Protein AF-0000000086882482 (afdb_homodimer)

pLDDT: mean 89.52, std 10.71, range [43.66, 98.69]

Structure (mmCIF, N/CA/C/O backbone):
data_AF-0000000086882482-model_v1
#
loop_
_entity.id
_entity.type
_entity.pdbx_description
1 polymer 'ABC transporter ATP-binding protein'
#
loop_
_atom_site.group_PDB
_atom_site.id
_atom_site.type_symbol
_atom_site.label_atom_id
_atom_site.label_alt_id
_atom_site.label_comp_id
_atom_site.label_asym_id
_atom_site.label_entity_id
_atom_site.label_seq_id
_atom_site.pdbx_PDB_ins_code
_atom_site.Cartn_x
_atom_site.Cartn_y
_atom_site.Cartn_z
_atom_site.occupancy
_atom_site.B_iso_or_equiv
_atom_site.auth_seq_id
_atom_site.auth_comp_id
_atom_site.auth_asym_id
_atom_site.auth_atom_id
_atom_site.pdbx_PDB_model_num
ATOM 1 N N . MET A 1 1 ? 4.332 -17.719 -32.938 1 44 1 MET A N 1
ATOM 2 C CA . MET A 1 1 ? 3.033 -17.125 -32.625 1 44 1 MET A CA 1
ATOM 3 C C . MET A 1 1 ? 2.684 -17.312 -31.172 1 44 1 MET A C 1
ATOM 5 O O . MET A 1 1 ? 2.809 -18.422 -30.641 1 44 1 MET A O 1
ATOM 9 N N . LEU A 1 2 ? 2.566 -16.266 -30.344 1 61.75 2 LEU A N 1
ATOM 10 C CA . LEU A 1 2 ? 2.396 -16.516 -28.922 1 61.75 2 LEU A CA 1
ATOM 11 C C . LEU A 1 2 ? 1.128 -17.312 -28.656 1 61.75 2 LEU A C 1
ATOM 13 O O . LEU A 1 2 ? 0.113 -17.125 -29.328 1 61.75 2 LEU A O 1
ATOM 17 N N . GLU A 1 3 ? 1.276 -18.516 -28.078 1 83.62 3 GLU A N 1
ATOM 18 C CA . GLU A 1 3 ? 0.164 -19.406 -27.781 1 83.62 3 GLU A CA 1
ATOM 19 C C . GLU A 1 3 ? -0.711 -18.844 -26.656 1 83.62 3 GLU A C 1
ATOM 21 O O . GLU A 1 3 ? -0.203 -18.281 -25.688 1 83.62 3 GLU A O 1
ATOM 26 N N . ASN A 1 4 ? -2.016 -18.734 -26.984 1 89.5 4 ASN A N 1
ATOM 27 C CA . ASN A 1 4 ? -2.992 -18.312 -25.984 1 89.5 4 ASN A CA 1
ATOM 28 C C . ASN A 1 4 ? -3.023 -19.266 -24.797 1 89.5 4 ASN A C 1
ATOM 30 O O . ASN A 1 4 ? -3.17 -20.484 -24.969 1 89.5 4 ASN A O 1
ATOM 34 N N . VAL A 1 5 ? -2.801 -18.688 -23.656 1 95.38 5 VAL A N 1
ATOM 35 C CA . VAL A 1 5 ? -2.83 -19.547 -22.484 1 95.38 5 VAL A CA 1
ATOM 36 C C . VAL A 1 5 ? -4.203 -19.453 -21.812 1 95.38 5 VAL A C 1
ATOM 38 O O . VAL A 1 5 ? -4.766 -20.484 -21.406 1 95.38 5 VAL A O 1
ATOM 41 N N . ILE A 1 6 ? -4.773 -18.25 -21.719 1 97.12 6 ILE A N 1
ATOM 42 C CA . ILE A 1 6 ? -6.102 -18.062 -21.156 1 97.12 6 ILE A CA 1
ATOM 43 C C . ILE A 1 6 ? -6.949 -17.219 -22.094 1 97.12 6 ILE A C 1
ATOM 45 O O . ILE A 1 6 ? -6.488 -16.188 -22.609 1 97.12 6 ILE A O 1
ATOM 49 N N . THR A 1 7 ? -8.164 -17.641 -22.297 1 97.44 7 THR A N 1
ATOM 50 C CA . THR A 1 7 ? -9.117 -16.891 -23.109 1 97.44 7 THR A CA 1
ATOM 51 C C . THR A 1 7 ? -10.484 -16.844 -22.422 1 97.44 7 THR A C 1
ATOM 53 O O . THR A 1 7 ? -10.945 -17.844 -21.875 1 97.44 7 THR A O 1
ATOM 56 N N . MET A 1 8 ? -11.055 -15.711 -22.438 1 97.81 8 MET A N 1
ATOM 57 C CA . MET A 1 8 ? -12.438 -15.531 -21.984 1 97.81 8 MET A CA 1
ATOM 58 C C . MET A 1 8 ? -13.289 -14.914 -23.078 1 97.81 8 MET A C 1
ATOM 60 O O . MET A 1 8 ? -12.859 -13.992 -23.766 1 97.81 8 MET A O 1
ATOM 64 N N . SER A 1 9 ? -14.445 -15.469 -23.219 1 98.06 9 SER A N 1
ATOM 65 C CA . SER A 1 9 ? -15.375 -14.992 -24.234 1 98.06 9 SER A CA 1
ATOM 66 C C . SER A 1 9 ? -16.766 -14.742 -23.641 1 98.06 9 SER A C 1
ATOM 68 O O . SER A 1 9 ? -17.422 -15.672 -23.188 1 98.06 9 SER A O 1
ATOM 70 N N . ASN A 1 10 ? -17.172 -13.398 -23.719 1 98.31 10 ASN A N 1
ATOM 71 C CA . ASN A 1 10 ? -18.484 -12.969 -23.25 1 98.31 10 ASN A CA 1
ATOM 72 C C . ASN A 1 10 ? -18.781 -13.508 -21.859 1 98.31 10 ASN A C 1
ATOM 74 O O . ASN A 1 10 ? -19.875 -14.031 -21.609 1 98.31 10 ASN A O 1
ATOM 78 N N . PHE A 1 11 ? -17.891 -13.453 -21.062 1 98.31 11 PHE A N 1
ATOM 79 C CA . PHE A 1 11 ? -18.016 -14.07 -19.734 1 98.31 11 PHE A CA 1
ATOM 80 C C . PHE A 1 11 ? -18.703 -13.117 -18.766 1 98.31 11 PHE A C 1
ATOM 82 O O . PHE A 1 11 ? -18.328 -11.938 -18.672 1 98.31 11 PHE A O 1
ATOM 89 N N . ASN A 1 12 ? -19.656 -13.594 -18.109 1 98.62 12 ASN A N 1
ATOM 90 C CA . ASN A 1 12 ? -20.391 -12.906 -17.047 1 98.62 12 ASN A CA 1
ATOM 91 C C . ASN A 1 12 ? -20.359 -13.711 -15.742 1 98.62 12 ASN A C 1
ATOM 93 O O . ASN A 1 12 ? -20.484 -14.938 -15.766 1 98.62 12 ASN A O 1
ATOM 97 N N . LEU A 1 13 ? -20.219 -13.078 -14.672 1 98.5 13 LEU A N 1
ATOM 98 C CA . LEU A 1 13 ? -20.188 -13.742 -13.375 1 98.5 13 LEU A CA 1
ATOM 99 C C . LEU A 1 13 ? -21.203 -13.117 -12.422 1 98.5 13 LEU A C 1
ATOM 101 O O . LEU A 1 13 ? -21.234 -11.898 -12.258 1 98.5 13 LEU A O 1
ATOM 105 N N . PHE A 1 14 ? -21.984 -13.945 -11.828 1 98.19 14 PHE A N 1
ATOM 106 C CA . PHE A 1 14 ? -22.938 -13.531 -10.805 1 98.19 14 PHE A CA 1
ATOM 107 C C . PHE A 1 14 ? -22.641 -14.203 -9.477 1 98.19 14 PHE A C 1
ATOM 109 O O . PHE A 1 14 ? -22.406 -15.414 -9.422 1 98.19 14 PHE A O 1
ATOM 116 N N . ILE A 1 15 ? -22.594 -13.438 -8.453 1 97.12 15 ILE A N 1
ATOM 117 C CA . ILE A 1 15 ? -22.453 -13.945 -7.094 1 97.12 15 ILE A CA 1
ATOM 118 C C . ILE A 1 15 ? -23.594 -13.43 -6.227 1 97.12 15 ILE A C 1
ATOM 120 O O . ILE A 1 15 ? -23.797 -12.219 -6.113 1 97.12 15 ILE A O 1
ATOM 124 N N . ASN A 1 16 ? -24.297 -14.312 -5.648 1 95.5 16 ASN A N 1
ATOM 125 C CA . ASN A 1 16 ? -25.469 -13.953 -4.863 1 95.5 16 ASN A CA 1
ATOM 126 C C . ASN A 1 16 ? -26.391 -13.008 -5.629 1 95.5 16 ASN A C 1
ATOM 128 O O . ASN A 1 16 ? -26.781 -11.953 -5.109 1 95.5 16 ASN A O 1
ATOM 132 N N . GLU A 1 17 ? -26.484 -13.258 -6.867 1 93.62 17 GLU A N 1
ATOM 133 C CA . GLU A 1 17 ? -27.422 -12.586 -7.766 1 93.62 17 GLU A CA 1
ATOM 134 C C . GLU A 1 17 ? -26.922 -11.203 -8.156 1 93.62 17 GLU A C 1
ATOM 136 O O . GLU A 1 17 ? -27.609 -10.453 -8.852 1 93.62 17 GLU A O 1
ATOM 141 N N . GLU A 1 18 ? -25.828 -10.836 -7.699 1 96.5 18 GLU A N 1
ATOM 142 C CA . GLU A 1 18 ? -25.219 -9.586 -8.109 1 96.5 18 GLU A CA 1
ATOM 143 C C . GLU A 1 18 ? -24.219 -9.805 -9.242 1 96.5 18 GLU A C 1
ATOM 145 O O . GLU A 1 18 ? -23.406 -10.727 -9.188 1 96.5 18 GLU A O 1
ATOM 150 N N . LYS A 1 19 ? -24.391 -9.047 -10.305 1 97.38 19 LYS A N 1
ATOM 151 C CA . LYS A 1 19 ? -23.438 -9.156 -11.406 1 97.38 19 LYS A CA 1
ATOM 152 C C . LYS A 1 19 ? -22.094 -8.547 -11.047 1 97.38 19 LYS A C 1
ATOM 154 O O . LYS A 1 19 ? -21.984 -7.336 -10.844 1 97.38 19 LYS A O 1
ATOM 159 N N . ILE A 1 20 ? -21.031 -9.344 -10.984 1 98.44 20 ILE A N 1
ATOM 160 C CA . ILE A 1 20 ? -19.703 -8.914 -10.547 1 98.44 20 ILE A CA 1
ATOM 161 C C . ILE A 1 20 ? -18.828 -8.648 -11.766 1 98.44 20 ILE A C 1
ATOM 163 O O . ILE A 1 20 ? -18.047 -7.691 -11.773 1 98.44 20 ILE A O 1
ATOM 167 N N . LEU A 1 21 ? -18.875 -9.547 -12.742 1 98.69 21 LEU A N 1
ATOM 168 C CA . LEU A 1 21 ? -18.172 -9.375 -14 1 98.69 21 LEU A CA 1
ATOM 169 C C . LEU A 1 21 ? -19.141 -9.273 -15.164 1 98.69 21 LEU A C 1
ATOM 171 O O . LEU A 1 21 ? -20.125 -10.008 -15.219 1 98.69 21 LEU A O 1
ATOM 175 N N . ASN A 1 22 ? -18.828 -8.352 -16.031 1 98.5 22 ASN A N 1
ATOM 176 C CA . ASN A 1 22 ? -19.75 -8.023 -17.109 1 98.5 22 ASN A CA 1
ATOM 177 C C . ASN A 1 22 ? -19.078 -8.164 -18.469 1 98.5 22 ASN A C 1
ATOM 179 O O . ASN A 1 22 ? -18.266 -7.316 -18.859 1 98.5 22 ASN A O 1
ATOM 183 N N . ASP A 1 23 ? -19.453 -9.172 -19.172 1 98.38 23 ASP A N 1
ATOM 184 C CA . ASP A 1 23 ? -19.094 -9.383 -20.562 1 98.38 23 ASP A CA 1
ATOM 185 C C . ASP A 1 23 ? -17.578 -9.281 -20.75 1 98.38 23 ASP A C 1
ATOM 187 O O . ASP A 1 23 ? -17.109 -8.469 -21.547 1 98.38 23 ASP A O 1
ATOM 191 N N . ILE A 1 24 ? -16.891 -10.07 -20.047 1 98.62 24 ILE A N 1
ATOM 192 C CA . ILE A 1 24 ? -15.438 -10.055 -20.094 1 98.62 24 ILE A CA 1
ATOM 193 C C . ILE A 1 24 ? -14.953 -10.805 -21.344 1 98.62 24 ILE A C 1
ATOM 195 O O . ILE A 1 24 ? -15.32 -11.961 -21.562 1 98.62 24 ILE A O 1
ATOM 199 N N . ASN A 1 25 ? -14.242 -10.133 -22.109 1 98.25 25 ASN A N 1
ATOM 200 C CA . ASN A 1 25 ? -13.523 -10.68 -23.25 1 98.25 25 ASN A CA 1
ATOM 201 C C . ASN A 1 25 ? -12.023 -10.414 -23.156 1 98.25 25 ASN A C 1
ATOM 203 O O . ASN A 1 25 ? -11.602 -9.258 -23.156 1 98.25 25 ASN A O 1
ATOM 207 N N . LEU A 1 26 ? -11.234 -11.461 -23.078 1 96.38 26 LEU A N 1
ATOM 208 C CA . LEU A 1 26 ? -9.797 -11.219 -22.938 1 96.38 26 LEU A CA 1
ATOM 209 C C . LEU A 1 26 ? -9 -12.414 -23.453 1 96.38 26 LEU A C 1
ATOM 211 O O . LEU A 1 26 ? -9.516 -13.531 -23.516 1 96.38 26 LEU A O 1
ATOM 215 N N . GLU A 1 27 ? -7.777 -12.141 -23.844 1 96.56 27 GLU A N 1
ATOM 216 C CA . GLU A 1 27 ? -6.789 -13.133 -24.281 1 96.56 27 GLU A CA 1
ATOM 217 C C . GLU A 1 27 ? -5.434 -12.875 -23.625 1 96.56 27 GLU A C 1
ATOM 219 O O . GLU A 1 27 ? -4.898 -11.766 -23.703 1 96.56 27 GLU A O 1
ATOM 224 N N . ILE A 1 28 ? -4.969 -13.852 -23 1 96.94 28 ILE A N 1
ATOM 225 C CA . ILE A 1 28 ? -3.645 -13.781 -22.391 1 96.94 28 ILE A CA 1
ATOM 226 C C . ILE A 1 28 ? -2.707 -14.758 -23.094 1 96.94 28 ILE A C 1
ATOM 228 O O . ILE A 1 28 ? -3.039 -15.938 -23.266 1 96.94 28 ILE A O 1
ATOM 232 N N . PHE A 1 29 ? -1.533 -14.312 -23.453 1 95.75 29 PHE A N 1
ATOM 233 C CA . PHE A 1 29 ? -0.58 -15.133 -24.188 1 95.75 29 PHE A CA 1
ATOM 234 C C . PHE A 1 29 ? 0.513 -15.656 -23.266 1 95.75 29 PHE A C 1
ATOM 236 O O . PHE A 1 29 ? 0.833 -15.031 -22.25 1 95.75 29 PHE A O 1
ATOM 243 N N . SER A 1 30 ? 1.028 -16.797 -23.656 1 94.69 30 SER A N 1
ATOM 244 C CA . SER A 1 30 ? 2.102 -17.406 -22.891 1 94.69 30 SER A CA 1
ATOM 245 C C . SER A 1 30 ? 3.314 -16.5 -22.781 1 94.69 30 SER A C 1
ATOM 247 O O . SER A 1 30 ? 3.699 -15.859 -23.766 1 94.69 30 SER A O 1
ATOM 249 N N . GLY A 1 31 ? 3.801 -16.344 -21.562 1 94.12 31 GLY A N 1
ATOM 250 C CA . GLY A 1 31 ? 5.043 -15.609 -21.359 1 94.12 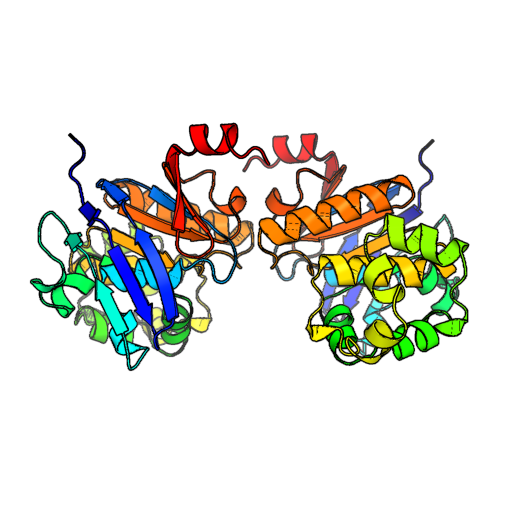31 GLY A CA 1
ATOM 251 C C . GLY A 1 31 ? 4.824 -14.133 -21.062 1 94.12 31 GLY A C 1
ATOM 252 O O . GLY A 1 31 ? 5.781 -13.406 -20.797 1 94.12 31 GLY A O 1
ATOM 253 N N . GLU A 1 32 ? 3.625 -13.695 -21.062 1 95.62 32 GLU A N 1
ATOM 254 C CA . GLU A 1 32 ? 3.328 -12.289 -20.781 1 95.62 32 GLU A CA 1
ATOM 255 C C . GLU A 1 32 ? 3.271 -12.016 -19.281 1 95.62 32 GLU A C 1
ATOM 257 O O . GLU A 1 32 ? 2.92 -12.906 -18.5 1 95.62 32 GLU A O 1
ATOM 262 N N . THR A 1 33 ? 3.697 -10.867 -18.984 1 97.38 33 THR A N 1
ATOM 263 C CA . THR A 1 33 ? 3.408 -10.32 -17.672 1 97.38 33 THR A CA 1
ATOM 264 C C . THR A 1 33 ? 2.262 -9.32 -17.734 1 97.38 33 THR A C 1
ATOM 266 O O . THR A 1 33 ? 2.424 -8.219 -18.266 1 97.38 33 THR A O 1
ATOM 269 N N . ILE A 1 34 ? 1.167 -9.711 -17.188 1 98 34 ILE A N 1
ATOM 270 C CA . ILE A 1 34 ? -0.048 -8.906 -17.234 1 98 34 ILE A CA 1
ATOM 271 C C . ILE A 1 34 ? -0.281 -8.227 -15.891 1 98 34 ILE A C 1
ATOM 273 O O . ILE A 1 34 ? -0.222 -8.875 -14.844 1 98 34 ILE A O 1
ATOM 277 N N . LEU A 1 35 ? -0.476 -6.961 -15.977 1 98.38 35 LEU A N 1
ATOM 278 C CA . LEU A 1 35 ? -0.938 -6.223 -14.805 1 98.38 35 LEU A CA 1
ATOM 279 C C . LEU A 1 35 ? -2.453 -6.059 -14.828 1 98.38 35 LEU A C 1
ATOM 281 O O . LEU A 1 35 ? -2.992 -5.367 -15.695 1 98.38 35 LEU A O 1
ATOM 285 N N . LEU A 1 36 ? -3.123 -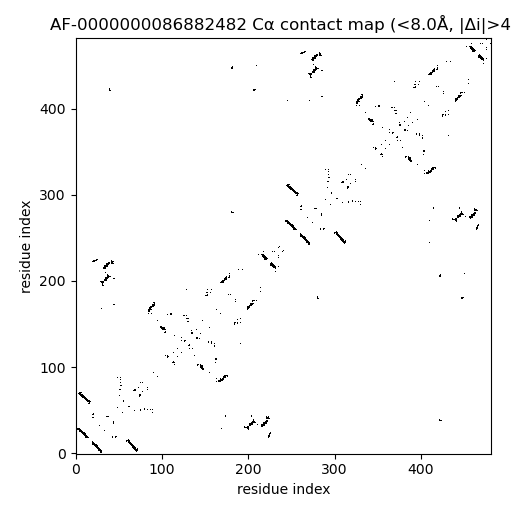6.785 -13.977 1 98.62 36 LEU A N 1
ATOM 286 C CA . LEU A 1 36 ? -4.551 -6.57 -13.766 1 98.62 36 LEU A CA 1
ATOM 287 C C . LEU A 1 36 ? -4.793 -5.414 -12.805 1 98.62 36 LEU A C 1
ATOM 289 O O . LEU A 1 36 ? -4.629 -5.57 -11.586 1 98.62 36 LEU A O 1
ATOM 293 N N . TYR A 1 37 ? -5.164 -4.297 -13.375 1 98.12 37 TYR A N 1
ATOM 294 C CA . TYR A 1 37 ? -5.211 -3.021 -12.672 1 98.12 37 TYR A CA 1
ATOM 295 C C . TYR A 1 37 ? -6.648 -2.533 -12.523 1 98.12 37 TYR A C 1
ATOM 297 O O . TYR A 1 37 ? -7.488 -2.773 -13.398 1 98.12 37 TYR A O 1
ATOM 305 N N . GLY A 1 38 ? -6.922 -1.859 -11.375 1 96.75 38 GLY A N 1
ATOM 306 C CA . GLY A 1 38 ? -8.242 -1.299 -11.125 1 96.75 38 GLY A CA 1
ATOM 307 C C . GLY A 1 38 ? -8.477 -0.946 -9.672 1 96.75 38 GLY A C 1
ATOM 308 O O . GLY A 1 38 ? -7.727 -1.372 -8.797 1 96.75 38 GLY A O 1
ATOM 309 N N . PRO A 1 39 ? -9.555 -0.209 -9.438 1 95.25 39 PRO A N 1
ATOM 310 C CA . PRO A 1 39 ? -9.852 0.199 -8.062 1 95.25 39 PRO A CA 1
ATOM 311 C C . PRO A 1 39 ? -10.359 -0.956 -7.199 1 95.25 39 PRO A C 1
ATOM 313 O O . PRO A 1 39 ? -10.547 -2.066 -7.699 1 95.25 39 PRO A O 1
ATOM 316 N N . ARG A 1 40 ? -10.422 -0.659 -5.879 1 92.5 40 ARG A N 1
ATOM 317 C CA . ARG A 1 40 ? -11.031 -1.624 -4.973 1 92.5 40 ARG A CA 1
ATOM 318 C C . ARG A 1 40 ? -12.43 -2.016 -5.453 1 92.5 40 ARG A C 1
ATOM 320 O O . ARG A 1 40 ? -13.188 -1.169 -5.922 1 92.5 40 ARG A O 1
ATOM 327 N N . ASN A 1 41 ? -12.766 -3.215 -5.402 1 93.12 41 ASN A N 1
ATOM 328 C CA . ASN A 1 41 ? -14.086 -3.758 -5.715 1 93.12 41 ASN A CA 1
ATOM 329 C C . ASN A 1 41 ? -14.375 -3.695 -7.215 1 93.12 41 ASN A C 1
ATOM 331 O O . ASN A 1 41 ? -15.531 -3.621 -7.625 1 93.12 41 ASN A O 1
ATOM 335 N N . SER A 1 42 ? -13.344 -3.646 -7.969 1 96.88 42 SER A N 1
ATOM 336 C CA . SER A 1 42 ? -13.547 -3.582 -9.414 1 96.88 42 SER A CA 1
ATOM 337 C C . SER A 1 42 ? -13.82 -4.965 -10 1 96.88 42 SER A C 1
ATOM 339 O O . SER A 1 42 ? -14.258 -5.086 -11.141 1 96.88 42 SER A O 1
ATOM 341 N N . GLY A 1 43 ? -13.469 -6.043 -9.281 1 97.62 43 GLY A N 1
ATOM 342 C CA . GLY A 1 43 ? -13.719 -7.395 -9.758 1 97.62 43 GLY A CA 1
ATOM 343 C C . GLY A 1 43 ? -12.445 -8.172 -10.039 1 97.62 43 GLY A C 1
ATOM 344 O O . GLY A 1 43 ? -12.492 -9.273 -10.594 1 97.62 43 GLY A O 1
ATOM 345 N N . LYS A 1 44 ? -11.312 -7.656 -9.672 1 98.31 44 LYS A N 1
ATOM 346 C CA . LYS A 1 44 ? -10.031 -8.266 -10 1 98.31 44 LYS A CA 1
ATOM 347 C C . LYS A 1 44 ? -9.922 -9.672 -9.414 1 98.31 44 LYS A C 1
ATOM 349 O O . LYS A 1 44 ? -9.617 -10.625 -10.133 1 98.31 44 LYS A O 1
ATOM 354 N N . SER A 1 45 ? -10.266 -9.805 -8.086 1 97.75 45 SER A N 1
ATOM 355 C CA . SER A 1 45 ? -10.172 -11.102 -7.422 1 97.75 45 SER A CA 1
ATOM 356 C C . SER A 1 45 ? -11.156 -12.102 -8.016 1 97.75 45 SER A C 1
ATOM 358 O O . SER A 1 45 ? -10.805 -13.258 -8.258 1 97.75 45 SER A O 1
ATOM 360 N N . ALA A 1 46 ? -12.359 -11.625 -8.281 1 97.94 46 ALA A N 1
ATOM 361 C CA . ALA A 1 46 ? -13.375 -12.5 -8.867 1 97.94 46 ALA A CA 1
ATOM 362 C C . ALA A 1 46 ? -12.93 -13.008 -10.242 1 97.94 46 ALA A C 1
ATOM 364 O O . ALA A 1 46 ? -13.148 -14.172 -10.578 1 97.94 46 ALA A O 1
ATOM 365 N N . LEU A 1 47 ? -12.328 -12.133 -10.953 1 98.62 47 LEU A N 1
ATOM 366 C CA . LEU A 1 47 ? -11.844 -12.5 -12.281 1 98.62 47 LEU A CA 1
ATOM 367 C C . LEU A 1 47 ? -10.75 -13.555 -12.188 1 98.62 47 LEU A C 1
ATOM 369 O O . LEU A 1 47 ? -10.82 -14.586 -12.859 1 98.62 47 LEU A O 1
ATOM 373 N N . LEU A 1 48 ? -9.758 -13.375 -11.344 1 98.44 48 LEU A N 1
ATOM 374 C CA . LEU A 1 48 ? -8.648 -14.312 -11.188 1 98.44 48 LEU A CA 1
ATOM 375 C C . LEU A 1 48 ? -9.148 -15.664 -10.68 1 98.44 48 LEU A C 1
ATOM 377 O O . LEU A 1 48 ? -8.758 -16.703 -11.195 1 98.44 48 LEU A O 1
ATOM 381 N N . ARG A 1 49 ? -10.031 -15.586 -9.797 1 97.88 49 ARG A N 1
ATOM 382 C CA . ARG A 1 49 ? -10.562 -16.812 -9.211 1 97.88 49 ARG A CA 1
ATOM 383 C C . ARG A 1 49 ? -11.375 -17.594 -10.242 1 97.88 49 ARG A C 1
ATOM 385 O O . ARG A 1 49 ? -11.492 -18.828 -10.141 1 97.88 49 ARG A O 1
ATOM 392 N N . SER A 1 50 ? -11.938 -16.922 -11.18 1 97.81 50 SER A N 1
ATOM 393 C CA . SER A 1 50 ? -12.734 -17.578 -12.211 1 97.81 50 SER A CA 1
ATOM 394 C C . SER A 1 50 ? -1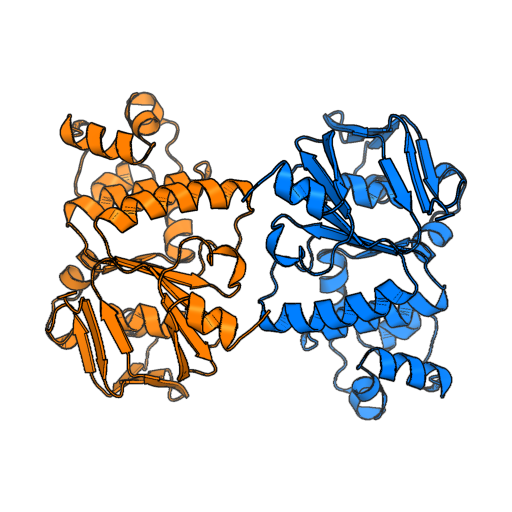1.875 -18.516 -13.062 1 97.81 50 SER A C 1
ATOM 396 O O . SER A 1 50 ? -12.352 -19.531 -13.57 1 97.81 50 SER A O 1
ATOM 398 N N . PHE A 1 51 ? -10.609 -18.203 -13.195 1 97.44 51 PHE A N 1
ATOM 399 C CA . PHE A 1 51 ? -9.719 -19.016 -14.016 1 97.44 51 PHE A CA 1
ATOM 400 C C . PHE A 1 51 ? -9.555 -20.406 -13.43 1 97.44 51 PHE A C 1
ATOM 402 O O . PHE A 1 51 ? -9.297 -21.375 -14.156 1 97.44 51 PHE A O 1
ATOM 409 N N . VAL A 1 52 ? -9.75 -20.531 -12.094 1 96.12 52 VAL A N 1
ATOM 410 C CA . VAL A 1 52 ? -9.422 -21.797 -11.445 1 96.12 52 VAL A CA 1
ATOM 411 C C . VAL A 1 52 ? -10.609 -22.266 -10.609 1 96.12 52 VAL A C 1
ATOM 413 O O . VAL A 1 52 ? -10.445 -23.062 -9.672 1 96.12 52 VAL A O 1
ATOM 416 N N . HIS A 1 53 ? -11.766 -21.672 -10.797 1 94.81 53 HIS A N 1
ATOM 417 C CA . HIS A 1 53 ? -13.016 -22.094 -10.188 1 94.81 53 HIS A CA 1
ATOM 418 C C . HIS A 1 53 ? -12.961 -21.969 -8.664 1 94.81 53 HIS A C 1
ATOM 420 O O . HIS A 1 53 ? -13.375 -22.875 -7.945 1 94.81 53 HIS A O 1
ATOM 426 N N . LEU A 1 54 ? -12.453 -20.875 -8.18 1 95.31 54 LEU A N 1
ATOM 427 C CA . LEU A 1 54 ? -12.352 -20.688 -6.738 1 95.31 54 LEU A CA 1
ATOM 428 C C . LEU A 1 54 ? -13.531 -19.875 -6.207 1 95.31 54 LEU A C 1
ATOM 430 O O . LEU A 1 54 ? -13.82 -19.906 -5.008 1 95.31 54 LEU A O 1
ATOM 434 N N . ASN A 1 55 ? -14.242 -19.172 -7.035 1 96.56 55 ASN A N 1
ATOM 435 C CA . ASN A 1 55 ? -15.398 -18.422 -6.578 1 96.56 55 ASN A CA 1
ATOM 436 C C . ASN A 1 55 ? -16.453 -19.328 -5.961 1 96.56 55 ASN A C 1
ATOM 438 O O . ASN A 1 55 ? -17.078 -18.984 -4.949 1 96.56 55 ASN A O 1
ATOM 442 N N . GLU A 1 56 ? -16.625 -20.531 -6.523 1 94 56 GLU A N 1
ATOM 443 C CA . GLU A 1 56 ? -17.641 -21.484 -6.094 1 94 56 GLU A CA 1
ATOM 444 C C . GLU A 1 56 ? -17.312 -22.062 -4.715 1 94 56 GLU A C 1
ATOM 446 O O . GLU A 1 56 ? -18.188 -22.578 -4.027 1 94 56 GLU A O 1
ATOM 451 N N . GLU A 1 57 ? -16.094 -22 -4.387 1 92.5 57 GLU A N 1
ATOM 452 C CA . GLU A 1 57 ? -15.688 -22.484 -3.07 1 92.5 57 GLU A CA 1
ATOM 453 C C . GLU A 1 57 ? -15.93 -21.422 -1.996 1 92.5 57 GLU A C 1
ATOM 455 O O . GLU A 1 57 ? -16.094 -21.75 -0.82 1 92.5 57 GLU A O 1
ATOM 460 N N . LEU A 1 58 ? -16.016 -20.219 -2.33 1 92.88 58 LEU A N 1
ATOM 461 C CA . LEU A 1 58 ? -16.094 -19.125 -1.375 1 92.88 58 LEU A CA 1
ATOM 462 C C . LEU A 1 58 ? -17.547 -18.656 -1.209 1 92.88 58 LEU A C 1
ATOM 464 O O . LEU A 1 58 ? -17.891 -18.078 -0.174 1 92.88 58 LEU A O 1
ATOM 468 N N . PHE A 1 59 ? -18.25 -18.844 -2.242 1 94.44 59 PHE A N 1
ATOM 469 C CA . PHE A 1 59 ? -19.609 -18.344 -2.215 1 94.44 59 PHE A CA 1
ATOM 470 C C . PHE A 1 59 ? -20.609 -19.453 -2.531 1 94.44 59 PHE A C 1
ATOM 472 O O . PHE A 1 59 ? -20.297 -20.391 -3.262 1 94.44 59 PHE A O 1
ATOM 479 N N . ASN A 1 60 ? -21.781 -19.328 -2.07 1 92.69 60 ASN A N 1
ATOM 480 C CA . ASN A 1 60 ? -22.781 -20.359 -2.221 1 92.69 60 ASN A CA 1
ATOM 481 C C . ASN A 1 60 ? -23.453 -20.297 -3.59 1 92.69 60 ASN A C 1
ATOM 483 O O . ASN A 1 60 ? -23.703 -21.344 -4.211 1 92.69 60 ASN A O 1
ATOM 487 N N . LYS A 1 61 ? -23.812 -19.188 -4.043 1 95.88 61 LYS A N 1
ATOM 488 C CA . LYS A 1 61 ? -24.5 -19.016 -5.32 1 95.88 61 LYS A CA 1
ATOM 489 C C . LYS A 1 61 ? -23.609 -18.312 -6.336 1 95.88 61 LYS A C 1
ATOM 491 O O . LYS A 1 61 ? -23.531 -17.094 -6.355 1 95.88 61 LYS A O 1
ATOM 496 N N . VAL A 1 62 ? -22.984 -19.125 -7.141 1 96.88 62 VAL A N 1
ATOM 497 C CA . VAL A 1 62 ? -22.094 -18.594 -8.172 1 96.88 62 VAL A CA 1
ATOM 498 C C . VAL A 1 62 ? -22.531 -19.094 -9.547 1 96.88 62 VAL A C 1
ATOM 500 O O . VAL A 1 62 ? -22.734 -20.297 -9.742 1 96.88 62 VAL A O 1
ATOM 503 N N . VAL A 1 63 ? -22.734 -18.141 -10.461 1 96.56 63 VAL A N 1
ATOM 504 C CA . VAL A 1 63 ? -23.125 -18.5 -11.82 1 96.56 63 VAL A CA 1
ATOM 505 C C . VAL A 1 63 ? -22.203 -17.812 -12.828 1 96.56 63 VAL A C 1
ATOM 507 O O . VAL A 1 63 ? -22.094 -16.578 -12.836 1 96.56 63 VAL A O 1
ATOM 510 N N . GLY A 1 64 ? -21.5 -18.609 -13.586 1 96.5 64 GLY A N 1
ATOM 511 C CA . GLY A 1 64 ? -20.703 -18.094 -14.695 1 96.5 64 GLY A CA 1
ATOM 512 C C . GLY A 1 64 ? -21.297 -18.391 -16.047 1 96.5 64 GLY A C 1
ATOM 513 O O . GLY A 1 64 ? -21.656 -19.547 -16.344 1 96.5 64 GLY A O 1
ATOM 514 N N . VAL A 1 65 ? -21.516 -17.312 -16.812 1 97.31 65 VAL A N 1
ATOM 515 C CA . VAL A 1 65 ? -22.047 -17.453 -18.172 1 97.31 65 VAL A CA 1
ATOM 516 C C . VAL A 1 65 ? -20.984 -17.031 -19.188 1 97.31 65 VAL A C 1
ATOM 518 O O . VAL A 1 65 ? -20.297 -16.016 -18.984 1 97.31 65 VAL A O 1
ATOM 521 N N . GLY A 1 66 ? -20.844 -17.766 -20.219 1 97.81 66 GLY A N 1
ATOM 522 C CA . GLY A 1 66 ? -19.781 -17.547 -21.172 1 97.81 66 GLY A CA 1
ATOM 523 C C . GLY A 1 66 ? -18.688 -18.609 -21.109 1 97.81 66 GLY A C 1
ATOM 524 O O . GLY A 1 66 ? -18.922 -19.719 -20.609 1 97.81 66 GLY A O 1
ATOM 525 N N . GLU A 1 67 ? -17.5 -18.266 -21.672 1 97.5 67 GLU A N 1
ATOM 526 C CA . GLU A 1 67 ? -16.484 -19.312 -21.766 1 97.5 67 GLU A CA 1
ATOM 527 C C . GLU A 1 67 ? -15.148 -18.844 -21.219 1 97.5 67 GLU A C 1
ATOM 529 O O . GLU A 1 67 ? -14.758 -17.688 -21.422 1 97.5 67 GLU A O 1
ATOM 534 N N . ILE A 1 68 ? -14.539 -19.75 -20.547 1 97.94 68 ILE A N 1
ATOM 535 C CA . ILE A 1 68 ? -13.141 -19.609 -20.156 1 97.94 68 ILE A CA 1
ATOM 536 C C . ILE A 1 68 ? -12.352 -20.812 -20.641 1 97.94 68 ILE A C 1
ATOM 538 O O . ILE A 1 68 ? -12.727 -21.969 -20.391 1 97.94 68 ILE A O 1
ATOM 542 N N . ARG A 1 69 ? -11.297 -20.516 -21.344 1 97.75 69 ARG A N 1
ATOM 543 C CA . ARG A 1 69 ? -10.453 -21.594 -21.844 1 97.75 69 ARG A CA 1
ATOM 544 C C . ARG A 1 69 ? -9.031 -21.469 -21.328 1 97.75 69 ARG A C 1
ATOM 546 O O . ARG A 1 69 ? -8.5 -20.359 -21.219 1 97.75 69 ARG A O 1
ATOM 553 N N . PHE A 1 70 ? -8.469 -22.531 -20.938 1 97.25 70 PHE A N 1
ATOM 554 C CA . PHE A 1 70 ? -7.059 -22.672 -20.625 1 97.25 70 PHE A CA 1
ATOM 555 C C . PHE A 1 70 ? -6.363 -23.594 -21.625 1 97.25 70 PHE A C 1
ATOM 557 O O . PHE A 1 70 ? -6.723 -24.766 -21.75 1 97.25 70 PHE A O 1
ATOM 564 N N . GLU A 1 71 ? -5.426 -22.953 -22.359 1 94.38 71 GLU A N 1
ATOM 565 C CA . GLU A 1 71 ? -4.742 -23.688 -23.422 1 94.38 71 GLU A CA 1
ATOM 566 C C . GLU A 1 71 ? -5.742 -24.359 -24.359 1 94.38 71 GLU A C 1
ATOM 568 O O . GLU A 1 71 ? -5.668 -25.562 -24.609 1 94.38 71 GLU A O 1
ATOM 573 N N . ASP A 1 72 ? -6.766 -23.688 -24.688 1 93.81 72 ASP A N 1
ATOM 574 C CA . ASP A 1 72 ? -7.773 -23.984 -25.703 1 93.81 72 ASP A CA 1
ATOM 575 C C . ASP A 1 72 ? -8.781 -25.016 -25.188 1 93.81 72 ASP A C 1
ATOM 577 O O . ASP A 1 72 ? -9.617 -25.5 -25.953 1 93.81 72 ASP A O 1
ATOM 581 N N . LYS A 1 73 ? -8.742 -25.391 -23.969 1 96.19 73 LYS A N 1
ATOM 582 C CA . LYS A 1 73 ? -9.719 -26.281 -23.359 1 96.19 73 LYS A CA 1
ATOM 583 C C . LYS A 1 73 ? -10.625 -25.531 -22.375 1 96.19 73 LYS A C 1
ATOM 585 O O . LYS A 1 73 ? -10.148 -24.703 -21.594 1 96.19 73 LYS A O 1
ATOM 590 N N . ASP A 1 74 ? -11.859 -25.828 -22.484 1 96.88 74 ASP A N 1
ATOM 591 C CA . ASP A 1 74 ? -12.789 -25.234 -21.531 1 96.88 74 ASP A CA 1
ATOM 592 C C . ASP A 1 74 ? -12.422 -25.625 -20.094 1 96.88 74 ASP A C 1
ATOM 594 O O . ASP A 1 74 ? -12.258 -26.812 -19.797 1 96.88 74 ASP A O 1
ATOM 598 N N . VAL A 1 75 ? -12.297 -24.625 -19.25 1 96.12 75 VAL A N 1
ATOM 599 C CA . VAL A 1 75 ? -11.836 -24.891 -17.891 1 96.12 75 VAL A CA 1
ATOM 600 C C . VAL A 1 75 ? -12.836 -25.797 -17.156 1 96.12 75 VAL A C 1
ATOM 602 O O . VAL A 1 75 ? -12.469 -26.5 -16.219 1 96.12 75 VAL A O 1
ATOM 605 N N . ARG A 1 76 ? -14.133 -25.938 -17.594 1 94.62 76 ARG A N 1
ATOM 606 C CA . ARG A 1 76 ? -15.164 -26.766 -16.969 1 94.62 76 ARG A CA 1
ATOM 607 C C . ARG A 1 76 ? -14.914 -28.234 -17.25 1 94.62 76 ARG A C 1
ATOM 609 O O . ARG A 1 76 ? -15.453 -29.109 -16.562 1 94.62 76 ARG A O 1
ATOM 616 N N . THR A 1 77 ? -14.023 -28.422 -18.203 1 95.62 77 THR A N 1
ATOM 617 C CA . THR A 1 77 ? -13.758 -29.797 -18.609 1 95.62 77 THR A CA 1
ATOM 618 C C . THR A 1 77 ? -12.445 -30.297 -18 1 95.62 77 THR A C 1
ATOM 620 O O . THR A 1 77 ? -12.102 -31.469 -18.141 1 95.62 77 THR A O 1
ATOM 623 N N . ILE A 1 78 ? -11.742 -29.531 -17.422 1 95.31 78 ILE A N 1
ATOM 624 C CA . ILE A 1 78 ? -10.477 -29.875 -16.797 1 95.31 78 ILE A CA 1
ATOM 625 C C . ILE A 1 78 ? -10.703 -30.203 -15.32 1 95.31 78 ILE A C 1
ATOM 627 O O . ILE A 1 78 ? -11.461 -29.516 -14.641 1 95.31 78 ILE A O 1
ATOM 631 N N . ASP A 1 79 ? -10.031 -31.219 -14.844 1 95.12 79 ASP A N 1
ATOM 632 C CA . ASP A 1 79 ? -10.07 -31.516 -13.414 1 95.12 79 ASP A CA 1
ATOM 633 C C . ASP A 1 79 ? -9.586 -30.328 -12.586 1 95.12 79 ASP A C 1
ATOM 635 O O . ASP A 1 79 ? -8.57 -29.703 -12.914 1 95.12 79 ASP A O 1
ATOM 639 N N . LYS A 1 80 ? -10.32 -30.047 -11.555 1 93.81 80 LYS A N 1
ATOM 640 C CA . LYS A 1 80 ? -10.039 -28.859 -10.766 1 93.81 80 LYS A CA 1
ATOM 641 C C . LYS A 1 80 ? -8.633 -28.922 -10.164 1 93.81 80 LYS A C 1
ATOM 643 O O . LYS A 1 80 ? -7.914 -27.922 -10.148 1 93.81 80 LYS A O 1
ATOM 648 N N . LYS A 1 81 ? -8.289 -30.031 -9.672 1 91.56 81 LYS A N 1
ATOM 649 C CA . LYS A 1 81 ? -6.969 -30.188 -9.062 1 91.56 81 LYS A CA 1
ATOM 650 C C . LYS A 1 81 ? -5.859 -29.984 -10.094 1 91.56 81 LYS A C 1
ATOM 652 O O . LYS A 1 81 ? -4.863 -29.312 -9.812 1 91.56 81 LYS A O 1
ATOM 657 N N . LEU A 1 82 ? -6.102 -30.562 -11.203 1 92.19 82 LEU A N 1
ATOM 658 C CA . LEU A 1 82 ? -5.133 -30.406 -12.273 1 92.19 82 LEU A CA 1
ATOM 659 C C . LEU A 1 82 ? -5.035 -28.938 -12.703 1 92.19 82 LEU A C 1
ATOM 661 O O . LEU A 1 82 ? -3.934 -28.391 -12.828 1 92.19 82 LEU A O 1
ATOM 665 N N . LEU A 1 83 ? -6.148 -28.328 -12.875 1 95.5 83 LEU A N 1
ATOM 666 C CA . LEU A 1 83 ? -6.188 -26.922 -13.281 1 95.5 83 LEU A CA 1
ATOM 667 C C . LEU A 1 83 ? -5.414 -26.047 -12.305 1 95.5 83 LEU A C 1
ATOM 669 O O . LEU A 1 83 ? -4.598 -25.219 -12.711 1 95.5 83 LEU A O 1
ATOM 673 N N . ARG A 1 84 ? -5.59 -26.281 -11.102 1 93.62 84 ARG A N 1
ATOM 674 C CA . ARG A 1 84 ? -4.977 -25.484 -10.047 1 93.62 84 ARG A CA 1
ATOM 675 C C . ARG A 1 84 ? -3.496 -25.828 -9.891 1 93.62 84 ARG A C 1
ATOM 677 O O . ARG A 1 84 ? -2.744 -25.078 -9.273 1 93.62 84 ARG A O 1
ATOM 684 N N . SER A 1 85 ? -3.078 -26.922 -10.406 1 91.5 85 SER A N 1
ATOM 685 C CA . SER A 1 85 ? -1.656 -27.234 -10.445 1 91.5 85 SER A CA 1
ATOM 686 C C . SER A 1 85 ? -0.964 -26.547 -11.609 1 91.5 85 SER A C 1
ATOM 688 O O . SER A 1 85 ? 0.258 -26.391 -11.609 1 91.5 85 SER A O 1
ATOM 690 N N . LEU A 1 86 ? -1.722 -26.125 -12.578 1 93.62 86 LEU A N 1
ATOM 691 C CA . LEU A 1 86 ? -1.169 -25.5 -13.781 1 93.62 86 LEU A CA 1
ATOM 692 C C . LEU A 1 86 ? -1.243 -23.984 -13.68 1 93.62 86 LEU A C 1
ATOM 694 O O . LEU A 1 86 ? -0.457 -23.281 -14.32 1 93.62 86 LEU A O 1
ATOM 698 N N . ILE A 1 87 ? -2.242 -23.531 -12.953 1 96.62 87 ILE A N 1
ATOM 699 C CA . ILE A 1 87 ? -2.418 -22.094 -12.68 1 96.62 87 ILE A CA 1
ATOM 700 C C . ILE A 1 87 ? -2.318 -21.844 -11.172 1 96.62 87 ILE A C 1
ATOM 702 O O . ILE A 1 87 ? -3.256 -22.141 -10.43 1 96.62 87 ILE A O 1
ATOM 706 N N . ILE A 1 88 ? -1.233 -21.219 -10.781 1 94.88 88 ILE A N 1
ATOM 707 C CA . ILE A 1 88 ? -1.004 -21 -9.359 1 94.88 88 ILE A CA 1
ATOM 708 C C . ILE A 1 88 ? -1.605 -19.672 -8.93 1 94.88 88 ILE A C 1
ATOM 710 O O . ILE A 1 88 ? -1.163 -18.609 -9.383 1 94.88 88 ILE A O 1
ATOM 714 N N . TYR A 1 89 ? -2.588 -19.781 -8.102 1 96.19 89 TYR A N 1
ATOM 715 C CA . TYR A 1 89 ? -3.256 -18.609 -7.559 1 96.19 89 TYR A CA 1
ATOM 716 C C . TYR A 1 89 ? -2.795 -18.328 -6.133 1 96.19 89 TYR A C 1
ATOM 718 O O . TYR A 1 89 ? -2.916 -19.188 -5.254 1 96.19 89 TYR A O 1
ATOM 726 N N . SER A 1 90 ? -2.24 -17.109 -5.922 1 94.56 90 SER A N 1
ATOM 727 C CA . SER A 1 90 ? -1.774 -16.719 -4.598 1 94.56 90 SER A CA 1
ATOM 728 C C . SER A 1 90 ? -2.445 -15.422 -4.141 1 94.56 90 SER A C 1
ATOM 730 O O . SER A 1 90 ? -2.299 -14.383 -4.781 1 94.56 90 SER A O 1
ATOM 732 N N . ASP A 1 91 ? -3.18 -15.508 -3.027 1 94.81 91 ASP A N 1
ATOM 733 C CA . ASP A 1 91 ? -3.758 -14.32 -2.402 1 94.81 91 ASP A CA 1
ATOM 734 C C . ASP A 1 91 ? -3.234 -14.141 -0.979 1 94.81 91 ASP A C 1
ATOM 736 O O . ASP A 1 91 ? -2.318 -14.844 -0.555 1 94.81 91 ASP A O 1
ATOM 740 N N . THR A 1 92 ? -3.732 -13.133 -0.31 1 90.5 92 THR A N 1
ATOM 741 C CA . THR A 1 92 ? -3.25 -12.805 1.027 1 90.5 92 THR A CA 1
ATOM 742 C C . THR A 1 92 ? -3.506 -13.953 1.994 1 90.5 92 THR A C 1
ATOM 744 O O . THR A 1 92 ? -2.645 -14.289 2.809 1 90.5 92 THR A O 1
ATOM 747 N N . SER A 1 93 ? -4.562 -14.5 1.897 1 89.62 93 SER A N 1
ATOM 748 C CA . SER A 1 93 ? -4.906 -15.609 2.781 1 89.62 93 SER A CA 1
ATOM 749 C C . SER A 1 93 ? -3.936 -16.781 2.607 1 89.62 93 SER A C 1
ATOM 751 O O . SER A 1 93 ? -3.512 -17.391 3.588 1 89.62 93 SER A O 1
ATOM 753 N N . PHE A 1 94 ? -3.645 -17.078 1.416 1 88.19 94 PHE A N 1
ATOM 754 C CA . PHE A 1 94 ? -2.709 -18.156 1.118 1 88.19 94 PHE A CA 1
ATOM 755 C C . PHE A 1 94 ? -1.356 -17.906 1.771 1 88.19 94 PHE A C 1
ATOM 757 O O . PHE A 1 94 ? -0.823 -18.766 2.469 1 88.19 94 PHE A O 1
ATOM 764 N N . VAL A 1 95 ? -0.852 -16.734 1.638 1 88.69 95 VAL A N 1
ATOM 765 C CA . VAL A 1 95 ? 0.462 -16.375 2.16 1 88.69 95 VAL A CA 1
ATOM 766 C C . VAL A 1 95 ? 0.429 -16.375 3.688 1 88.69 95 VAL A C 1
ATOM 768 O O . VAL A 1 95 ? 1.373 -16.828 4.336 1 88.69 95 VAL A O 1
ATOM 771 N N . GLU A 1 96 ? -0.626 -15.875 4.191 1 87.38 96 GLU A N 1
ATOM 772 C CA . GLU A 1 96 ? -0.773 -15.852 5.645 1 87.38 96 GLU A CA 1
ATOM 773 C C . GLU A 1 96 ? -0.812 -17.266 6.215 1 87.38 96 GLU A C 1
ATOM 775 O O . GLU A 1 96 ? -0.266 -17.516 7.293 1 87.38 96 GLU A O 1
ATOM 780 N N . ASN A 1 97 ? -1.417 -18.109 5.543 1 86.62 97 ASN A N 1
ATOM 781 C CA . ASN A 1 97 ? -1.498 -19.5 5.988 1 86.62 97 ASN A CA 1
ATOM 782 C C . ASN A 1 97 ? -0.121 -20.156 6.031 1 86.62 97 ASN A C 1
ATOM 784 O O . ASN A 1 97 ? 0.131 -21.031 6.867 1 86.62 97 ASN A O 1
ATOM 788 N N . LEU A 1 98 ? 0.701 -19.75 5.168 1 85.5 98 LEU A N 1
ATOM 789 C CA . LEU A 1 98 ? 2.062 -20.281 5.164 1 85.5 98 LEU A CA 1
ATOM 790 C C . LEU A 1 98 ? 2.754 -20 6.496 1 85.5 98 LEU A C 1
ATOM 792 O O . LEU A 1 98 ? 3.611 -20.766 6.926 1 85.5 98 LEU A O 1
ATOM 796 N N . ASN A 1 99 ? 2.332 -18.969 7.113 1 85.5 99 ASN A N 1
ATOM 797 C CA . ASN A 1 99 ? 2.971 -18.547 8.359 1 85.5 99 ASN A CA 1
ATOM 798 C C . ASN A 1 99 ? 2.732 -19.562 9.477 1 85.5 99 ASN A C 1
ATOM 800 O O . ASN A 1 99 ? 3.438 -19.562 10.484 1 85.5 99 ASN A O 1
ATOM 804 N N . PHE A 1 100 ? 1.778 -20.375 9.266 1 83.94 100 PHE A N 1
ATOM 805 C CA . PHE A 1 100 ? 1.406 -21.297 10.328 1 83.94 100 PHE A CA 1
ATOM 806 C C . PHE A 1 100 ? 1.944 -22.688 10.047 1 83.94 100 PHE A C 1
ATOM 808 O O . PHE A 1 100 ? 1.696 -23.625 10.805 1 83.94 100 PHE A O 1
ATOM 815 N N . LEU A 1 101 ? 2.695 -22.859 9.031 1 82.88 101 LEU A N 1
ATOM 816 C CA . LEU A 1 101 ? 3.238 -24.156 8.648 1 82.88 101 LEU A CA 1
ATOM 817 C C . LEU A 1 101 ? 4.766 -24.125 8.664 1 82.88 101 LEU A C 1
ATOM 819 O O . LEU A 1 101 ? 5.375 -23.078 8.453 1 82.88 101 LEU A O 1
ATOM 823 N N . THR A 1 102 ? 5.289 -25.312 8.93 1 81 102 THR A N 1
ATOM 824 C CA . THR A 1 102 ? 6.734 -25.469 8.812 1 81 102 THR A CA 1
ATOM 825 C C . THR A 1 102 ? 7.129 -25.766 7.375 1 81 102 THR A C 1
ATOM 827 O O . THR A 1 102 ? 6.293 -26.188 6.57 1 81 102 THR A O 1
ATOM 830 N N . LEU A 1 103 ? 8.375 -25.484 7.117 1 82.44 103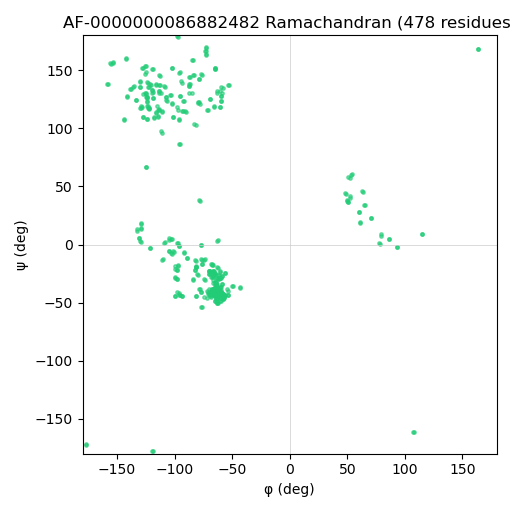 LEU A N 1
ATOM 831 C CA . LEU A 1 103 ? 8.906 -25.828 5.801 1 82.44 103 LEU A CA 1
ATOM 832 C C . LEU A 1 103 ? 8.695 -27.312 5.496 1 82.44 103 LEU A C 1
ATOM 834 O O . LEU A 1 103 ? 8.32 -27.672 4.375 1 82.44 103 LEU A O 1
ATOM 838 N N . HIS A 1 104 ? 8.852 -28.125 6.465 1 78.62 104 HIS A N 1
ATOM 839 C CA . HIS A 1 104 ? 8.664 -29.562 6.309 1 78.62 104 HIS A CA 1
ATOM 840 C C . HIS A 1 104 ? 7.223 -29.891 5.938 1 78.62 104 HIS A C 1
ATOM 842 O O . HIS A 1 104 ? 6.977 -30.688 5.027 1 78.62 104 HIS A O 1
ATOM 848 N N . GLU A 1 105 ? 6.352 -29.328 6.617 1 82.38 105 GLU A N 1
ATOM 849 C CA . GLU A 1 105 ? 4.934 -29.562 6.359 1 82.38 105 GLU A CA 1
ATOM 850 C C . GLU A 1 105 ? 4.547 -29.094 4.957 1 82.38 105 GLU A C 1
ATOM 852 O O . GLU A 1 105 ? 3.789 -29.781 4.262 1 82.38 105 GLU A O 1
ATOM 857 N N . ILE A 1 106 ? 5.121 -28 4.551 1 84.69 106 ILE A N 1
ATOM 858 C CA . ILE A 1 106 ? 4.789 -27.438 3.244 1 84.69 106 ILE A CA 1
ATOM 859 C C . ILE A 1 106 ? 5.316 -28.344 2.141 1 84.69 106 ILE A C 1
ATOM 861 O O . ILE A 1 106 ? 4.594 -28.672 1.195 1 84.69 106 ILE A O 1
ATOM 865 N N . LEU A 1 107 ? 6.48 -28.781 2.316 1 81.31 107 LEU A N 1
ATOM 866 C CA . LEU A 1 107 ? 7.082 -29.656 1.319 1 81.31 107 LEU A CA 1
ATOM 867 C C . LEU A 1 107 ? 6.316 -30.969 1.228 1 81.31 107 LEU A C 1
ATOM 869 O O . LEU A 1 107 ? 6 -31.438 0.13 1 81.31 107 LEU A O 1
ATOM 873 N N . GLN A 1 108 ? 5.953 -31.438 2.322 1 79.75 108 GLN A N 1
ATOM 874 C CA . GLN A 1 108 ? 5.242 -32.719 2.369 1 79.75 108 GLN A CA 1
ATOM 875 C C . GLN A 1 108 ? 3.836 -32.594 1.795 1 79.75 108 GLN A C 1
ATOM 877 O O . GLN A 1 108 ? 3.414 -33.406 0.978 1 79.75 108 GLN A O 1
ATOM 882 N N . LEU A 1 109 ? 3.205 -31.531 2.166 1 80.31 109 LEU A N 1
ATOM 883 C CA . LEU A 1 109 ? 1.814 -31.344 1.773 1 80.31 109 LEU A CA 1
ATOM 884 C C . LEU A 1 109 ? 1.712 -30.969 0.299 1 80.31 109 LEU A C 1
ATOM 886 O O . LEU A 1 109 ? 0.762 -31.359 -0.382 1 80.31 109 LEU A O 1
ATOM 890 N N . SER A 1 110 ? 2.697 -30.328 -0.177 1 79.56 110 SER A N 1
ATOM 891 C CA . SER A 1 110 ? 2.582 -29.781 -1.521 1 79.56 110 SER A CA 1
ATOM 892 C C . SER A 1 110 ? 3.145 -30.734 -2.566 1 79.56 110 SER A C 1
ATOM 894 O O . SER A 1 110 ? 2.516 -30.969 -3.602 1 79.56 110 SER A O 1
ATOM 896 N N . ILE A 1 111 ? 4.336 -31.328 -2.283 1 76.31 111 ILE A N 1
ATOM 897 C CA . ILE A 1 111 ? 4.957 -32.094 -3.342 1 76.31 111 ILE A CA 1
ATOM 898 C C . ILE A 1 111 ? 5.418 -33.469 -2.785 1 76.31 111 ILE A C 1
ATOM 900 O O . ILE A 1 111 ? 6.172 -34.188 -3.438 1 76.31 111 ILE A O 1
ATOM 904 N N . GLY A 1 112 ? 4.938 -33.719 -1.607 1 73.69 112 GLY A N 1
ATOM 905 C CA . GLY A 1 112 ? 5.277 -35 -1.021 1 73.69 112 GLY A CA 1
ATOM 906 C C . GLY A 1 112 ? 6.766 -35.188 -0.811 1 73.69 112 GLY A C 1
ATOM 907 O O . GLY A 1 112 ? 7.266 -36.312 -0.833 1 73.69 112 GLY A O 1
ATOM 908 N N . LEU A 1 113 ? 7.422 -34.188 -0.807 1 71.19 113 LEU A N 1
ATOM 909 C CA . LEU A 1 113 ? 8.875 -34.219 -0.661 1 71.19 113 LEU A CA 1
ATOM 910 C C . LEU A 1 113 ? 9.273 -34.094 0.805 1 71.19 113 LEU A C 1
ATOM 912 O O . LEU A 1 113 ? 8.773 -33.219 1.522 1 71.19 113 LEU A O 1
ATOM 916 N N . LYS A 1 114 ? 10.016 -35.125 1.12 1 70.38 114 LYS A N 1
ATOM 917 C CA . LYS A 1 114 ? 10.633 -35.031 2.441 1 70.38 114 LYS A CA 1
ATOM 918 C C . LYS A 1 114 ? 11.969 -34.281 2.375 1 70.38 114 LYS A C 1
ATOM 920 O O . LYS A 1 114 ? 12.641 -34.312 1.342 1 70.38 114 LYS A O 1
ATOM 925 N N . ILE A 1 115 ? 12.219 -33.562 3.369 1 66.12 115 ILE A N 1
ATOM 926 C CA . ILE A 1 115 ? 13.414 -32.75 3.426 1 66.12 115 ILE A CA 1
ATOM 927 C C . ILE A 1 115 ? 14.641 -33.562 3.076 1 66.12 115 ILE A C 1
ATOM 929 O O . ILE A 1 115 ? 15.547 -33.094 2.391 1 66.12 115 ILE A O 1
ATOM 933 N N . ASN A 1 116 ? 14.594 -34.75 3.492 1 67.94 116 ASN A N 1
ATOM 934 C CA . ASN A 1 116 ? 15.742 -35.625 3.256 1 67.94 116 ASN A CA 1
ATOM 935 C C . ASN A 1 116 ? 15.773 -36.125 1.815 1 67.94 116 ASN A C 1
ATOM 937 O O . ASN A 1 116 ? 16.734 -36.781 1.409 1 67.94 116 ASN A O 1
ATOM 941 N N . GLU A 1 117 ? 14.883 -35.75 1.088 1 72.69 117 GLU A N 1
ATOM 942 C CA . GLU A 1 117 ? 14.797 -36.188 -0.304 1 72.69 117 GLU A CA 1
ATOM 943 C C . GLU A 1 117 ? 15.234 -35.062 -1.254 1 72.69 117 GLU A C 1
ATOM 945 O O . GLU A 1 117 ? 15.156 -35.219 -2.475 1 72.69 117 GLU A O 1
ATOM 950 N N . ILE A 1 118 ? 15.656 -34.031 -0.62 1 73.06 118 ILE A N 1
ATOM 951 C CA . ILE A 1 118 ? 16.125 -32.938 -1.446 1 73.06 118 ILE A CA 1
ATOM 952 C C . ILE A 1 118 ? 17.375 -33.375 -2.213 1 73.06 118 ILE A C 1
ATOM 954 O O . ILE A 1 118 ? 18.375 -33.781 -1.611 1 73.06 118 ILE A O 1
ATOM 958 N N . THR A 1 119 ? 17.266 -33.344 -3.416 1 77.69 119 THR A N 1
ATOM 959 C CA . THR A 1 119 ? 18.344 -33.75 -4.309 1 77.69 119 THR A CA 1
ATOM 960 C C . THR A 1 119 ? 19.125 -32.531 -4.809 1 77.69 119 THR A C 1
ATOM 962 O O . THR A 1 119 ? 18.812 -31.406 -4.465 1 77.69 119 THR A O 1
ATOM 965 N N . THR A 1 120 ? 20.156 -32.812 -5.633 1 79.5 120 THR A N 1
ATOM 966 C CA . THR A 1 120 ? 20.969 -31.766 -6.246 1 79.5 120 THR A CA 1
ATOM 967 C C . THR A 1 120 ? 20.125 -30.906 -7.195 1 79.5 120 THR A C 1
ATOM 969 O O . THR A 1 120 ? 20.328 -29.703 -7.281 1 79.5 120 THR A O 1
ATOM 972 N N . GLU A 1 121 ? 19.234 -31.578 -7.766 1 79 121 GLU A N 1
ATOM 973 C CA . GLU A 1 121 ? 18.344 -30.859 -8.68 1 79 121 GLU A CA 1
ATOM 974 C C . GLU A 1 121 ? 17.469 -29.859 -7.926 1 79 121 GLU A C 1
ATOM 976 O O . GLU A 1 121 ? 17.281 -28.719 -8.383 1 79 121 GLU A O 1
ATOM 981 N N . HIS A 1 122 ? 16.984 -30.312 -6.828 1 80 122 HIS A N 1
ATOM 982 C CA . HIS A 1 122 ? 16.203 -29.422 -5.988 1 80 122 HIS A CA 1
ATOM 983 C C . HIS A 1 122 ? 17.016 -28.219 -5.539 1 80 122 HIS A C 1
ATOM 985 O O . HIS A 1 122 ? 16.531 -27.078 -5.566 1 80 122 HIS A O 1
ATOM 991 N N . PHE A 1 123 ? 18.203 -28.484 -5.215 1 80.88 123 PHE A N 1
ATOM 992 C CA . PHE A 1 123 ? 19.062 -27.438 -4.688 1 80.88 123 PHE A CA 1
ATOM 993 C C . PHE A 1 123 ? 19.375 -26.406 -5.762 1 80.88 123 PHE A C 1
ATOM 995 O O . PHE A 1 123 ? 19.438 -25.203 -5.477 1 80.88 123 PHE A O 1
ATOM 1002 N N . ASP A 1 124 ? 19.578 -26.859 -6.977 1 83.38 124 ASP A N 1
ATOM 1003 C CA . ASP A 1 124 ? 19.812 -25.938 -8.086 1 83.38 124 ASP A CA 1
ATOM 1004 C C . ASP A 1 124 ? 18.641 -24.969 -8.25 1 83.38 124 ASP A C 1
ATOM 1006 O O . ASP A 1 124 ? 18.844 -23.766 -8.453 1 83.38 124 ASP A O 1
ATOM 1010 N N . MET A 1 125 ? 17.5 -25.5 -8.133 1 82.38 125 MET A N 1
ATOM 1011 C CA . MET A 1 125 ? 16.297 -24.672 -8.234 1 82.38 125 MET A CA 1
ATOM 1012 C C . MET A 1 125 ? 16.203 -23.719 -7.059 1 82.38 125 MET A C 1
ATOM 1014 O O . MET A 1 125 ? 15.875 -22.547 -7.242 1 82.38 125 MET A O 1
ATOM 1018 N N . LEU A 1 126 ? 16.516 -24.234 -5.961 1 84.38 126 LEU A N 1
ATOM 1019 C CA . LEU A 1 126 ? 16.469 -23.422 -4.742 1 84.38 126 LEU A CA 1
ATOM 1020 C C . LEU A 1 126 ? 17.484 -22.281 -4.805 1 84.38 126 LEU A C 1
ATOM 1022 O O . LEU A 1 126 ? 17.203 -21.172 -4.328 1 84.38 126 LEU A O 1
ATOM 1026 N N . GLU A 1 127 ? 18.578 -22.562 -5.383 1 85.38 127 GLU A N 1
ATOM 1027 C CA . GLU A 1 127 ? 19.594 -21.531 -5.543 1 85.38 127 GLU A CA 1
ATOM 1028 C C . GLU A 1 127 ? 19.141 -20.438 -6.504 1 85.38 127 GLU A C 1
ATOM 1030 O O . GLU A 1 127 ? 19.344 -19.25 -6.238 1 85.38 127 GLU A O 1
ATOM 1035 N N . LYS A 1 128 ? 18.547 -20.875 -7.559 1 83.5 128 LYS A N 1
ATOM 1036 C CA . LYS A 1 128 ? 18.016 -19.922 -8.523 1 83.5 128 LYS A CA 1
ATOM 1037 C C . LYS A 1 128 ? 16.953 -19.016 -7.887 1 83.5 128 LYS A C 1
ATOM 1039 O O . LYS A 1 128 ? 16.828 -17.844 -8.258 1 83.5 128 LYS A O 1
ATOM 1044 N N . LEU A 1 129 ? 16.312 -19.562 -6.914 1 85.06 129 LEU A N 1
ATOM 1045 C CA . LEU A 1 129 ? 15.227 -18.828 -6.254 1 85.06 129 LEU A CA 1
ATOM 1046 C C . LEU A 1 129 ? 15.719 -18.156 -4.977 1 85.06 129 LEU A C 1
ATOM 1048 O O . LEU A 1 129 ? 14.93 -17.562 -4.238 1 85.06 129 LEU A O 1
ATOM 1052 N N . ASN A 1 130 ? 16.938 -18.297 -4.695 1 80.81 130 ASN A N 1
ATOM 1053 C CA . ASN A 1 130 ? 17.641 -17.609 -3.613 1 80.81 130 ASN A CA 1
ATOM 1054 C C . ASN A 1 130 ? 17.109 -18.031 -2.246 1 80.81 130 ASN A C 1
ATOM 1056 O O . ASN A 1 130 ? 16.953 -17.219 -1.347 1 80.81 130 ASN A O 1
ATOM 1060 N N . ILE A 1 131 ? 16.719 -19.219 -2.123 1 79.5 131 ILE A N 1
ATOM 1061 C CA . ILE A 1 131 ? 16.266 -19.672 -0.815 1 79.5 131 ILE A CA 1
ATOM 1062 C C . ILE A 1 131 ? 16.969 -20.969 -0.445 1 79.5 131 ILE A C 1
ATOM 1064 O O . ILE A 1 131 ? 16.516 -21.703 0.43 1 79.5 131 ILE A O 1
ATOM 1068 N N . ALA A 1 132 ? 18.062 -21.25 -1.093 1 82.25 132 ALA A N 1
ATOM 1069 C CA . ALA A 1 132 ? 18.812 -22.484 -0.84 1 82.25 132 ALA A CA 1
ATOM 1070 C C . ALA A 1 132 ? 19.328 -22.516 0.594 1 82.25 132 ALA A C 1
ATOM 1072 O O . ALA A 1 132 ? 19.453 -23.594 1.188 1 82.25 132 ALA A O 1
ATOM 1073 N N . HIS A 1 133 ? 19.578 -21.422 1.115 1 79.06 133 HIS A N 1
ATOM 1074 C CA . HIS A 1 133 ? 20.172 -21.344 2.447 1 79.06 133 HIS A CA 1
ATOM 1075 C C . HIS A 1 133 ? 19.234 -21.891 3.504 1 79.06 133 HIS A C 1
ATOM 1077 O O . HIS A 1 133 ? 19.672 -22.375 4.547 1 79.06 133 HIS A O 1
ATOM 1083 N N . TYR A 1 134 ? 18.031 -21.875 3.244 1 75.44 134 TYR A N 1
ATOM 1084 C CA . TYR A 1 134 ? 17.078 -22.406 4.199 1 75.44 134 TYR A CA 1
ATOM 1085 C C . TYR A 1 134 ? 17.078 -23.938 4.172 1 75.44 134 TYR A C 1
ATOM 1087 O O . TYR A 1 134 ? 16.547 -24.578 5.082 1 75.44 134 TYR A O 1
ATOM 1095 N N . PHE A 1 135 ? 17.719 -24.391 3.162 1 73.25 135 PHE A N 1
ATOM 1096 C CA . PHE A 1 135 ? 17.688 -25.844 2.969 1 73.25 135 PHE A CA 1
ATOM 1097 C C . PHE A 1 135 ? 19.047 -26.453 3.229 1 73.25 135 PHE A C 1
ATOM 1099 O O . PHE A 1 135 ? 19.219 -27.672 3.18 1 73.25 135 PHE A O 1
ATOM 1106 N N . SER A 1 136 ? 20.094 -25.641 3.312 1 69.12 136 SER A N 1
ATOM 1107 C CA . SER A 1 136 ? 21.469 -26.125 3.418 1 69.12 136 SER A CA 1
ATOM 1108 C C . SER A 1 136 ? 21.688 -26.844 4.738 1 69.12 136 SER A C 1
ATOM 1110 O O . SER A 1 136 ? 22.547 -27.734 4.82 1 69.12 136 SER A O 1
ATOM 1112 N N . ASP A 1 137 ? 21.125 -26.328 5.832 1 61.09 137 ASP A N 1
ATOM 1113 C CA . ASP A 1 137 ? 21.375 -27.047 7.074 1 61.09 137 ASP A CA 1
ATOM 1114 C C . ASP A 1 137 ? 20.078 -27.625 7.648 1 61.09 137 ASP A C 1
ATOM 1116 O O . ASP A 1 137 ? 19.094 -26.906 7.812 1 61.09 137 ASP A O 1
ATOM 1120 N N . LEU A 1 138 ? 20.078 -28.953 7.762 1 55.28 138 LEU A N 1
ATOM 1121 C CA . LEU A 1 138 ? 18.953 -29.703 8.328 1 55.28 138 LEU A CA 1
ATOM 1122 C C . LEU A 1 138 ? 18.422 -29 9.578 1 55.28 138 LEU A C 1
ATOM 1124 O O . LEU A 1 138 ? 17.203 -28.984 9.812 1 55.28 138 LEU A O 1
ATOM 1128 N N . ASP A 1 139 ? 19.344 -28.453 10.297 1 55.44 139 ASP A N 1
ATOM 1129 C CA . ASP A 1 139 ? 18.938 -27.797 11.539 1 55.44 139 ASP A CA 1
ATOM 1130 C C . ASP A 1 139 ? 18.156 -26.516 11.242 1 55.44 139 ASP A C 1
ATOM 1132 O O . ASP A 1 139 ? 17.203 -26.203 11.953 1 55.44 139 ASP A O 1
ATOM 1136 N N . MET A 1 140 ? 18.547 -25.859 10.297 1 56.06 140 MET A N 1
ATOM 1137 C CA . MET A 1 140 ? 17.828 -24.641 9.922 1 56.06 140 MET A CA 1
ATOM 1138 C C . MET A 1 140 ? 16.422 -24.984 9.422 1 56.06 140 MET A C 1
ATOM 1140 O O . MET A 1 140 ? 15.461 -24.266 9.719 1 56.06 140 MET A O 1
ATOM 1144 N N . LEU A 1 141 ? 16.391 -25.969 8.742 1 56.47 141 LEU A N 1
ATOM 1145 C CA . LEU A 1 141 ? 15.117 -26.484 8.227 1 56.47 141 LEU A CA 1
ATOM 1146 C C . LEU A 1 141 ? 14.172 -26.828 9.367 1 56.47 141 LEU A C 1
ATOM 1148 O O . LEU A 1 141 ? 12.969 -26.594 9.281 1 56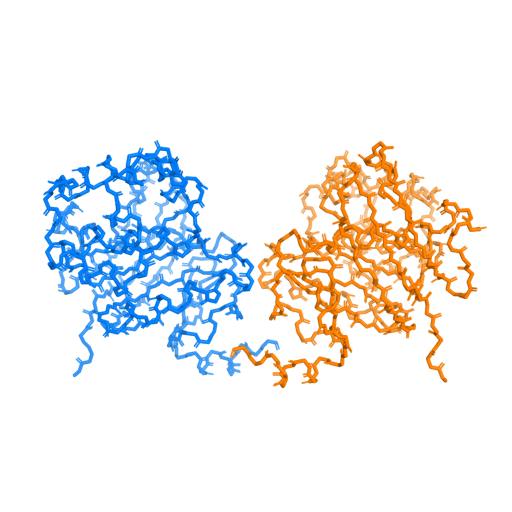.47 141 LEU A O 1
ATOM 1152 N N . LYS A 1 142 ? 14.859 -27.422 10.461 1 55.22 142 LYS A N 1
ATOM 1153 C CA . LYS A 1 142 ? 14.094 -27.781 11.641 1 55.22 142 LYS A CA 1
ATOM 1154 C C . LYS A 1 142 ? 13.664 -26.547 12.422 1 55.22 142 LYS A C 1
ATOM 1156 O O . LYS A 1 142 ? 12.555 -26.5 12.961 1 55.22 142 LYS A O 1
ATOM 1161 N N . LYS A 1 143 ? 14.664 -25.562 12.648 1 53.66 143 LYS A N 1
ATOM 1162 C CA . LYS A 1 143 ? 14.539 -24.406 13.539 1 53.66 143 LYS A CA 1
ATOM 1163 C C . LYS A 1 143 ? 13.688 -23.312 12.898 1 53.66 143 LYS A C 1
ATOM 1165 O O . LYS A 1 143 ? 12.992 -22.578 13.594 1 53.66 143 LYS A O 1
ATOM 1170 N N . TYR A 1 144 ? 14.094 -22.969 11.758 1 54.88 144 TYR A N 1
ATOM 1171 C CA . TYR A 1 144 ? 13.516 -21.797 11.117 1 54.88 144 TYR A CA 1
ATOM 1172 C C . TYR A 1 144 ? 12.148 -22.109 10.523 1 54.88 144 TYR A C 1
ATOM 1174 O O . TYR A 1 144 ? 11.836 -21.719 9.398 1 54.88 144 TYR A O 1
ATOM 1182 N N . ASP A 1 145 ? 11.438 -22.969 11.328 1 58.59 145 ASP A N 1
ATOM 1183 C CA . ASP A 1 145 ? 10.234 -23.719 10.984 1 58.59 145 ASP A CA 1
ATOM 1184 C C . ASP A 1 145 ? 9.047 -22.797 10.75 1 58.59 145 ASP A C 1
ATOM 1186 O O . ASP A 1 145 ? 8.211 -23.047 9.891 1 58.59 145 ASP A O 1
ATOM 1190 N N . ASN A 1 146 ? 9.07 -21.656 11.477 1 63.94 146 ASN A N 1
ATOM 1191 C CA . ASN A 1 146 ? 7.84 -20.906 11.242 1 63.94 146 ASN A CA 1
ATOM 1192 C C . ASN A 1 146 ? 8.039 -19.828 10.188 1 63.94 146 ASN A C 1
ATOM 1194 O O . ASN A 1 146 ? 8.969 -19.031 10.281 1 63.94 146 ASN A O 1
ATOM 1198 N N . LEU A 1 147 ? 7.414 -19.859 9.062 1 80.12 147 LEU A N 1
ATOM 1199 C CA . LEU A 1 147 ? 7.512 -19.016 7.871 1 80.12 147 LEU A CA 1
ATOM 1200 C C . LEU A 1 147 ? 7.121 -17.578 8.18 1 80.12 147 LEU A C 1
ATOM 1202 O O . LEU A 1 147 ? 7.266 -16.703 7.336 1 80.12 147 LEU A O 1
ATOM 1206 N N . SER A 1 148 ? 6.832 -17.344 9.414 1 80.19 148 SER A N 1
ATOM 1207 C CA . SER A 1 148 ? 6.43 -15.992 9.789 1 80.19 148 SER A CA 1
ATOM 1208 C C . SER A 1 148 ? 7.605 -15.023 9.711 1 80.19 148 SER A C 1
ATOM 1210 O O . SER A 1 148 ? 7.41 -13.82 9.516 1 80.19 148 SER A O 1
ATOM 1212 N N . SER A 1 149 ? 8.82 -15.555 9.797 1 80.62 149 SER A N 1
ATOM 1213 C CA . SER A 1 149 ? 10 -14.695 9.781 1 80.62 149 SER A CA 1
ATOM 1214 C C . SER A 1 149 ? 10.531 -14.5 8.367 1 80.62 149 SER A C 1
ATOM 1216 O O . SER A 1 149 ? 11.453 -13.719 8.148 1 80.62 149 SER A O 1
ATOM 1218 N N . TRP A 1 150 ? 9.961 -15.227 7.434 1 85.06 150 TRP A N 1
ATOM 1219 C CA . TRP A 1 150 ? 10.414 -15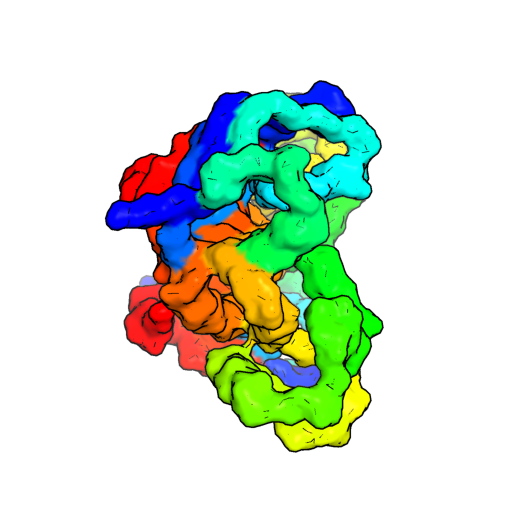.125 6.051 1 85.06 150 TRP A CA 1
ATOM 1220 C C . TRP A 1 150 ? 9.891 -13.844 5.402 1 85.06 150 TRP A C 1
ATOM 1222 O O . TRP A 1 150 ? 8.773 -13.414 5.676 1 85.06 150 TRP A O 1
ATOM 1232 N N . SER A 1 151 ? 10.703 -13.297 4.523 1 86 151 SER A N 1
ATOM 1233 C CA . SER A 1 151 ? 10.258 -12.164 3.717 1 86 151 SER A CA 1
ATOM 1234 C C . SER A 1 151 ? 9.266 -12.602 2.648 1 86 151 SER A C 1
ATOM 1236 O O . SER A 1 151 ? 9.094 -13.797 2.398 1 86 151 SER A O 1
ATOM 1238 N N . MET A 1 152 ? 8.594 -11.641 2.137 1 88 152 MET A N 1
ATOM 1239 C CA . MET A 1 152 ? 7.66 -11.938 1.053 1 88 152 MET A CA 1
ATOM 1240 C C . MET A 1 152 ? 8.391 -12.555 -0.138 1 88 152 MET A C 1
ATOM 1242 O O . MET A 1 152 ? 7.887 -13.484 -0.765 1 88 152 MET A O 1
ATOM 1246 N N . ALA A 1 153 ? 9.57 -12 -0.425 1 87.62 153 ALA A N 1
ATOM 1247 C CA . ALA A 1 153 ? 10.344 -12.562 -1.531 1 87.62 153 ALA A CA 1
ATOM 1248 C C . ALA A 1 153 ? 10.664 -14.031 -1.291 1 87.62 153 ALA A C 1
ATOM 1250 O O . ALA A 1 153 ? 10.555 -14.859 -2.203 1 87.62 153 ALA A O 1
ATOM 1251 N N . GLU A 1 154 ? 11.023 -14.32 -0.082 1 87.38 154 GLU A N 1
ATOM 1252 C CA . GLU A 1 154 ? 11.32 -15.711 0.272 1 87.38 154 GLU A CA 1
ATOM 1253 C C . GLU A 1 154 ? 10.078 -16.578 0.183 1 87.38 154 GLU A C 1
ATOM 1255 O O . GLU A 1 154 ? 10.141 -17.719 -0.292 1 87.38 154 GLU A O 1
ATOM 1260 N N . LYS A 1 155 ? 9.023 -16.078 0.564 1 89.38 155 LYS A N 1
ATOM 1261 C CA . LYS A 1 155 ? 7.77 -16.828 0.501 1 89.38 155 LYS A CA 1
ATOM 1262 C C . LYS A 1 155 ? 7.359 -17.094 -0.945 1 89.38 155 LYS A C 1
ATOM 1264 O O . LYS A 1 155 ? 6.934 -18.203 -1.279 1 89.38 155 LYS A O 1
ATOM 1269 N N . ILE A 1 156 ? 7.477 -16.094 -1.807 1 89.56 156 ILE A N 1
ATOM 1270 C CA . ILE A 1 156 ? 7.164 -16.266 -3.221 1 89.56 156 ILE A CA 1
ATOM 1271 C C . ILE A 1 156 ? 8.117 -17.297 -3.83 1 89.56 156 ILE A C 1
ATOM 1273 O O . ILE A 1 156 ? 7.703 -18.125 -4.641 1 89.56 156 ILE A O 1
ATOM 1277 N N . SER A 1 157 ? 9.328 -17.25 -3.375 1 88.44 157 SER A N 1
ATOM 1278 C CA . SER A 1 157 ? 10.297 -18.234 -3.83 1 88.44 157 SER A CA 1
ATOM 1279 C C . SER A 1 157 ? 9.875 -19.656 -3.43 1 88.44 157 SER A C 1
ATOM 1281 O O . SER A 1 157 ? 9.953 -20.578 -4.234 1 88.44 157 SER A O 1
ATOM 1283 N N . LEU A 1 158 ? 9.461 -19.781 -2.256 1 87.94 158 LEU A N 1
ATOM 1284 C CA . LEU A 1 158 ? 9.016 -21.078 -1.775 1 87.94 158 LEU A CA 1
ATOM 1285 C C . LEU A 1 158 ? 7.797 -21.562 -2.561 1 87.94 158 LEU A C 1
ATOM 1287 O O . LEU A 1 158 ? 7.746 -22.719 -2.99 1 87.94 158 LEU A O 1
ATOM 1291 N N . ILE A 1 159 ? 6.852 -20.703 -2.752 1 88.38 159 ILE A N 1
ATOM 1292 C CA . ILE A 1 159 ? 5.656 -21.016 -3.523 1 88.38 159 ILE A CA 1
ATOM 1293 C C . ILE A 1 159 ? 6.051 -21.469 -4.926 1 88.38 159 ILE A C 1
ATOM 1295 O O . ILE A 1 159 ? 5.539 -22.469 -5.43 1 88.38 159 ILE A O 1
ATOM 1299 N N . THR A 1 160 ? 6.945 -20.75 -5.477 1 87.69 160 THR A N 1
ATOM 1300 C CA . THR A 1 160 ? 7.426 -21.078 -6.812 1 87.69 160 THR A CA 1
ATOM 1301 C C . THR A 1 160 ? 8.109 -22.438 -6.828 1 87.69 160 THR A C 1
ATOM 1303 O O . THR A 1 160 ? 7.805 -23.281 -7.68 1 87.69 160 THR A O 1
ATOM 1306 N N . PHE A 1 161 ? 8.859 -22.688 -5.887 1 86.62 161 PHE A N 1
ATOM 1307 C CA . PHE A 1 161 ? 9.602 -23.953 -5.816 1 86.62 161 PHE A CA 1
ATOM 1308 C C . PHE A 1 161 ? 8.641 -25.125 -5.723 1 86.62 161 PHE A C 1
ATOM 1310 O O . PHE A 1 161 ? 8.727 -26.062 -6.52 1 86.62 161 PHE A O 1
ATOM 1317 N N . ILE A 1 162 ? 7.742 -25.031 -4.824 1 86.19 162 ILE A N 1
ATOM 1318 C CA . ILE A 1 162 ? 6.863 -26.172 -4.574 1 86.19 162 ILE A CA 1
ATOM 1319 C C . ILE A 1 162 ? 5.91 -26.359 -5.754 1 86.19 162 ILE A C 1
ATOM 1321 O O . ILE A 1 162 ? 5.422 -27.453 -6 1 86.19 162 ILE A O 1
ATOM 1325 N N . SER A 1 163 ? 5.672 -25.297 -6.449 1 87.06 163 SER A N 1
ATOM 1326 C CA . SER A 1 163 ? 4.762 -25.375 -7.59 1 87.06 163 SER A CA 1
ATOM 1327 C C . SER A 1 163 ? 5.461 -25.953 -8.812 1 87.06 163 SER A C 1
ATOM 1329 O O . SER A 1 163 ? 4.816 -26.531 -9.688 1 87.06 163 SER A O 1
ATOM 1331 N N . LEU A 1 164 ? 6.742 -25.797 -8.859 1 84.31 164 LEU A N 1
ATOM 1332 C CA . LEU A 1 164 ? 7.484 -26.172 -10.047 1 84.31 164 LEU A CA 1
ATOM 1333 C C . LEU A 1 164 ? 7.438 -27.688 -10.258 1 84.31 164 LEU A C 1
ATOM 1335 O O . LEU A 1 164 ? 7.656 -28.172 -11.375 1 84.31 164 LEU A O 1
ATOM 1339 N N . ALA A 1 165 ? 7.191 -28.422 -9.211 1 77.19 165 ALA A N 1
ATOM 1340 C CA . ALA A 1 165 ? 7.031 -29.875 -9.336 1 77.19 165 ALA A CA 1
ATOM 1341 C C . ALA A 1 165 ? 5.93 -30.219 -10.336 1 77.19 165 ALA A C 1
ATOM 1343 O O . ALA A 1 165 ? 5.98 -31.25 -10.992 1 77.19 165 ALA A O 1
ATOM 1344 N N . ARG A 1 166 ? 4.996 -29.328 -10.555 1 82.75 166 ARG A N 1
ATOM 1345 C CA . ARG A 1 166 ? 3.871 -29.594 -11.445 1 82.75 166 ARG A CA 1
ATOM 1346 C C . ARG A 1 166 ? 3.994 -28.781 -12.734 1 82.75 166 ARG A C 1
ATOM 1348 O O . ARG A 1 166 ? 3.082 -28.781 -13.562 1 82.75 166 ARG A O 1
ATOM 1355 N N . ASN A 1 167 ? 5.016 -28.062 -12.844 1 87.81 167 ASN A N 1
ATOM 1356 C CA . ASN A 1 167 ? 5.359 -27.281 -14.023 1 87.81 167 ASN A CA 1
ATOM 1357 C C . ASN A 1 167 ? 4.215 -26.359 -14.438 1 87.81 167 ASN A C 1
ATOM 1359 O O . ASN A 1 167 ? 3.752 -26.406 -15.578 1 87.81 167 ASN A O 1
ATOM 1363 N N . PRO A 1 168 ? 3.84 -25.5 -13.625 1 93.5 168 PRO A N 1
ATOM 1364 C CA . PRO A 1 168 ? 2.75 -24.578 -13.938 1 93.5 168 PRO A CA 1
ATOM 1365 C C . PRO A 1 168 ? 3.096 -23.625 -15.086 1 93.5 168 PRO A C 1
ATOM 1367 O O . PRO A 1 168 ? 4.262 -23.266 -15.258 1 93.5 168 PRO A O 1
ATOM 1370 N N . SER A 1 169 ? 2.023 -23.234 -15.781 1 93.88 169 SER A N 1
ATOM 1371 C CA . SER A 1 169 ? 2.203 -22.312 -16.906 1 93.88 169 SER A CA 1
ATOM 1372 C C . SER A 1 169 ? 1.921 -20.875 -16.5 1 93.88 169 SER A C 1
ATOM 1374 O O . SER A 1 169 ? 2.406 -19.938 -17.141 1 93.88 169 SER A O 1
ATOM 1376 N N . VAL A 1 170 ? 1.164 -20.734 -15.422 1 96.62 170 VAL A N 1
ATOM 1377 C CA . VAL A 1 170 ? 0.702 -19.391 -15.078 1 96.62 170 VAL A CA 1
ATOM 1378 C C . VAL A 1 170 ? 0.812 -19.188 -13.57 1 96.62 170 VAL A C 1
ATOM 1380 O O . VAL A 1 170 ? 0.465 -20.078 -12.781 1 96.62 170 VAL A O 1
ATOM 1383 N N . PHE A 1 171 ? 1.349 -18.078 -13.164 1 96.69 171 PHE A N 1
ATOM 1384 C CA . PHE A 1 171 ? 1.325 -17.609 -11.781 1 96.69 171 PHE A CA 1
ATOM 1385 C C . PHE A 1 171 ? 0.458 -16.375 -11.641 1 96.69 171 PHE A C 1
ATOM 1387 O O . PHE A 1 171 ? 0.599 -15.422 -12.422 1 96.69 171 PHE A O 1
ATOM 1394 N N . MET A 1 172 ? -0.447 -16.391 -10.68 1 97.56 172 MET A N 1
ATOM 1395 C CA . MET A 1 172 ? -1.295 -15.242 -10.383 1 97.56 172 MET A CA 1
ATOM 1396 C C . MET A 1 172 ? -1.06 -14.75 -8.961 1 97.56 172 MET A C 1
ATOM 1398 O O . MET A 1 172 ? -1.16 -15.516 -8.008 1 97.56 172 MET A O 1
ATOM 1402 N N . PHE A 1 173 ? -0.767 -13.5 -8.859 1 96.94 173 PHE A N 1
ATOM 1403 C CA . PHE A 1 173 ? -0.622 -12.844 -7.566 1 96.94 173 PHE A CA 1
ATOM 1404 C C . PHE A 1 173 ? -1.717 -11.797 -7.367 1 96.94 173 PHE A C 1
ATOM 1406 O O . PHE A 1 173 ? -1.712 -10.75 -8.023 1 96.94 173 PHE A O 1
ATOM 1413 N N . ASP A 1 174 ? -2.631 -12.055 -6.48 1 97.38 174 ASP A N 1
ATOM 1414 C CA . ASP A 1 174 ? -3.822 -11.234 -6.285 1 97.38 174 ASP A CA 1
ATOM 1415 C C . ASP A 1 174 ? -3.613 -10.219 -5.168 1 97.38 174 ASP A C 1
ATOM 1417 O O . ASP A 1 174 ? -3.975 -10.469 -4.016 1 97.38 174 ASP A O 1
ATOM 1421 N N . CYS A 1 175 ? -3.072 -9.078 -5.418 1 95.94 175 CYS A N 1
ATOM 1422 C CA . CYS A 1 175 ? -2.898 -7.895 -4.582 1 95.94 175 CYS A CA 1
ATOM 1423 C C . CYS A 1 175 ? -2.064 -8.219 -3.346 1 95.94 175 CYS A C 1
ATOM 1425 O O . CYS A 1 175 ? -2.217 -7.578 -2.305 1 95.94 175 CYS A O 1
ATOM 1427 N N . ILE A 1 176 ? -1.227 -9.156 -3.412 1 94.25 176 ILE A N 1
ATOM 1428 C CA . ILE A 1 176 ? -0.462 -9.562 -2.236 1 94.25 176 ILE A CA 1
ATOM 1429 C C . ILE A 1 176 ? 0.831 -8.75 -2.16 1 94.25 176 ILE A C 1
ATOM 1431 O O . ILE A 1 176 ? 1.498 -8.734 -1.124 1 94.25 176 ILE A O 1
ATOM 1435 N N . LEU A 1 177 ? 1.102 -8.07 -3.236 1 94.75 177 LEU A N 1
ATOM 1436 C CA . LEU A 1 177 ? 2.383 -7.383 -3.311 1 94.75 177 LEU A CA 1
ATOM 1437 C C . LEU A 1 177 ? 2.203 -5.879 -3.117 1 94.75 177 LEU A C 1
ATOM 1439 O O . LEU A 1 177 ? 3.182 -5.148 -2.959 1 94.75 177 LEU A O 1
ATOM 1443 N N . ASP A 1 178 ? 0.973 -5.434 -3.035 1 93.69 178 ASP A N 1
ATOM 1444 C CA . ASP A 1 178 ? 0.646 -4.012 -3.031 1 93.69 178 ASP A CA 1
ATOM 1445 C C . ASP A 1 178 ? 1.119 -3.344 -1.741 1 93.69 178 ASP A C 1
ATOM 1447 O O . ASP A 1 178 ? 1.327 -2.129 -1.706 1 93.69 178 ASP A O 1
ATOM 1451 N N . HIS A 1 179 ? 1.274 -4.082 -0.694 1 89.75 179 HIS A N 1
ATOM 1452 C CA . HIS A 1 179 ? 1.526 -3.498 0.619 1 89.75 179 HIS A CA 1
ATOM 1453 C C . HIS A 1 179 ? 3.018 -3.469 0.932 1 89.75 179 HIS A C 1
ATOM 1455 O O . HIS A 1 179 ? 3.424 -2.99 1.994 1 89.75 179 HIS A O 1
ATOM 1461 N N . LEU A 1 180 ? 3.762 -3.969 0.037 1 93.19 180 LEU A N 1
ATOM 1462 C CA . LEU A 1 180 ? 5.199 -4.047 0.273 1 93.19 180 LEU A CA 1
ATOM 1463 C C . LEU A 1 180 ? 5.863 -2.693 0.047 1 93.19 180 LEU A C 1
ATOM 1465 O O . LEU A 1 180 ? 5.469 -1.946 -0.852 1 93.19 180 LEU A O 1
ATOM 1469 N N . ASP A 1 181 ? 6.863 -2.41 0.897 1 93.88 181 ASP A N 1
ATOM 1470 C CA . ASP A 1 181 ? 7.656 -1.219 0.613 1 93.88 181 ASP A CA 1
ATOM 1471 C C . ASP A 1 181 ? 8.578 -1.446 -0.582 1 93.88 181 ASP A C 1
ATOM 1473 O O . ASP A 1 181 ? 8.781 -2.584 -1.012 1 93.88 181 ASP A O 1
ATOM 1477 N N . ASP A 1 182 ? 9.07 -0.379 -1.023 1 95 182 ASP A N 1
ATOM 1478 C CA . ASP A 1 182 ? 9.883 -0.423 -2.232 1 95 182 ASP A CA 1
ATOM 1479 C C . ASP A 1 182 ? 11.086 -1.349 -2.053 1 95 182 ASP A C 1
ATOM 1481 O O . ASP A 1 182 ? 11.508 -2.018 -2.998 1 95 182 ASP A O 1
ATOM 1485 N N . PHE A 1 183 ? 11.602 -1.417 -0.932 1 91.75 183 PHE A N 1
ATOM 1486 C CA . PHE A 1 183 ? 12.828 -2.156 -0.663 1 91.75 183 PHE A CA 1
ATOM 1487 C C . PHE A 1 183 ? 12.578 -3.658 -0.737 1 91.75 183 PHE A C 1
ATOM 1489 O O . PHE A 1 183 ? 13.352 -4.391 -1.357 1 91.75 183 PHE A O 1
ATOM 1496 N N . VAL A 1 184 ? 11.508 -4.094 -0.241 1 91.44 184 VAL A N 1
ATOM 1497 C CA . VAL A 1 184 ? 11.102 -5.492 -0.307 1 91.44 184 VAL A CA 1
ATOM 1498 C C . VAL A 1 184 ? 10.547 -5.805 -1.694 1 91.44 184 VAL A C 1
ATOM 1500 O O . VAL A 1 184 ? 10.828 -6.867 -2.26 1 91.44 184 VAL A O 1
ATOM 1503 N N . LEU A 1 185 ? 9.836 -4.871 -2.207 1 94.62 185 LEU A N 1
ATOM 1504 C CA . LEU A 1 185 ? 9.211 -5.051 -3.512 1 94.62 185 LEU A CA 1
ATOM 1505 C C . LEU A 1 185 ? 10.258 -5.258 -4.594 1 94.62 185 LEU A C 1
ATOM 1507 O O . LEU A 1 185 ? 10.055 -6.039 -5.527 1 94.62 185 LEU A O 1
ATOM 1511 N N . LYS A 1 186 ? 11.297 -4.559 -4.465 1 93.31 186 LYS A N 1
ATOM 1512 C CA . LYS A 1 186 ? 12.383 -4.711 -5.426 1 93.31 186 LYS A CA 1
ATOM 1513 C C . LYS A 1 186 ? 12.875 -6.156 -5.473 1 93.31 186 LYS A C 1
ATOM 1515 O O . LYS A 1 186 ? 13.086 -6.711 -6.551 1 93.31 186 LYS A O 1
ATOM 1520 N N . ASP A 1 187 ? 13.062 -6.711 -4.332 1 91.12 187 ASP A N 1
ATOM 1521 C CA . ASP A 1 187 ? 13.492 -8.102 -4.242 1 91.12 187 ASP A CA 1
ATOM 1522 C C . ASP A 1 187 ? 12.469 -9.039 -4.887 1 91.12 187 ASP A C 1
ATOM 1524 O O . ASP A 1 187 ? 12.836 -9.953 -5.621 1 91.12 187 ASP A O 1
ATOM 1528 N N . VAL A 1 188 ? 11.289 -8.789 -4.633 1 93.38 188 VAL A N 1
ATOM 1529 C CA . VAL A 1 188 ? 10.211 -9.602 -5.184 1 93.38 188 VAL A CA 1
ATOM 1530 C C . VAL A 1 188 ? 10.18 -9.461 -6.707 1 93.38 188 VAL A C 1
ATOM 1532 O O . VAL A 1 188 ? 10.062 -10.461 -7.426 1 93.38 188 VAL A O 1
ATOM 1535 N N . LYS A 1 189 ? 10.305 -8.242 -7.168 1 94.81 189 LYS A N 1
ATOM 1536 C CA . LYS A 1 189 ? 10.289 -7.996 -8.609 1 94.81 189 LYS A CA 1
ATOM 1537 C C . LYS A 1 189 ? 11.43 -8.727 -9.305 1 94.81 189 LYS A C 1
ATOM 1539 O O . LYS A 1 189 ? 11.242 -9.297 -10.383 1 94.81 189 LYS A O 1
ATOM 1544 N N . ASN A 1 190 ? 12.523 -8.703 -8.688 1 91.94 190 ASN A N 1
ATOM 1545 C CA . ASN A 1 190 ? 13.656 -9.445 -9.242 1 91.94 190 ASN A CA 1
ATOM 1546 C C . ASN A 1 190 ? 13.336 -10.93 -9.383 1 91.94 190 ASN A C 1
ATOM 1548 O O . ASN A 1 190 ? 13.695 -11.555 -10.383 1 91.94 190 ASN A O 1
ATOM 1552 N N . LEU A 1 191 ? 12.734 -11.398 -8.398 1 90.62 191 LEU A N 1
ATOM 1553 C CA . LEU A 1 191 ? 12.312 -12.797 -8.438 1 90.62 191 LEU A CA 1
ATOM 1554 C C . LEU A 1 191 ? 11.289 -13.023 -9.539 1 90.62 191 LEU A C 1
ATOM 1556 O O . LEU A 1 191 ? 11.391 -13.992 -10.297 1 90.62 191 LEU A O 1
ATOM 1560 N N . LEU A 1 192 ? 10.336 -12.156 -9.695 1 94.06 192 LEU A N 1
ATOM 1561 C CA . LEU A 1 192 ? 9.289 -12.281 -10.703 1 94.06 192 LEU A CA 1
ATOM 1562 C C . LEU A 1 192 ? 9.883 -12.211 -12.109 1 94.06 192 LEU A C 1
ATOM 1564 O O . LEU A 1 192 ? 9.406 -12.898 -13.023 1 94.06 192 LEU A O 1
ATOM 1568 N N . LEU A 1 193 ? 10.859 -11.445 -12.25 1 92.62 193 LEU A N 1
ATOM 1569 C CA . LEU A 1 193 ? 11.523 -11.328 -13.539 1 92.62 193 LEU A CA 1
ATOM 1570 C C . LEU A 1 193 ? 12.188 -12.648 -13.93 1 92.62 193 LEU A C 1
ATOM 1572 O O . LEU A 1 193 ? 12.227 -13 -15.109 1 92.62 193 LEU A O 1
ATOM 1576 N N . LYS A 1 194 ? 12.656 -13.352 -12.922 1 88.5 194 LYS A N 1
ATOM 1577 C CA . LYS A 1 194 ? 13.211 -14.68 -13.18 1 88.5 194 LYS A CA 1
ATOM 1578 C C . LYS A 1 194 ? 12.117 -15.672 -13.562 1 88.5 194 LYS A C 1
ATOM 1580 O O . LYS A 1 194 ? 12.281 -16.453 -14.5 1 88.5 194 LYS A O 1
ATOM 1585 N N . ILE A 1 195 ? 11.055 -15.609 -12.906 1 89 195 ILE A N 1
ATOM 1586 C CA . ILE A 1 195 ? 9.938 -16.531 -13.133 1 89 195 ILE A CA 1
ATOM 1587 C C . ILE A 1 195 ? 9.336 -16.281 -14.516 1 89 195 ILE A C 1
ATOM 1589 O O . ILE A 1 195 ? 8.977 -17.219 -15.219 1 89 195 ILE A O 1
ATOM 1593 N N . LYS A 1 196 ? 9.281 -15.039 -14.875 1 91.5 196 LYS A N 1
ATOM 1594 C CA . LYS A 1 196 ? 8.609 -14.656 -16.109 1 91.5 196 LYS A CA 1
ATOM 1595 C C . LYS A 1 196 ? 9.367 -15.164 -17.328 1 91.5 196 LYS A C 1
ATOM 1597 O O . LYS A 1 196 ? 8.828 -15.203 -18.438 1 91.5 196 LYS A O 1
ATOM 1602 N N . GLU A 1 197 ? 10.555 -15.516 -17.156 1 88.5 197 GLU A N 1
ATOM 1603 C CA . GLU A 1 197 ? 11.359 -16.031 -18.266 1 88.5 197 GLU A CA 1
ATOM 1604 C C . GLU A 1 197 ? 10.734 -17.281 -18.875 1 88.5 197 GLU A C 1
ATOM 1606 O O . GLU A 1 197 ? 10.875 -17.547 -20.062 1 88.5 197 GLU A O 1
ATOM 1611 N N . GLU A 1 198 ? 10.008 -18.016 -18.031 1 88.69 198 GLU A N 1
ATOM 1612 C CA . GLU A 1 198 ? 9.492 -19.297 -18.5 1 88.69 198 GLU A CA 1
ATOM 1613 C C . GLU A 1 198 ? 8 -19.438 -18.234 1 88.69 198 GLU A C 1
ATOM 1615 O O . GLU A 1 198 ? 7.402 -20.469 -18.516 1 88.69 198 GLU A O 1
ATOM 1620 N N . ARG A 1 199 ? 7.449 -18.422 -17.703 1 93.75 199 ARG A N 1
ATOM 1621 C CA . ARG A 1 199 ? 6.066 -18.547 -17.25 1 93.75 199 ARG A CA 1
ATOM 1622 C C . ARG A 1 199 ? 5.281 -17.266 -17.516 1 93.75 199 ARG A C 1
ATOM 1624 O O . ARG A 1 199 ? 5.867 -16.203 -17.734 1 93.75 199 ARG A O 1
ATOM 1631 N N . THR A 1 200 ? 3.99 -17.453 -17.531 1 96.56 200 THR A N 1
ATOM 1632 C CA . THR A 1 200 ? 3.078 -16.312 -17.625 1 96.56 200 THR A CA 1
ATOM 1633 C C . THR A 1 200 ? 2.76 -15.766 -16.234 1 96.56 200 THR A C 1
ATOM 1635 O O . THR A 1 200 ? 2.539 -16.531 -15.289 1 96.56 200 THR A O 1
ATOM 1638 N N . LEU A 1 201 ? 2.783 -14.438 -16.125 1 97.19 201 LEU A N 1
ATOM 1639 C CA . LEU A 1 201 ? 2.518 -13.805 -14.844 1 97.19 201 LEU A CA 1
ATOM 1640 C C . LEU A 1 201 ? 1.307 -12.883 -14.93 1 97.19 201 LEU A C 1
ATOM 1642 O O . LEU A 1 201 ? 1.174 -12.117 -15.883 1 97.19 201 LEU A O 1
ATOM 1646 N N . ILE A 1 202 ? 0.433 -13.023 -13.945 1 98.31 202 ILE A N 1
ATOM 1647 C CA . ILE A 1 202 ? -0.661 -12.078 -13.758 1 98.31 202 ILE A CA 1
ATOM 1648 C C . ILE A 1 202 ? -0.584 -11.461 -12.367 1 98.31 202 ILE A C 1
ATOM 1650 O O . ILE A 1 202 ? -0.725 -12.164 -11.359 1 98.31 202 ILE A O 1
ATOM 1654 N N . ILE A 1 203 ? -0.386 -10.148 -12.328 1 98.25 203 ILE A N 1
ATOM 1655 C CA . ILE A 1 203 ? -0.283 -9.414 -11.07 1 98.25 203 ILE A CA 1
ATOM 1656 C C . ILE A 1 203 ? -1.442 -8.43 -10.953 1 98.25 203 ILE A C 1
ATOM 1658 O O . ILE A 1 203 ? -1.564 -7.504 -11.758 1 98.25 203 ILE A O 1
ATOM 1662 N N . SER A 1 204 ? -2.27 -8.68 -10.016 1 98.31 204 SER A N 1
ATOM 1663 C CA . SER A 1 204 ? -3.32 -7.707 -9.75 1 98.31 204 SER A CA 1
ATOM 1664 C C . SER A 1 204 ? -2.848 -6.641 -8.766 1 98.31 204 SER A C 1
ATOM 1666 O O . SER A 1 204 ? -2.148 -6.949 -7.797 1 98.31 204 SER A O 1
ATOM 1668 N N . THR A 1 205 ? -3.203 -5.406 -9.039 1 97.5 205 THR A N 1
ATOM 1669 C CA . THR A 1 205 ? -2.768 -4.305 -8.195 1 97.5 205 THR A CA 1
ATOM 1670 C C . THR A 1 205 ? -3.754 -3.141 -8.266 1 97.5 205 THR A C 1
ATOM 1672 O O . THR A 1 205 ? -4.504 -3.02 -9.242 1 97.5 205 THR A O 1
ATOM 1675 N N . ARG A 1 206 ? -3.76 -2.34 -7.285 1 96.81 206 ARG A N 1
ATOM 1676 C CA . ARG A 1 206 ? -4.539 -1.106 -7.262 1 96.81 206 ARG A CA 1
ATOM 1677 C C . ARG A 1 206 ? -3.656 0.103 -7.555 1 96.81 206 ARG A C 1
ATOM 1679 O O . ARG A 1 206 ? -4.148 1.229 -7.652 1 96.81 206 ARG A O 1
ATOM 1686 N N . ASN A 1 207 ? -2.4 -0.114 -7.652 1 96.38 207 ASN A N 1
ATOM 1687 C CA . ASN A 1 207 ? -1.425 0.94 -7.91 1 96.38 207 ASN A CA 1
ATOM 1688 C C . ASN A 1 207 ? -0.526 0.596 -9.094 1 96.38 207 ASN A C 1
ATOM 1690 O O . ASN A 1 207 ? 0.419 -0.184 -8.953 1 96.38 207 ASN A O 1
ATOM 1694 N N . PHE A 1 208 ? -0.726 1.297 -10.117 1 96.25 208 PHE A N 1
ATOM 1695 C CA . PHE A 1 208 ? -0.087 0.991 -11.391 1 96.25 208 PHE A CA 1
ATOM 1696 C C . PHE A 1 208 ? 1.421 1.192 -11.297 1 96.25 208 PHE A C 1
ATOM 1698 O O . PHE A 1 208 ? 2.193 0.356 -11.773 1 96.25 208 PHE A O 1
ATOM 1705 N N . SER A 1 209 ? 1.813 2.232 -10.672 1 93.75 209 SER A N 1
ATOM 1706 C CA . SER A 1 209 ? 3.211 2.648 -10.664 1 93.75 209 SER A CA 1
ATOM 1707 C C . SER A 1 209 ? 4.09 1.635 -9.938 1 93.75 209 SER A C 1
ATOM 1709 O O . SER A 1 209 ? 5.297 1.571 -10.172 1 93.75 209 SER A O 1
ATOM 1711 N N . LEU A 1 210 ? 3.547 0.858 -9.094 1 94.81 210 LEU A N 1
ATOM 1712 C CA . LEU A 1 210 ? 4.316 -0.112 -8.32 1 94.81 210 LEU A CA 1
ATOM 1713 C C . LEU A 1 210 ? 4.895 -1.191 -9.227 1 94.81 210 LEU A C 1
ATOM 1715 O O . LEU A 1 210 ? 5.938 -1.774 -8.922 1 94.81 210 LEU A O 1
ATOM 1719 N N . PHE A 1 211 ? 4.207 -1.448 -10.398 1 95.88 211 PHE A N 1
ATOM 1720 C CA . PHE A 1 211 ? 4.598 -2.615 -11.18 1 95.88 211 PHE A CA 1
ATOM 1721 C C . PHE A 1 211 ? 4.785 -2.244 -12.648 1 95.88 211 PHE A C 1
ATOM 1723 O O . PHE A 1 211 ? 4.996 -3.117 -13.492 1 95.88 211 PHE A O 1
ATOM 1730 N N . SER A 1 212 ? 4.695 -1.033 -12.914 1 94.44 212 SER A N 1
ATOM 1731 C CA . SER A 1 212 ? 4.773 -0.588 -14.305 1 94.44 212 SER A CA 1
ATOM 1732 C C . SER A 1 212 ? 6.105 -0.977 -14.93 1 94.44 212 SER A C 1
ATOM 1734 O O . SER A 1 212 ? 6.184 -1.198 -16.141 1 94.44 212 SER A O 1
ATOM 1736 N N . ASP A 1 213 ? 7.09 -1.172 -14.172 1 93.69 213 ASP A N 1
ATOM 1737 C CA . ASP A 1 213 ? 8.438 -1.415 -14.68 1 93.69 213 ASP A CA 1
ATOM 1738 C C . ASP A 1 213 ? 8.609 -2.875 -15.094 1 93.69 213 ASP A C 1
ATOM 1740 O O . ASP A 1 213 ? 9.555 -3.211 -15.812 1 93.69 213 ASP A O 1
ATOM 1744 N N . ILE A 1 214 ? 7.699 -3.746 -14.703 1 94.75 214 ILE A N 1
ATOM 1745 C CA . ILE A 1 214 ? 7.945 -5.152 -15.008 1 94.75 214 ILE A CA 1
ATOM 1746 C C . ILE A 1 214 ? 6.805 -5.703 -15.867 1 94.75 214 ILE A C 1
ATOM 1748 O O . ILE A 1 214 ? 6.816 -6.879 -16.234 1 94.75 214 ILE A O 1
ATOM 1752 N N . CYS A 1 215 ? 5.793 -4.906 -16.141 1 96.19 215 CYS A N 1
ATOM 1753 C CA . CYS A 1 215 ? 4.641 -5.449 -16.859 1 96.19 215 CYS A CA 1
ATOM 1754 C C . CYS A 1 215 ? 4.754 -5.191 -18.359 1 96.19 215 CYS A C 1
ATOM 1756 O O . CYS A 1 215 ? 5.324 -4.184 -18.781 1 96.19 215 CYS A O 1
ATOM 1758 N N . ASP A 1 216 ? 4.195 -6.133 -19.125 1 96.19 216 ASP A N 1
ATOM 1759 C CA . ASP A 1 216 ? 4.117 -6.004 -20.578 1 96.19 216 ASP A CA 1
ATOM 1760 C C . ASP A 1 216 ? 2.764 -5.441 -21 1 96.19 216 ASP A C 1
ATOM 1762 O O . ASP A 1 216 ? 2.697 -4.582 -21.875 1 96.19 216 ASP A O 1
ATOM 1766 N N . LYS A 1 217 ? 1.77 -5.941 -20.406 1 97.38 217 LYS A N 1
ATOM 1767 C CA . LYS A 1 217 ? 0.389 -5.613 -20.75 1 97.38 217 LYS A CA 1
ATOM 1768 C C . LYS A 1 217 ? -0.396 -5.184 -19.516 1 97.38 217 LYS A C 1
ATOM 1770 O O . LYS A 1 217 ? -0.058 -5.566 -18.391 1 97.38 217 LYS A O 1
ATOM 1775 N N . VAL A 1 218 ? -1.402 -4.348 -19.781 1 98.06 218 VAL A N 1
ATOM 1776 C CA . VAL A 1 218 ? -2.271 -3.867 -18.719 1 98.06 218 VAL A CA 1
ATOM 1777 C C . VAL A 1 218 ? -3.729 -4.18 -19.062 1 98.06 218 VAL A C 1
ATOM 1779 O O . VAL A 1 218 ? -4.16 -3.984 -20.188 1 98.06 218 VAL A O 1
ATOM 1782 N N . ILE A 1 219 ? -4.391 -4.758 -18.141 1 98.31 219 ILE A N 1
ATOM 1783 C CA . ILE A 1 219 ? -5.844 -4.883 -18.172 1 98.31 219 ILE A CA 1
ATOM 1784 C C . ILE A 1 219 ? -6.461 -4.004 -17.078 1 98.31 219 ILE A C 1
ATOM 1786 O O . ILE A 1 219 ? -6.262 -4.246 -15.891 1 98.31 219 ILE A O 1
ATOM 1790 N N . LEU A 1 220 ? -7.184 -3.01 -17.469 1 98.19 220 LEU A N 1
ATOM 1791 C CA . LEU A 1 220 ? -7.887 -2.141 -16.531 1 98.19 220 LEU A CA 1
ATOM 1792 C C . LEU A 1 220 ? -9.312 -2.627 -16.297 1 98.19 220 LEU A C 1
ATOM 1794 O O . LEU A 1 220 ? -10.109 -2.682 -17.234 1 98.19 220 LEU A O 1
ATOM 1798 N N . LEU A 1 221 ? -9.57 -3.025 -15.117 1 98.12 221 LEU A N 1
ATOM 1799 C CA . LEU A 1 221 ? -10.898 -3.486 -14.727 1 98.12 221 LEU A CA 1
ATOM 1800 C C . LEU A 1 221 ? -11.586 -2.459 -13.836 1 98.12 221 LEU A C 1
ATOM 1802 O O . LEU A 1 221 ? -11 -1.975 -12.867 1 98.12 221 LEU A O 1
ATOM 1806 N N . ASP A 1 222 ? -12.766 -2.111 -14.242 1 97.06 222 ASP A N 1
ATOM 1807 C CA . ASP A 1 222 ? -13.57 -1.169 -13.477 1 97.06 222 ASP A CA 1
ATOM 1808 C C . ASP A 1 222 ? -15.047 -1.573 -13.484 1 97.06 222 ASP A C 1
ATOM 1810 O O . ASP A 1 222 ? -15.617 -1.831 -14.547 1 97.06 222 ASP A O 1
ATOM 1814 N N . LYS A 1 223 ? -15.609 -1.662 -12.273 1 96.69 223 LYS A N 1
ATOM 1815 C CA . LYS A 1 223 ? -17.016 -2.021 -12.102 1 96.69 223 LYS A CA 1
ATOM 1816 C C . LYS A 1 223 ? -17.359 -3.285 -12.891 1 96.69 223 LYS A C 1
ATOM 1818 O O . LYS A 1 223 ? -18.359 -3.326 -13.602 1 96.69 223 LYS A O 1
ATOM 1823 N N . GLY A 1 224 ? -16.422 -4.203 -12.938 1 98.06 224 GLY A N 1
ATOM 1824 C CA . GLY A 1 224 ? -16.688 -5.523 -13.484 1 98.06 224 GLY A CA 1
ATOM 1825 C C . GLY A 1 224 ? -16.5 -5.594 -14.992 1 98.06 224 GLY A C 1
ATOM 1826 O O . GLY A 1 224 ? -16.781 -6.621 -15.609 1 98.06 224 GLY A O 1
ATOM 1827 N N . SER A 1 225 ? -16.031 -4.488 -15.539 1 98.31 225 SER A N 1
ATOM 1828 C CA . SER A 1 225 ? -15.844 -4.457 -16.984 1 98.31 225 SER A CA 1
ATOM 1829 C C . SER A 1 225 ? -14.414 -4.062 -17.344 1 98.31 225 SER A C 1
ATOM 1831 O O . SER A 1 225 ? -13.789 -3.266 -16.641 1 98.31 225 SER A O 1
ATOM 1833 N N . ILE A 1 226 ? -13.953 -4.633 -18.438 1 98.19 226 ILE A N 1
ATOM 1834 C CA . ILE A 1 226 ? -12.633 -4.266 -18.938 1 98.19 226 ILE A CA 1
ATOM 1835 C C . ILE A 1 226 ? -12.703 -2.932 -19.672 1 98.19 226 ILE A C 1
ATOM 1837 O O . ILE A 1 226 ? -13.422 -2.803 -20.656 1 98.19 226 ILE A O 1
ATOM 1841 N N . LYS A 1 227 ? -11.93 -1.964 -19.188 1 97.38 227 LYS A N 1
ATOM 1842 C CA . LYS A 1 227 ? -11.93 -0.625 -19.781 1 97.38 227 LYS A CA 1
ATOM 1843 C C . LYS A 1 227 ? -10.742 -0.433 -20.703 1 97.38 227 LYS A C 1
ATOM 1845 O O . LYS A 1 227 ? -10.742 0.477 -21.547 1 97.38 227 LYS A O 1
ATOM 1850 N N . PHE A 1 228 ? -9.75 -1.257 -20.547 1 97.69 228 PHE A N 1
ATOM 1851 C CA . PHE A 1 228 ? -8.539 -1.208 -21.375 1 97.69 228 PHE A CA 1
ATOM 1852 C C . PHE A 1 228 ? -7.816 -2.549 -21.344 1 97.69 228 PHE A C 1
ATOM 1854 O O . PHE A 1 228 ? -7.75 -3.207 -20.312 1 97.69 228 PHE A O 1
ATOM 1861 N N . HIS A 1 229 ? -7.355 -2.986 -22.406 1 97.56 229 HIS A N 1
ATOM 1862 C CA . HIS A 1 229 ? -6.484 -4.148 -22.562 1 97.56 229 HIS A CA 1
ATOM 1863 C C . HIS A 1 229 ? -5.465 -3.926 -23.672 1 97.56 229 HIS A C 1
ATOM 1865 O O . HIS A 1 229 ? -5.824 -3.91 -24.844 1 97.56 229 HIS A O 1
ATOM 1871 N N . GLY A 1 230 ? -4.258 -3.73 -23.266 1 96.81 230 GLY A N 1
ATOM 1872 C CA . GLY A 1 230 ? -3.223 -3.432 -24.234 1 96.81 230 GLY A CA 1
ATOM 1873 C C . GLY A 1 230 ? -1.842 -3.301 -23.625 1 96.81 230 GLY A C 1
ATOM 1874 O O . GLY A 1 230 ? -1.631 -3.686 -22.469 1 96.81 230 GLY A O 1
ATOM 1875 N N . SER A 1 231 ? -0.912 -2.877 -24.438 1 96.94 231 SER A N 1
ATOM 1876 C CA . SER A 1 231 ? 0.463 -2.727 -23.984 1 96.94 231 SER A CA 1
ATOM 1877 C C . SER A 1 231 ? 0.571 -1.644 -22.906 1 96.94 231 SER A C 1
ATOM 1879 O O . SER A 1 231 ? -0.239 -0.714 -22.875 1 96.94 231 SER A O 1
ATOM 1881 N N . LYS A 1 232 ? 1.563 -1.821 -22.047 1 96.19 232 LYS A N 1
ATOM 1882 C CA . LYS A 1 232 ? 1.842 -0.817 -21.031 1 96.19 232 LYS A CA 1
ATOM 1883 C C . LYS A 1 232 ? 2.029 0.563 -21.656 1 96.19 232 LYS A C 1
ATOM 1885 O O . LYS A 1 232 ? 1.49 1.554 -21.156 1 96.19 232 LYS A O 1
ATOM 1890 N N . ASP A 1 233 ? 2.746 0.632 -22.719 1 95.12 233 ASP A N 1
ATOM 1891 C CA . ASP A 1 233 ? 3.016 1.903 -23.375 1 95.12 233 ASP A CA 1
ATOM 1892 C C . ASP A 1 233 ? 1.721 2.57 -23.844 1 95.12 233 ASP A C 1
ATOM 1894 O O . ASP A 1 233 ? 1.521 3.768 -23.609 1 95.12 233 ASP A O 1
ATOM 1898 N N . ASN A 1 234 ? 0.86 1.83 -24.438 1 95.69 234 ASN A N 1
ATOM 1899 C CA . ASN A 1 234 ? -0.427 2.357 -24.875 1 95.69 234 ASN A CA 1
ATOM 1900 C C . ASN A 1 234 ? -1.287 2.795 -23.688 1 95.69 234 ASN A C 1
ATOM 1902 O O . ASN A 1 234 ? -2.035 3.768 -23.797 1 95.69 234 ASN A O 1
ATOM 1906 N N . PHE A 1 235 ? -1.135 2.068 -22.672 1 96.06 235 PHE A N 1
ATOM 1907 C CA . PHE A 1 235 ? -1.878 2.428 -21.469 1 96.06 235 PHE A CA 1
ATOM 1908 C C . PHE A 1 235 ? -1.455 3.799 -20.969 1 96.06 235 PHE A C 1
ATOM 1910 O O . PHE A 1 235 ? -2.301 4.641 -20.656 1 96.06 235 PHE A O 1
ATOM 1917 N N . MET A 1 236 ? -0.194 3.982 -20.844 1 92.56 236 MET A N 1
ATOM 1918 C CA . MET A 1 236 ? 0.358 5.223 -20.312 1 92.56 236 MET A CA 1
ATOM 1919 C C . MET A 1 236 ? -0.01 6.41 -21.188 1 92.56 236 MET A C 1
ATOM 1921 O O . MET A 1 236 ? -0.18 7.527 -20.703 1 92.56 236 MET A O 1
ATOM 1925 N N . ILE A 1 237 ? -0.256 6.184 -22.453 1 90.06 237 ILE A N 1
ATOM 1926 C CA . ILE A 1 237 ? -0.643 7.23 -23.391 1 90.06 237 ILE A CA 1
ATOM 1927 C C . ILE A 1 237 ? -2.117 7.582 -23.188 1 90.06 237 ILE A C 1
ATOM 1929 O O . ILE A 1 237 ? -2.486 8.758 -23.188 1 90.06 237 ILE A O 1
ATOM 1933 N N . ASN A 1 238 ? -2.896 6.582 -22.984 1 88 238 ASN A N 1
ATOM 1934 C CA . ASN A 1 238 ? -4.34 6.77 -22.906 1 88 238 ASN A CA 1
ATOM 1935 C C . ASN A 1 238 ? -4.77 7.191 -21.5 1 88 238 ASN A C 1
ATOM 1937 O O . ASN A 1 238 ? -5.805 7.844 -21.328 1 88 238 ASN A O 1
ATOM 1941 N N . PHE A 1 239 ? -3.994 6.727 -20.562 1 85.69 239 PHE A N 1
ATOM 1942 C CA . PHE A 1 239 ? -4.293 7.051 -19.188 1 85.69 239 PHE A CA 1
ATOM 1943 C C . PHE A 1 239 ? -3.086 7.691 -18.5 1 85.69 239 PHE A C 1
ATOM 1945 O O . PHE A 1 239 ? -2.521 7.121 -17.562 1 85.69 239 PHE A O 1
ATOM 1952 N N . PRO A 1 240 ? -2.809 8.844 -19 1 67.31 240 PRO A N 1
ATOM 1953 C CA . PRO A 1 240 ? -1.632 9.508 -18.438 1 67.31 240 PRO A CA 1
ATOM 1954 C C . PRO A 1 240 ? -1.792 9.844 -16.953 1 67.31 240 PRO A C 1
ATOM 1956 O O . PRO A 1 240 ? -2.906 10.102 -16.484 1 67.31 240 PRO A O 1
ATOM 1959 N N . GLU A 1 241 ? -0.814 9.5 -16.078 1 60.69 241 GLU A N 1
ATOM 1960 C CA . GLU A 1 241 ? -0.79 9.812 -14.648 1 60.69 241 GLU A CA 1
ATOM 1961 C C . GLU A 1 241 ? -1.062 11.297 -14.406 1 60.69 241 GLU A C 1
ATOM 1963 O O . GLU A 1 241 ? -0.778 12.133 -15.266 1 60.69 241 GLU A O 1
ATOM 1968 N N . MET B 1 1 ? 14.383 34.625 -0.424 1 43.66 1 MET B N 1
ATOM 1969 C CA . MET B 1 1 ? 15.164 33.562 0.204 1 43.66 1 MET B CA 1
ATOM 1970 C C . MET B 1 1 ? 14.25 32.594 0.97 1 43.66 1 MET B C 1
ATOM 1972 O O . MET B 1 1 ? 13.391 33.031 1.73 1 43.66 1 MET B O 1
ATOM 1976 N N . LEU B 1 2 ? 14.133 31.297 0.584 1 61.41 2 LEU B N 1
ATOM 1977 C CA . LEU B 1 2 ? 13.133 30.469 1.242 1 61.41 2 LEU B CA 1
ATOM 1978 C C . LEU B 1 2 ? 13.398 30.375 2.74 1 61.41 2 LEU B C 1
ATOM 1980 O O . LEU B 1 2 ? 14.555 30.344 3.166 1 61.41 2 LEU B O 1
ATOM 1984 N N . GLU B 1 3 ? 12.461 30.844 3.566 1 83.19 3 GLU B N 1
ATOM 1985 C CA . GLU B 1 3 ? 12.578 30.844 5.02 1 83.19 3 GLU B CA 1
ATOM 1986 C C . GLU B 1 3 ? 12.508 29.438 5.582 1 83.19 3 GLU B C 1
ATOM 1988 O O . GLU B 1 3 ? 11.711 28.609 5.117 1 83.19 3 GLU B O 1
ATOM 1993 N N . ASN B 1 4 ? 13.555 29.094 6.363 1 88.81 4 ASN B N 1
ATOM 1994 C CA . ASN B 1 4 ? 13.586 27.812 7.047 1 88.81 4 ASN B CA 1
ATOM 1995 C C . ASN B 1 4 ? 12.406 27.656 8.008 1 88.81 4 ASN B C 1
ATOM 1997 O O . ASN B 1 4 ? 12.164 28.516 8.852 1 88.81 4 ASN B O 1
ATOM 2001 N N . VAL B 1 5 ? 11.68 26.609 7.766 1 95.06 5 VAL B N 1
ATOM 2002 C CA . VAL B 1 5 ? 10.547 26.391 8.656 1 95.06 5 VAL B CA 1
ATOM 2003 C C . VAL B 1 5 ? 10.922 25.406 9.758 1 95.06 5 VAL B C 1
ATOM 2005 O O . VAL B 1 5 ? 10.602 25.625 10.93 1 95.06 5 VAL B O 1
ATOM 2008 N N . ILE B 1 6 ? 11.648 24.328 9.398 1 97.06 6 ILE B N 1
ATOM 2009 C CA . ILE B 1 6 ? 12.109 23.344 10.375 1 97.06 6 ILE B CA 1
ATOM 2010 C C . ILE B 1 6 ? 13.602 23.094 10.172 1 97.06 6 ILE B C 1
ATOM 2012 O O . ILE B 1 6 ? 14.062 22.906 9.039 1 97.06 6 ILE B O 1
ATOM 2016 N N . THR B 1 7 ? 14.32 23.062 11.258 1 97.38 7 THR B N 1
ATOM 2017 C CA . THR B 1 7 ? 15.742 22.734 11.234 1 97.38 7 THR B CA 1
ATOM 2018 C C . THR B 1 7 ? 16.094 21.766 12.359 1 97.38 7 THR B C 1
ATOM 2020 O O . THR B 1 7 ? 15.609 21.906 13.484 1 97.38 7 THR B O 1
ATOM 2023 N N . MET B 1 8 ? 16.844 20.812 12.031 1 97.75 8 MET B N 1
ATOM 2024 C CA . MET B 1 8 ? 17.422 19.891 13.016 1 97.75 8 MET B CA 1
ATOM 2025 C C . MET B 1 8 ? 18.938 19.875 12.93 1 97.75 8 MET B C 1
ATOM 2027 O O . MET B 1 8 ? 19.516 19.859 11.836 1 97.75 8 MET B O 1
ATOM 2031 N N . SER B 1 9 ? 19.531 19.922 14.07 1 98 9 SER B N 1
ATOM 2032 C CA . SER B 1 9 ? 21 19.922 14.148 1 98 9 SER B CA 1
ATOM 2033 C C . SER B 1 9 ? 21.5 18.859 15.125 1 98 9 SER B C 1
ATOM 2035 O O . SER B 1 9 ? 21.234 18.938 16.328 1 98 9 SER B O 1
ATOM 2037 N N . ASN B 1 10 ? 22.297 17.859 14.531 1 98.25 10 ASN B N 1
ATOM 2038 C CA . ASN B 1 10 ? 22.906 16.781 15.312 1 98.25 10 ASN B CA 1
ATOM 2039 C C . ASN B 1 10 ? 21.891 16.141 16.25 1 98.25 10 ASN B C 1
ATOM 2041 O O . ASN B 1 10 ? 22.188 15.922 17.422 1 98.25 10 ASN B O 1
ATOM 2045 N N . PHE B 1 11 ? 20.812 15.898 15.789 1 98.25 11 PHE B N 1
ATOM 2046 C CA . PHE B 1 11 ? 19.719 15.406 16.641 1 98.25 11 PHE B CA 1
ATOM 2047 C C . PHE B 1 11 ? 19.781 13.891 16.75 1 98.25 11 PHE B C 1
ATOM 2049 O O . PHE B 1 11 ? 19.938 13.188 15.75 1 98.25 11 PHE B O 1
ATOM 2056 N N . ASN B 1 12 ? 19.719 13.43 17.922 1 98.62 12 ASN B N 1
ATOM 2057 C CA . ASN B 1 12 ? 19.641 12.016 18.281 1 98.62 12 ASN B CA 1
ATOM 2058 C C . ASN B 1 12 ? 18.422 11.719 19.125 1 98.62 12 ASN B C 1
ATOM 2060 O O . ASN B 1 12 ? 18.047 12.5 20.016 1 98.62 12 ASN B O 1
ATOM 2064 N N . LEU B 1 13 ? 17.781 10.656 18.891 1 98.44 13 LEU B N 1
ATOM 2065 C CA . LEU B 1 13 ? 16.609 10.266 19.641 1 98.44 13 LEU B CA 1
ATOM 2066 C C . LEU B 1 13 ? 16.766 8.859 20.219 1 98.44 13 LEU B C 1
ATOM 2068 O O . LEU B 1 13 ? 17.109 7.926 19.484 1 98.44 13 LEU B O 1
ATOM 2072 N N . PHE B 1 14 ? 16.5 8.742 21.484 1 98.12 14 PHE B N 1
ATOM 2073 C CA . PHE B 1 14 ? 16.5 7.453 22.156 1 98.12 14 PHE B CA 1
ATOM 2074 C C . PHE B 1 14 ? 15.133 7.145 22.75 1 98.12 14 PHE B C 1
ATOM 2076 O O . PHE B 1 14 ? 14.508 8.008 23.375 1 98.12 14 PHE B O 1
ATOM 2083 N N . ILE B 1 15 ? 14.656 5.992 22.484 1 97.12 15 ILE B N 1
ATOM 2084 C CA . ILE B 1 15 ? 13.414 5.504 23.062 1 97.12 15 ILE B CA 1
ATOM 2085 C C . ILE B 1 15 ? 13.672 4.176 23.781 1 97.12 15 ILE B C 1
ATOM 2087 O O . ILE B 1 15 ? 14.148 3.217 23.156 1 97.12 15 ILE B O 1
ATOM 2091 N N . ASN B 1 16 ? 13.359 4.133 25 1 95.56 16 ASN B N 1
ATOM 2092 C CA . ASN B 1 16 ? 13.633 2.955 25.812 1 95.56 16 ASN B CA 1
ATOM 2093 C C . ASN B 1 16 ? 15.078 2.486 25.656 1 95.56 16 ASN B C 1
ATOM 2095 O O . ASN B 1 16 ? 15.328 1.312 25.375 1 95.56 16 ASN B O 1
ATOM 2099 N N . GLU B 1 17 ? 15.922 3.426 25.562 1 93.62 17 GLU B N 1
ATOM 2100 C CA . GLU B 1 17 ? 17.375 3.225 25.547 1 93.62 17 GLU B CA 1
ATOM 2101 C C . GLU B 1 17 ? 17.859 2.729 24.188 1 93.62 17 GLU B C 1
ATOM 2103 O O . GLU B 1 17 ? 19.031 2.426 24.016 1 93.62 17 GLU B O 1
ATOM 2108 N N . GLU B 1 18 ? 17.016 2.594 23.297 1 96.44 18 GLU B N 1
ATOM 2109 C CA . GLU B 1 18 ? 17.391 2.248 21.938 1 96.44 18 GLU B CA 1
ATOM 2110 C C . GLU B 1 18 ? 17.516 3.496 21.062 1 96.44 18 GLU B C 1
ATOM 2112 O O . GLU B 1 18 ? 16.656 4.375 21.094 1 96.44 18 GLU B O 1
ATOM 2117 N N . LYS B 1 19 ? 18.656 3.609 20.406 1 97.31 19 LYS B N 1
ATOM 2118 C CA . LYS B 1 19 ? 18.844 4.746 19.5 1 97.31 19 LYS B CA 1
ATOM 2119 C C . LYS B 1 19 ? 17.984 4.594 18.25 1 97.31 19 LYS B C 1
ATOM 2121 O O . LYS B 1 19 ? 18.234 3.693 17.438 1 97.31 19 LYS B O 1
ATOM 2126 N N . ILE B 1 20 ? 17.016 5.473 18.016 1 98.44 20 ILE B N 1
ATOM 2127 C CA . ILE B 1 20 ? 16.078 5.391 16.906 1 98.44 20 ILE B CA 1
ATOM 2128 C C . ILE B 1 20 ? 16.516 6.328 15.789 1 98.44 20 ILE B C 1
ATOM 2130 O O . ILE B 1 20 ? 16.406 5.984 14.609 1 98.44 20 ILE B O 1
ATOM 2134 N N . LEU B 1 21 ? 16.906 7.543 16.156 1 98.69 21 LEU B N 1
ATOM 2135 C CA . LEU B 1 21 ? 17.438 8.508 15.203 1 98.69 21 LEU B CA 1
ATOM 2136 C C . LEU B 1 21 ? 18.891 8.836 15.523 1 98.69 21 LEU B C 1
ATOM 2138 O O . LEU B 1 21 ? 19.25 9 16.688 1 98.69 21 LEU B O 1
ATOM 2142 N N . ASN B 1 22 ? 19.641 8.906 14.477 1 98.5 22 ASN B N 1
ATOM 2143 C CA . ASN B 1 22 ? 21.094 9.055 14.625 1 98.5 22 ASN B CA 1
ATOM 2144 C C . ASN B 1 22 ? 21.609 10.273 13.883 1 98.5 22 ASN B C 1
ATOM 2146 O O . ASN B 1 22 ? 21.703 10.258 12.648 1 98.5 22 ASN B O 1
ATOM 2150 N N . ASP B 1 23 ? 21.969 11.258 14.633 1 98.31 23 ASP B N 1
ATOM 2151 C CA . ASP B 1 23 ? 22.656 12.445 14.133 1 98.31 23 ASP B CA 1
ATOM 2152 C C . ASP B 1 23 ? 21.922 13.047 12.938 1 98.31 23 ASP B C 1
ATOM 2154 O O . ASP B 1 23 ? 22.516 13.195 11.859 1 98.31 23 ASP B O 1
ATOM 2158 N N . ILE B 1 24 ? 20.734 13.375 13.156 1 98.62 24 ILE B N 1
ATOM 2159 C CA . ILE B 1 24 ? 19.891 13.922 12.094 1 98.62 24 ILE B CA 1
ATOM 2160 C C . ILE B 1 24 ? 20.219 15.406 11.906 1 98.62 24 ILE B C 1
ATOM 2162 O O . ILE B 1 24 ? 20.172 16.188 12.859 1 98.62 24 ILE B O 1
ATOM 2166 N N . ASN B 1 25 ? 20.578 15.719 10.75 1 98.25 25 ASN B N 1
ATOM 2167 C CA . ASN B 1 25 ? 20.75 17.094 10.289 1 98.25 25 ASN B CA 1
ATOM 2168 C C . ASN B 1 25 ? 19.891 17.391 9.078 1 98.25 25 ASN B C 1
ATOM 2170 O O . ASN B 1 25 ? 20.047 16.781 8.023 1 98.25 25 ASN B O 1
ATOM 2174 N N . LEU B 1 26 ? 18.969 18.328 9.219 1 96.38 26 LEU B N 1
ATOM 2175 C CA . LEU B 1 26 ? 18.109 18.609 8.07 1 96.38 26 LEU B CA 1
ATOM 2176 C C . LEU B 1 26 ? 17.547 20.016 8.148 1 96.38 26 LEU B C 1
ATOM 2178 O O . LEU B 1 26 ? 17.5 20.625 9.227 1 96.38 26 LEU B O 1
ATOM 2182 N N . GLU B 1 27 ? 17.188 20.547 6.996 1 96.5 27 GLU B N 1
ATOM 2183 C CA . GLU B 1 27 ? 16.547 21.844 6.82 1 96.5 27 GLU B CA 1
ATOM 2184 C C . GLU B 1 27 ? 15.359 21.75 5.863 1 96.5 27 GLU B C 1
ATOM 2186 O O . GLU B 1 27 ? 15.508 21.266 4.738 1 96.5 27 GLU B O 1
ATOM 2191 N N . ILE B 1 28 ? 14.289 22.156 6.336 1 96.88 28 ILE B N 1
ATOM 2192 C CA . ILE B 1 28 ? 13.086 22.203 5.508 1 96.88 28 ILE B CA 1
ATOM 2193 C C . ILE B 1 28 ? 12.664 23.656 5.293 1 96.88 28 ILE B C 1
ATOM 2195 O O . ILE B 1 28 ? 12.555 24.438 6.246 1 96.88 28 ILE B O 1
ATOM 2199 N N . PHE B 1 29 ? 12.375 24.031 4.078 1 95.69 29 PHE B N 1
ATOM 2200 C CA . PHE B 1 29 ? 12.031 25.406 3.734 1 95.69 29 PHE B CA 1
ATOM 2201 C C . PHE B 1 29 ? 10.523 25.547 3.547 1 95.69 29 PHE B C 1
ATOM 2203 O O . PHE B 1 29 ? 9.844 24.594 3.184 1 95.69 29 PHE B O 1
ATOM 2210 N N . SER B 1 30 ? 10.086 26.734 3.805 1 94.62 30 SER B N 1
ATOM 2211 C CA . SER B 1 30 ? 8.664 27.031 3.652 1 94.62 30 SER B CA 1
ATOM 2212 C C . SER B 1 30 ? 8.203 26.812 2.217 1 94.62 30 SER B C 1
ATOM 2214 O O . SER B 1 30 ? 8.906 27.156 1.269 1 94.62 30 SER B O 1
ATOM 2216 N N . GLY B 1 31 ? 7.086 26.094 2.096 1 93.94 31 GLY B N 1
ATOM 2217 C CA . GLY B 1 31 ? 6.469 25.938 0.789 1 93.94 31 GLY B CA 1
ATOM 2218 C C . GLY B 1 31 ? 6.93 24.688 0.061 1 93.94 31 GLY B C 1
ATOM 2219 O O . GLY B 1 31 ? 6.434 24.375 -1.024 1 93.94 31 GLY B O 1
ATOM 2220 N N . GLU B 1 32 ? 7.805 23.953 0.633 1 95.56 32 GLU B N 1
ATOM 2221 C CA . GLU B 1 32 ? 8.305 22.734 0.002 1 95.56 32 GLU B CA 1
ATOM 2222 C C . GLU B 1 32 ? 7.367 21.547 0.267 1 95.56 32 GLU B C 1
ATOM 2224 O O . GLU B 1 32 ? 6.699 21.5 1.302 1 95.56 32 GLU B O 1
ATOM 2229 N N . THR B 1 33 ? 7.328 20.75 -0.703 1 97.31 33 THR B N 1
ATOM 2230 C CA . THR B 1 33 ? 6.762 19.422 -0.5 1 97.31 33 THR B CA 1
ATOM 2231 C C . THR B 1 33 ? 7.863 18.375 -0.354 1 97.31 33 THR B C 1
ATOM 2233 O O . THR B 1 33 ? 8.547 18.047 -1.326 1 97.31 33 THR B O 1
ATOM 2236 N N . ILE B 1 34 ? 7.988 17.875 0.829 1 97.94 34 ILE B N 1
ATOM 2237 C CA . ILE B 1 34 ? 9.055 16.938 1.154 1 97.94 34 ILE B CA 1
ATOM 2238 C C . ILE B 1 34 ? 8.484 15.523 1.234 1 97.94 34 ILE B C 1
ATOM 2240 O O . ILE B 1 34 ? 7.469 15.297 1.893 1 97.94 34 ILE B O 1
ATOM 2244 N N . LEU B 1 35 ? 9.117 14.664 0.528 1 98.31 35 LEU B N 1
ATOM 2245 C CA . LEU B 1 35 ? 8.828 13.242 0.687 1 98.31 35 LEU B CA 1
ATOM 2246 C C . LEU B 1 35 ? 9.82 12.594 1.649 1 98.31 35 LEU B C 1
ATOM 2248 O O . LEU B 1 35 ? 11.016 12.5 1.353 1 98.31 35 LEU B O 1
ATOM 2252 N N . LEU B 1 36 ? 9.344 12.266 2.822 1 98.56 36 LEU B N 1
ATOM 2253 C CA . LEU B 1 36 ? 10.133 11.469 3.752 1 98.56 36 LEU B CA 1
ATOM 2254 C C . LEU B 1 36 ? 10.008 9.984 3.432 1 98.56 36 LEU B C 1
ATOM 2256 O O . LEU B 1 36 ? 8.992 9.359 3.738 1 98.56 36 LEU B O 1
ATOM 2260 N N . TYR B 1 37 ? 11.047 9.469 2.82 1 98.06 37 TYR B N 1
ATOM 2261 C CA . TYR B 1 37 ? 11.039 8.148 2.209 1 98.06 37 TYR B CA 1
ATOM 2262 C C . TYR B 1 37 ? 11.977 7.199 2.953 1 98.06 37 TYR B C 1
ATOM 2264 O O . TYR B 1 37 ? 13.016 7.617 3.467 1 98.06 37 TYR B O 1
ATOM 2272 N N . GLY B 1 38 ? 11.578 5.906 3.016 1 96.75 38 GLY B N 1
ATOM 2273 C CA . GLY B 1 38 ? 12.398 4.891 3.654 1 96.75 38 GLY B CA 1
ATOM 2274 C C . GLY B 1 38 ? 11.633 3.621 3.98 1 96.75 38 GLY B C 1
ATOM 2275 O O . GLY B 1 38 ? 10.398 3.611 3.957 1 96.75 38 GLY B O 1
ATOM 2276 N N . PRO B 1 39 ? 12.375 2.578 4.328 1 95.25 39 PRO B N 1
ATOM 2277 C CA . PRO B 1 39 ? 11.719 1.305 4.641 1 95.25 39 PRO B CA 1
ATOM 2278 C C . PRO B 1 39 ? 10.992 1.329 5.98 1 95.25 39 PRO B C 1
ATOM 2280 O O . PRO B 1 39 ? 11.055 2.326 6.707 1 95.25 39 PRO B O 1
ATOM 2283 N N . ARG B 1 40 ? 10.203 0.259 6.188 1 92.56 40 ARG B N 1
ATOM 2284 C CA . ARG B 1 40 ? 9.57 0.089 7.492 1 92.56 40 ARG B CA 1
ATOM 2285 C C . ARG B 1 40 ? 10.602 0.152 8.609 1 92.56 40 ARG B C 1
ATOM 2287 O O . ARG B 1 40 ? 11.703 -0.384 8.477 1 92.56 40 ARG B O 1
ATOM 2294 N N . ASN B 1 41 ? 10.32 0.797 9.648 1 93 41 ASN B N 1
ATOM 2295 C CA . ASN B 1 41 ? 11.141 0.881 10.859 1 93 41 ASN B CA 1
ATOM 2296 C C . ASN B 1 41 ? 12.398 1.706 10.625 1 93 41 ASN B C 1
ATOM 2298 O O . ASN B 1 41 ? 13.414 1.498 11.289 1 93 41 ASN B O 1
ATOM 2302 N N . SER B 1 42 ? 12.336 2.539 9.656 1 96.81 42 SER B N 1
ATOM 2303 C CA . SER B 1 42 ? 13.516 3.361 9.375 1 96.81 42 SER B CA 1
ATOM 2304 C C . SER B 1 42 ? 13.578 4.566 10.312 1 96.81 42 SER B C 1
ATOM 2306 O O . SER B 1 42 ? 14.617 5.23 10.398 1 96.81 42 SER B O 1
ATOM 2308 N N . GLY B 1 43 ? 12.469 4.949 10.945 1 97.62 43 GLY B N 1
ATOM 2309 C CA . GLY B 1 43 ? 12.461 6.062 11.883 1 97.62 43 GLY B CA 1
ATOM 2310 C C . GLY B 1 43 ? 11.609 7.23 11.406 1 97.62 43 GLY B C 1
ATOM 2311 O O . GLY B 1 43 ? 11.633 8.305 12.016 1 97.62 43 GLY B O 1
ATOM 2312 N N . LYS B 1 44 ? 10.867 7.059 10.367 1 98.31 44 LYS B N 1
ATOM 2313 C CA . LYS B 1 44 ? 10.109 8.148 9.758 1 98.31 44 LYS B CA 1
ATOM 2314 C C . LYS B 1 44 ? 9.117 8.742 10.75 1 98.31 44 LYS B C 1
ATOM 2316 O O . LYS B 1 44 ? 9.094 9.953 10.969 1 98.31 44 LYS B O 1
ATOM 2321 N N . SER B 1 45 ? 8.328 7.844 11.438 1 97.69 45 SER B N 1
ATOM 2322 C CA . SER B 1 45 ? 7.324 8.305 12.391 1 97.69 45 SER B CA 1
ATOM 2323 C C . SER B 1 45 ? 7.977 9 13.578 1 97.69 45 SER B C 1
ATOM 2325 O O . SER B 1 45 ? 7.516 10.055 14.016 1 97.69 45 SER B O 1
ATOM 2327 N N . ALA B 1 46 ? 9.055 8.414 14.062 1 97.88 46 ALA B N 1
ATOM 2328 C CA . ALA B 1 46 ? 9.766 9.008 15.19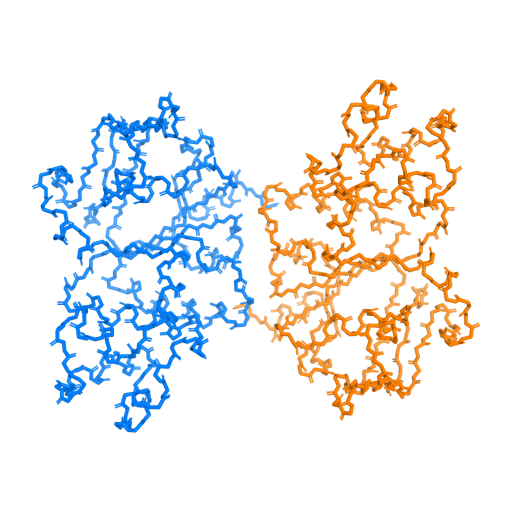5 1 97.88 46 ALA B CA 1
ATOM 2329 C C . ALA B 1 46 ? 10.289 10.398 14.844 1 97.88 46 ALA B C 1
ATOM 2331 O O . ALA B 1 46 ? 10.234 11.312 15.664 1 97.88 46 ALA B O 1
ATOM 2332 N N . LEU B 1 47 ? 10.75 10.5 13.656 1 98.62 47 LEU B N 1
ATOM 2333 C CA . LEU B 1 47 ? 11.273 11.781 13.195 1 98.62 47 LEU B CA 1
ATOM 2334 C C . LEU B 1 47 ? 10.164 12.828 13.125 1 98.62 47 LEU B C 1
ATOM 2336 O O . LEU B 1 47 ? 10.305 13.922 13.672 1 98.62 47 LEU B O 1
ATOM 2340 N N . LEU B 1 48 ? 9.039 12.516 12.523 1 98.44 48 LEU B N 1
ATOM 2341 C CA . LEU B 1 48 ? 7.922 13.445 12.391 1 98.44 48 LEU B CA 1
ATOM 2342 C C . LEU B 1 48 ? 7.367 13.828 13.758 1 98.44 48 LEU B C 1
ATOM 2344 O O . LEU B 1 48 ? 7.121 15.008 14.023 1 98.44 48 LEU B O 1
ATOM 2348 N N . ARG B 1 49 ? 7.289 12.891 14.57 1 97.81 49 ARG B N 1
ATOM 2349 C CA . ARG B 1 49 ? 6.746 13.141 15.906 1 97.81 49 ARG B CA 1
ATOM 2350 C C . ARG B 1 49 ? 7.676 14.031 16.719 1 97.81 49 ARG B C 1
ATOM 2352 O O . ARG B 1 49 ? 7.23 14.742 17.625 1 97.81 49 ARG B O 1
ATOM 2359 N N . SER B 1 50 ? 8.922 13.977 16.438 1 97.81 50 SER B N 1
ATOM 2360 C CA . SER B 1 50 ? 9.898 14.797 17.156 1 97.81 50 SER B CA 1
ATOM 2361 C C . SER B 1 50 ? 9.648 16.281 16.922 1 97.81 50 SER B C 1
ATOM 2363 O O . SER B 1 50 ? 9.93 17.109 17.797 1 97.81 50 SER B O 1
ATOM 2365 N N . PHE B 1 51 ? 9.094 16.625 15.789 1 97.31 51 PHE B N 1
ATOM 2366 C CA . PHE B 1 51 ? 8.859 18.016 15.461 1 97.31 51 PHE B CA 1
ATOM 2367 C C . PHE B 1 51 ? 7.832 18.625 16.406 1 97.31 51 PHE B C 1
ATOM 2369 O O . PHE B 1 51 ? 7.848 19.844 16.656 1 97.31 51 PHE B O 1
ATOM 2376 N N . VAL B 1 52 ? 6.957 17.781 16.984 1 96 52 VAL B N 1
ATOM 2377 C CA . VAL B 1 52 ? 5.844 18.328 17.75 1 96 52 VAL B CA 1
ATOM 2378 C C . VAL B 1 52 ? 5.785 17.656 19.125 1 96 52 VAL B C 1
ATOM 2380 O O . VAL B 1 52 ? 4.734 17.641 19.766 1 96 52 VAL B O 1
ATOM 2383 N N . HIS B 1 53 ? 6.828 16.969 19.5 1 94.69 53 HIS B N 1
ATOM 2384 C CA . HIS B 1 53 ? 6.996 16.391 20.828 1 94.69 53 HIS B CA 1
ATOM 2385 C C . HIS B 1 53 ? 5.922 15.344 21.109 1 94.69 53 HIS B C 1
ATOM 2387 O O . HIS B 1 53 ? 5.324 15.328 22.188 1 94.69 53 HIS B O 1
ATOM 2393 N N . LEU B 1 54 ? 5.672 14.477 20.172 1 95.19 54 LEU B N 1
ATOM 2394 C CA . LEU B 1 54 ? 4.652 13.453 20.359 1 95.19 54 LEU B CA 1
ATOM 2395 C C . LEU B 1 54 ? 5.277 12.141 20.812 1 95.19 54 LEU B C 1
ATOM 2397 O O . LEU B 1 54 ? 4.586 11.273 21.344 1 95.19 54 LEU B O 1
ATOM 2401 N N . ASN B 1 55 ? 6.555 11.945 20.641 1 96.5 55 ASN B N 1
ATOM 2402 C CA . ASN B 1 55 ? 7.199 10.719 21.094 1 96.5 55 ASN B CA 1
ATOM 2403 C C . ASN B 1 55 ? 7.059 10.539 22.609 1 96.5 55 ASN B C 1
ATOM 2405 O O . ASN B 1 55 ? 6.84 9.43 23.094 1 96.5 55 ASN B O 1
ATOM 2409 N N . GLU B 1 56 ? 7.129 11.656 23.359 1 93.94 56 GLU B N 1
ATOM 2410 C CA . GLU B 1 56 ? 7.082 11.648 24.812 1 93.94 56 GLU B CA 1
ATOM 2411 C C . GLU B 1 56 ? 5.699 11.25 25.312 1 93.94 56 GLU B C 1
ATOM 2413 O O . GLU B 1 56 ? 5.547 10.836 26.469 1 93.94 56 GLU B O 1
ATOM 2418 N N . GLU B 1 57 ? 4.75 11.438 24.484 1 92.38 57 GLU B N 1
ATOM 2419 C CA . GLU B 1 57 ? 3.396 11.055 24.875 1 92.38 57 GLU B CA 1
ATOM 2420 C C . GLU B 1 57 ? 3.162 9.562 24.656 1 92.38 57 GLU B C 1
ATOM 2422 O O . GLU B 1 57 ? 2.309 8.961 25.297 1 92.38 57 GLU B O 1
ATOM 2427 N N . LEU B 1 58 ? 3.881 8.945 23.844 1 92.88 58 LEU B N 1
ATOM 2428 C CA . LEU B 1 58 ? 3.648 7.566 23.438 1 92.88 58 LEU B CA 1
ATOM 2429 C C . LEU B 1 58 ? 4.566 6.617 24.203 1 92.88 58 LEU B C 1
ATOM 2431 O O . LEU B 1 58 ? 4.25 5.434 24.359 1 92.88 58 LEU B O 1
ATOM 2435 N N . PHE B 1 59 ? 5.66 7.16 24.562 1 94.31 59 PHE B N 1
ATOM 2436 C CA . PHE B 1 59 ? 6.648 6.301 25.219 1 94.31 59 PHE B CA 1
ATOM 2437 C C . PHE B 1 59 ? 7.07 6.875 26.562 1 94.31 59 PHE B C 1
ATOM 2439 O O . PHE B 1 59 ? 7.055 8.094 26.75 1 94.31 59 PHE B O 1
ATOM 2446 N N . ASN B 1 60 ? 7.484 6.059 27.422 1 92.62 60 ASN B N 1
ATOM 2447 C CA . ASN B 1 60 ? 7.816 6.48 28.781 1 92.62 60 ASN B CA 1
ATOM 2448 C C . ASN B 1 60 ? 9.211 7.086 28.859 1 92.62 60 ASN B C 1
ATOM 2450 O O . ASN B 1 60 ? 9.43 8.086 29.547 1 92.62 60 ASN B O 1
ATOM 2454 N N . LYS B 1 61 ? 10.148 6.512 28.266 1 95.81 61 LYS B N 1
ATOM 2455 C CA . LYS B 1 61 ? 11.531 6.984 28.297 1 95.81 61 LYS B CA 1
ATOM 2456 C C . LYS B 1 61 ? 11.969 7.5 26.922 1 95.81 61 LYS B C 1
ATOM 2458 O O . LYS B 1 61 ? 12.383 6.723 26.062 1 95.81 61 LYS B O 1
ATOM 2463 N N . VAL B 1 62 ? 11.883 8.789 26.797 1 96.81 62 VAL B N 1
ATOM 2464 C CA . VAL B 1 62 ? 12.273 9.438 25.547 1 96.81 62 VAL B CA 1
ATOM 2465 C C . VAL B 1 62 ? 13.336 10.492 25.828 1 96.81 62 VAL B C 1
ATOM 2467 O O . VAL B 1 62 ? 13.156 11.352 26.703 1 96.81 62 VAL B O 1
ATOM 2470 N N . VAL B 1 63 ? 14.453 10.375 25.094 1 96.5 63 VAL B N 1
ATOM 2471 C CA . VAL B 1 63 ? 15.523 11.359 25.234 1 96.5 63 VAL B CA 1
ATOM 2472 C C . VAL B 1 63 ? 15.938 11.883 23.859 1 96.5 63 VAL B C 1
ATOM 2474 O O . VAL B 1 63 ? 16.328 11.109 23 1 96.5 63 VAL B O 1
ATOM 2477 N N . GLY B 1 64 ? 15.773 13.164 23.688 1 96.44 64 GLY B N 1
ATOM 2478 C CA . GLY B 1 64 ? 16.266 13.836 22.5 1 96.44 64 GLY B CA 1
ATOM 2479 C C . GLY B 1 64 ? 17.484 14.703 22.766 1 96.44 64 GLY B C 1
ATOM 2480 O O . GLY B 1 64 ? 17.484 15.516 23.688 1 96.44 64 GLY B O 1
ATOM 2481 N N . VAL B 1 65 ? 18.547 14.398 22 1 97.25 65 VAL B N 1
ATOM 2482 C CA . VAL B 1 65 ? 19.781 15.18 22.109 1 97.25 65 VAL B CA 1
ATOM 2483 C C . VAL B 1 65 ? 20.016 15.945 20.812 1 97.25 65 VAL B C 1
ATOM 2485 O O . VAL B 1 65 ? 19.844 15.398 19.719 1 97.25 65 VAL B O 1
ATOM 2488 N N . GLY B 1 66 ? 20.406 17.156 20.922 1 97.81 66 GLY B N 1
ATOM 2489 C CA . GLY B 1 66 ? 20.531 18.031 19.766 1 97.81 66 GLY B CA 1
ATOM 2490 C C . GLY B 1 66 ? 19.438 19.094 19.703 1 97.81 66 GLY B C 1
ATOM 2491 O O . GLY B 1 66 ? 18.828 19.422 20.719 1 97.81 66 GLY B O 1
ATOM 2492 N N . GLU B 1 67 ? 19.266 19.656 18.469 1 97.44 67 GLU B N 1
ATOM 2493 C CA . GLU B 1 67 ? 18.344 20.797 18.422 1 97.44 67 GLU B CA 1
ATOM 2494 C C . GLU B 1 67 ? 17.312 20.609 17.297 1 97.44 67 GLU B C 1
ATOM 2496 O O . GLU B 1 67 ? 17.641 20.109 16.219 1 97.44 67 GLU B O 1
ATOM 2501 N N . ILE B 1 68 ? 16.141 20.984 17.641 1 97.88 68 ILE B N 1
ATOM 2502 C CA . ILE B 1 68 ? 15.062 21.156 16.656 1 97.88 68 ILE B CA 1
ATOM 2503 C C . ILE B 1 68 ? 14.5 22.562 16.75 1 97.88 68 ILE B C 1
ATOM 2505 O O . ILE B 1 68 ? 14.133 23.031 17.828 1 97.88 68 ILE B O 1
ATOM 2509 N N . ARG B 1 69 ? 14.469 23.203 15.609 1 97.69 69 ARG B N 1
ATOM 2510 C CA . ARG B 1 69 ? 13.93 24.562 15.586 1 97.69 69 ARG B CA 1
ATOM 2511 C C . ARG B 1 69 ? 12.75 24.656 14.625 1 97.69 69 ARG B C 1
ATOM 2513 O O . ARG B 1 69 ? 12.75 24.047 13.555 1 97.69 69 ARG B O 1
ATOM 2520 N N . PHE B 1 70 ? 11.75 25.344 15.023 1 97.12 70 PHE B N 1
ATOM 2521 C CA . PHE B 1 70 ? 10.625 25.734 14.203 1 97.12 70 PHE B CA 1
ATOM 2522 C C . PHE B 1 70 ? 10.586 27.25 14.031 1 97.12 70 PHE B C 1
ATOM 2524 O O . PHE B 1 70 ? 10.477 28 15.016 1 97.12 70 PHE B O 1
ATOM 2531 N N . GLU B 1 71 ? 10.766 27.656 12.758 1 94.25 71 GLU B N 1
ATOM 2532 C CA . GLU B 1 71 ? 10.844 29.094 12.469 1 94.25 71 GLU B CA 1
ATOM 2533 C C . GLU B 1 71 ? 11.883 29.781 13.359 1 94.25 71 GLU B C 1
ATOM 2535 O O . GLU B 1 71 ? 11.578 30.766 14.023 1 94.25 71 GLU B O 1
ATOM 2540 N N . ASP B 1 72 ? 12.961 29.156 13.562 1 93.69 72 ASP B N 1
ATOM 2541 C CA . ASP B 1 72 ? 14.188 29.641 14.195 1 93.69 72 ASP B CA 1
ATOM 2542 C C . ASP B 1 72 ? 14.055 29.641 15.719 1 93.69 72 ASP B C 1
ATOM 2544 O O . ASP B 1 72 ? 14.93 30.141 16.422 1 93.69 72 ASP B O 1
ATOM 2548 N N . LYS B 1 73 ? 13.039 29.094 16.266 1 96.06 73 LYS B N 1
ATOM 2549 C CA . LYS B 1 73 ? 12.867 28.938 17.703 1 96.06 73 LYS B CA 1
ATOM 2550 C C . LYS B 1 73 ? 12.992 27.469 18.125 1 96.06 73 LYS B C 1
ATOM 2552 O O . LYS B 1 73 ? 12.453 26.594 17.453 1 96.06 73 LYS B O 1
ATOM 2557 N N . ASP B 1 74 ? 13.695 27.297 19.172 1 96.81 74 ASP B N 1
ATOM 2558 C CA . ASP B 1 74 ? 13.781 25.938 19.703 1 96.81 74 ASP B CA 1
ATOM 2559 C C . ASP B 1 74 ? 12.398 25.406 20.078 1 96.81 74 ASP B C 1
ATOM 2561 O O . ASP B 1 74 ? 11.656 26.062 20.812 1 96.81 74 ASP B O 1
ATOM 2565 N N . VAL B 1 75 ? 12.086 24.234 19.562 1 96 75 VAL B N 1
ATOM 2566 C CA . VAL B 1 75 ? 10.742 23.688 19.766 1 96 75 VAL B CA 1
ATOM 2567 C C . VAL B 1 75 ? 10.492 23.453 21.25 1 96 75 VAL B C 1
ATOM 2569 O O . VAL B 1 75 ? 9.344 23.453 21.703 1 96 75 VAL B O 1
ATOM 2572 N N . ARG B 1 76 ? 11.531 23.344 22.156 1 94.5 76 ARG B N 1
ATOM 2573 C CA . ARG B 1 76 ? 11.406 23.125 23.594 1 94.5 76 ARG B CA 1
ATOM 2574 C C . ARG B 1 76 ? 10.922 24.391 24.297 1 94.5 76 ARG B C 1
ATOM 2576 O O . ARG B 1 76 ? 10.43 24.328 25.422 1 94.5 76 ARG B O 1
ATOM 2583 N N . THR B 1 77 ? 10.977 25.453 23.531 1 95.5 77 THR B N 1
ATOM 2584 C CA . THR B 1 77 ? 10.602 26.734 24.125 1 95.5 77 THR B CA 1
ATOM 2585 C C . THR B 1 77 ? 9.203 27.156 23.672 1 95.5 77 THR B C 1
ATOM 2587 O O . THR B 1 77 ? 8.664 28.141 24.156 1 95.5 77 THR B O 1
ATOM 2590 N N . ILE B 1 78 ? 8.656 26.5 22.828 1 95.25 78 ILE B N 1
ATOM 2591 C CA . ILE B 1 78 ? 7.32 26.797 22.328 1 95.25 78 ILE B CA 1
ATOM 2592 C C . ILE B 1 78 ? 6.289 25.969 23.094 1 95.25 78 ILE B C 1
ATOM 2594 O O . ILE B 1 78 ? 6.508 24.781 23.359 1 95.25 78 ILE B O 1
ATOM 2598 N N . ASP B 1 79 ? 5.18 26.578 23.375 1 95.06 79 ASP B N 1
ATOM 2599 C CA . ASP B 1 79 ? 4.078 25.828 23.984 1 95.06 79 ASP B CA 1
ATOM 2600 C C . ASP B 1 79 ? 3.641 24.688 23.078 1 95.06 79 ASP B C 1
ATOM 2602 O O . ASP B 1 79 ? 3.492 24.844 21.875 1 95.06 79 ASP B O 1
ATOM 2606 N N . LYS B 1 80 ? 3.445 23.562 23.719 1 93.69 80 LYS B N 1
ATOM 2607 C CA . LYS B 1 80 ? 3.145 22.359 22.938 1 93.69 80 LYS B CA 1
ATOM 2608 C C . LYS B 1 80 ? 1.854 22.516 22.141 1 93.69 80 LYS B C 1
ATOM 2610 O O . LYS B 1 80 ? 1.778 22.109 20.984 1 93.69 80 LYS B O 1
ATOM 2615 N N . LYS B 1 81 ? 0.895 23.062 22.75 1 91.44 81 LYS B N 1
ATOM 2616 C CA . LYS B 1 81 ? -0.388 23.266 22.078 1 91.44 81 LYS B CA 1
ATOM 2617 C C . LYS B 1 81 ? -0.247 24.203 20.891 1 91.44 81 LYS B C 1
ATOM 2619 O O . LYS B 1 81 ? -0.804 23.938 19.812 1 91.44 81 LYS B O 1
ATOM 2624 N N . LEU B 1 82 ? 0.467 25.219 21.141 1 92.06 82 LEU B N 1
ATOM 2625 C CA . LEU B 1 82 ? 0.713 26.156 20.047 1 92.06 82 LEU B CA 1
ATOM 2626 C C . LEU B 1 82 ? 1.488 25.5 18.922 1 92.06 82 LEU B C 1
ATOM 2628 O O . LEU B 1 82 ? 1.114 25.625 17.75 1 92.06 82 LEU B O 1
ATOM 2632 N N . LEU B 1 83 ? 2.506 24.797 19.281 1 95.38 83 LEU B N 1
ATOM 2633 C CA . LEU B 1 83 ? 3.332 24.109 18.281 1 95.38 83 LEU B CA 1
ATOM 2634 C C . LEU B 1 83 ? 2.488 23.172 17.422 1 95.38 83 LEU B C 1
ATOM 2636 O O . LEU B 1 83 ? 2.596 23.188 16.203 1 95.38 83 LEU B O 1
ATOM 2640 N N . ARG B 1 84 ? 1.648 22.484 18.016 1 93.5 84 ARG B N 1
ATOM 2641 C CA . ARG B 1 84 ? 0.823 21.5 17.344 1 93.5 84 ARG B CA 1
ATOM 2642 C C . ARG B 1 84 ? -0.296 22.156 16.547 1 93.5 84 ARG B C 1
ATOM 2644 O O . ARG B 1 84 ? -0.917 21.531 15.695 1 93.5 84 ARG B O 1
ATOM 2651 N N . SER B 1 85 ? -0.577 23.375 16.828 1 91.25 85 SER B N 1
ATOM 2652 C CA . SER B 1 85 ? -1.519 24.141 16.016 1 91.25 85 SER B CA 1
ATOM 2653 C C . SER B 1 85 ? -0.848 24.688 14.766 1 91.25 85 SER B C 1
ATOM 2655 O O . SER B 1 85 ? -1.522 25.016 13.789 1 91.25 85 SER B O 1
ATOM 2657 N N . LEU B 1 86 ? 0.45 24.766 14.773 1 93.44 86 LEU B N 1
ATOM 2658 C CA . LEU B 1 86 ? 1.202 25.328 13.656 1 93.44 86 LEU B CA 1
ATOM 2659 C C . LEU B 1 86 ? 1.732 24.219 12.75 1 93.44 86 LEU B C 1
ATOM 2661 O O . LEU B 1 86 ? 1.967 24.453 11.562 1 93.44 86 LEU B O 1
ATOM 2665 N N . ILE B 1 87 ? 1.977 23.078 13.359 1 96.5 87 ILE B N 1
ATOM 2666 C CA . ILE B 1 87 ? 2.408 21.891 12.633 1 96.5 87 ILE B CA 1
ATOM 2667 C C . ILE B 1 87 ? 1.37 20.781 12.797 1 96.5 87 ILE B C 1
ATOM 2669 O O . ILE B 1 87 ? 1.291 20.141 13.852 1 96.5 87 ILE B O 1
ATOM 2673 N N . ILE B 1 88 ? 0.672 20.5 11.719 1 94.75 88 ILE B N 1
ATOM 2674 C CA . ILE B 1 88 ? -0.405 19.516 11.797 1 94.75 88 ILE B CA 1
ATOM 2675 C C . ILE B 1 88 ? 0.137 18.125 11.469 1 94.75 88 ILE B C 1
ATOM 2677 O O . ILE B 1 88 ? 0.579 17.875 10.344 1 94.75 88 ILE B O 1
ATOM 2681 N N . TYR B 1 89 ? 0.087 17.297 12.461 1 96.12 89 TYR B N 1
ATOM 2682 C CA . TYR B 1 89 ? 0.531 15.922 12.32 1 96.12 89 TYR B CA 1
ATOM 2683 C C . TYR B 1 89 ? -0.659 14.977 12.188 1 96.12 89 TYR B C 1
ATOM 2685 O O . TYR B 1 89 ? -1.526 14.938 13.062 1 96.12 89 TYR B O 1
ATOM 2693 N N . SER B 1 90 ? -0.694 14.242 11.055 1 94.44 90 SER B N 1
ATOM 2694 C CA . SER B 1 90 ? -1.771 13.281 10.82 1 94.44 90 SER B CA 1
ATOM 2695 C C . SER B 1 90 ? -1.222 11.883 10.57 1 94.44 90 SER B C 1
ATOM 2697 O O . SER B 1 90 ? -0.476 11.664 9.617 1 94.44 90 SER B O 1
ATOM 2699 N N . ASP B 1 91 ? -1.597 10.945 11.445 1 94.69 91 ASP B N 1
ATOM 2700 C CA . ASP B 1 91 ? -1.263 9.539 11.25 1 94.69 91 ASP B CA 1
ATOM 2701 C C . ASP B 1 91 ? -2.523 8.688 11.133 1 94.69 91 ASP B C 1
ATOM 2703 O O . ASP B 1 91 ? -3.633 9.219 11.055 1 94.69 91 ASP B O 1
ATOM 2707 N N . THR B 1 92 ? -2.342 7.391 11.008 1 90.31 92 THR B N 1
ATOM 2708 C CA . THR B 1 92 ? -3.465 6.48 10.805 1 90.31 92 THR B CA 1
ATOM 2709 C C . THR B 1 92 ? -4.418 6.523 11.992 1 90.31 92 THR B C 1
ATOM 2711 O O . THR B 1 92 ? -5.641 6.539 11.82 1 90.31 92 THR B O 1
ATOM 2714 N N . SER B 1 93 ? -3.906 6.574 13.078 1 89.5 93 SER B N 1
ATOM 2715 C CA . SER B 1 93 ? -4.734 6.617 14.281 1 89.5 93 SER B CA 1
ATOM 2716 C C . SER B 1 93 ? -5.613 7.863 14.305 1 89.5 93 SER B C 1
ATOM 2718 O O . SER B 1 93 ? -6.789 7.789 14.664 1 89.5 93 SER B O 1
ATOM 2720 N N . PHE B 1 94 ? -5.055 8.938 13.977 1 88.19 94 PHE B N 1
ATOM 2721 C CA . PHE B 1 94 ? -5.793 10.195 13.93 1 88.19 94 PHE B CA 1
ATOM 2722 C C . PHE B 1 94 ? -6.977 10.094 12.977 1 88.19 94 PHE B C 1
ATOM 2724 O O . PHE B 1 94 ? -8.109 10.414 13.344 1 88.19 94 PHE B O 1
ATOM 2731 N N . VAL B 1 95 ? -6.762 9.578 11.82 1 88.69 95 VAL B N 1
ATOM 2732 C CA . VAL B 1 95 ? -7.789 9.477 10.797 1 88.69 95 VAL B CA 1
ATOM 2733 C C . VAL B 1 95 ? -8.859 8.477 11.227 1 88.69 95 VAL B C 1
ATOM 2735 O O . VAL B 1 95 ? -10.055 8.703 11.023 1 88.69 95 VAL B O 1
ATOM 2738 N N . GLU B 1 96 ? -8.398 7.43 11.789 1 87.25 96 GLU B N 1
ATOM 2739 C CA . GLU B 1 96 ? -9.344 6.418 12.266 1 87.25 96 GLU B CA 1
ATOM 2740 C C . GLU B 1 96 ? -10.242 6.973 13.359 1 87.25 96 GLU B C 1
ATOM 2742 O O . GLU B 1 96 ? -11.43 6.641 13.422 1 87.25 96 GLU B O 1
ATOM 2747 N N . ASN B 1 97 ? -9.711 7.758 14.156 1 86.62 97 ASN B N 1
ATOM 2748 C CA . ASN B 1 97 ? -10.484 8.359 15.234 1 86.62 97 ASN B CA 1
ATOM 2749 C C . ASN B 1 97 ? -11.578 9.273 14.695 1 86.62 97 ASN B C 1
ATOM 2751 O O . ASN B 1 97 ? -12.641 9.398 15.305 1 86.62 97 ASN B O 1
ATOM 2755 N N . LEU B 1 98 ? -11.305 9.859 13.617 1 85.44 98 LEU B N 1
ATOM 2756 C CA . LEU B 1 98 ? -12.312 10.711 12.992 1 85.44 98 LEU B CA 1
ATOM 2757 C C . LEU B 1 98 ? -13.57 9.914 12.672 1 85.44 98 LEU B C 1
ATOM 2759 O O . LEU B 1 98 ? -14.68 10.461 12.672 1 85.44 98 LEU B O 1
ATOM 2763 N N . ASN B 1 99 ? -13.391 8.664 12.469 1 85.62 99 ASN B N 1
ATOM 2764 C CA . ASN B 1 99 ? -14.508 7.816 12.07 1 85.62 99 ASN B CA 1
ATOM 2765 C C . ASN B 1 99 ? -15.531 7.68 13.188 1 85.62 99 ASN B C 1
ATOM 2767 O O . ASN B 1 99 ? -16.672 7.281 12.953 1 85.62 99 ASN B O 1
ATOM 2771 N N . PHE B 1 100 ? -15.109 8 14.328 1 84.12 100 PHE B N 1
ATOM 2772 C CA . PHE B 1 100 ? -15.984 7.793 15.477 1 84.12 100 PHE B CA 1
ATOM 2773 C C . PHE B 1 100 ? -16.609 9.109 15.922 1 84.12 100 PHE B C 1
ATOM 2775 O O . PHE B 1 100 ? -17.359 9.148 16.906 1 84.12 100 PHE B O 1
ATOM 2782 N N . LEU B 1 101 ? -16.391 10.148 15.234 1 83.06 101 LEU B N 1
ATOM 2783 C CA . LEU B 1 101 ? -16.922 11.469 15.586 1 83.06 101 LEU B CA 1
ATOM 2784 C C . LEU B 1 101 ? -17.828 12 14.492 1 83.06 101 LEU B C 1
ATOM 2786 O O . LEU B 1 101 ? -17.672 11.656 13.32 1 83.06 101 LEU B O 1
ATOM 2790 N N . THR B 1 102 ? -18.766 12.805 14.969 1 81.12 102 THR B N 1
ATOM 2791 C CA . THR B 1 102 ? -19.609 13.516 14 1 81.12 102 THR B CA 1
ATOM 2792 C C . THR B 1 102 ? -18.938 14.805 13.539 1 81.12 102 THR B C 1
ATOM 2794 O O . THR B 1 102 ? -18.016 15.297 14.203 1 81.12 102 THR B O 1
ATOM 2797 N N . LEU B 1 103 ? -19.391 15.234 12.406 1 82.62 103 LEU B N 1
ATOM 2798 C CA . LEU B 1 103 ? -18.906 16.516 11.898 1 82.62 103 LEU B CA 1
ATOM 2799 C C . LEU B 1 103 ? -19.094 17.609 12.938 1 82.62 103 LEU B C 1
ATOM 2801 O O . LEU B 1 103 ? -18.203 18.438 13.133 1 82.62 103 LEU B O 1
ATOM 2805 N N . HIS B 1 104 ? -20.172 17.578 13.609 1 78.62 104 HIS B N 1
ATOM 2806 C CA . HIS B 1 104 ? -20.469 18.578 14.641 1 78.62 104 HIS B CA 1
ATOM 2807 C C . HIS B 1 104 ? -19.469 18.5 15.781 1 78.62 104 HIS B C 1
ATOM 2809 O O . HIS B 1 104 ? -18.953 19.531 16.234 1 78.62 104 HIS B O 1
ATOM 2815 N N . GLU B 1 105 ? -19.234 17.359 16.203 1 82.5 105 GLU B N 1
ATOM 2816 C CA . GLU B 1 105 ? -18.281 17.156 17.297 1 82.5 105 GLU B CA 1
ATOM 2817 C C . GLU B 1 105 ? -16.875 17.625 16.906 1 82.5 105 GLU B C 1
ATOM 2819 O O . GLU B 1 105 ? -16.188 18.266 17.703 1 82.5 105 GLU B O 1
ATOM 2824 N N . ILE B 1 106 ? -16.547 17.359 15.68 1 84.69 106 ILE B N 1
ATOM 2825 C CA . ILE B 1 106 ? -15.203 17.719 15.203 1 84.69 106 ILE B CA 1
ATOM 2826 C C . ILE B 1 106 ? -15.07 19.234 15.133 1 84.69 106 ILE B C 1
ATOM 2828 O O . ILE B 1 106 ? -14.086 19.797 15.609 1 84.69 106 ILE B O 1
ATOM 2832 N N . LEU B 1 107 ? -16.047 19.828 14.609 1 81.5 107 LEU B N 1
ATOM 2833 C CA . LEU B 1 107 ? -16.016 21.297 14.492 1 81.5 107 LEU B CA 1
ATOM 2834 C C . LEU B 1 107 ? -15.977 21.953 15.867 1 81.5 107 LEU B C 1
ATOM 2836 O O . LEU B 1 107 ? -15.18 22.859 16.094 1 81.5 107 LEU B O 1
ATOM 2840 N N . GLN B 1 108 ? -16.703 21.438 16.719 1 79.81 108 GLN B N 1
ATOM 2841 C CA . GLN B 1 108 ? -16.781 21.984 18.062 1 79.81 108 GLN B CA 1
ATOM 2842 C C . GLN B 1 108 ? -15.484 21.766 18.828 1 79.81 108 GLN B C 1
ATOM 2844 O O . GLN B 1 108 ? -14.945 22.688 19.438 1 79.81 108 GLN B O 1
ATOM 2849 N N . LEU B 1 109 ? -14.992 20.594 18.703 1 80.38 109 LEU B N 1
ATOM 2850 C CA . LEU B 1 109 ? -13.812 20.203 19.469 1 80.38 109 LEU B CA 1
ATOM 2851 C C . LEU B 1 109 ? -12.562 20.875 18.906 1 80.38 109 LEU B C 1
ATOM 2853 O O . LEU B 1 109 ? -11.648 21.234 19.656 1 80.38 109 LEU B O 1
ATOM 2857 N N . SER B 1 110 ? -12.57 21.109 17.656 1 79.56 110 SER B N 1
ATOM 2858 C CA . SER B 1 110 ? -11.336 21.562 17.031 1 79.56 110 SER B CA 1
ATOM 2859 C C . SER B 1 110 ? -11.273 23.094 16.969 1 79.56 110 SER B C 1
ATOM 2861 O O . SER B 1 110 ? -10.25 23.688 17.297 1 79.56 110 SER B O 1
ATOM 2863 N N . ILE B 1 111 ? -12.398 23.734 16.578 1 76.38 111 ILE B N 1
ATOM 2864 C CA . ILE B 1 111 ? -12.305 25.172 16.359 1 76.38 111 ILE B CA 1
ATOM 2865 C C . ILE B 1 111 ? -13.477 25.875 17.047 1 76.38 111 ILE B C 1
ATOM 2867 O O . ILE B 1 111 ? -13.727 27.062 16.797 1 76.38 111 ILE B O 1
ATOM 2871 N N . GLY B 1 112 ? -14.109 25.125 17.859 1 73.62 112 GLY B N 1
ATOM 2872 C CA . GLY B 1 112 ? -15.203 25.734 18.609 1 73.62 112 GLY B CA 1
ATOM 2873 C C . GLY B 1 112 ? -16.312 26.266 17.719 1 73.62 112 GLY B C 1
ATOM 2874 O O . GLY B 1 112 ? -17 27.219 18.078 1 73.62 112 GLY B O 1
ATOM 2875 N N . LEU B 1 113 ? -16.344 25.812 16.594 1 71.19 113 LEU B N 1
ATOM 2876 C CA . LEU B 1 113 ? -17.328 26.266 15.609 1 71.19 113 LEU B CA 1
ATOM 2877 C C . LEU B 1 113 ? -18.562 25.375 15.633 1 71.19 113 LEU B C 1
ATOM 2879 O O . LEU B 1 113 ? -18.469 24.156 15.617 1 71.19 113 LEU B O 1
ATOM 2883 N N . LYS B 1 114 ? -19.609 26.141 15.867 1 70.31 114 LYS B N 1
ATOM 2884 C CA . LYS B 1 114 ? -20.875 25.438 15.719 1 70.31 114 LYS B CA 1
ATOM 2885 C C . LYS B 1 114 ? -21.375 25.484 14.273 1 70.31 114 LYS B C 1
ATOM 2887 O O . LYS B 1 114 ? -21.047 26.422 13.531 1 70.31 114 LYS B O 1
ATOM 2892 N N . ILE B 1 115 ? -21.969 24.438 13.891 1 66.31 115 ILE B N 1
ATOM 2893 C CA . ILE B 1 115 ? -22.422 24.281 12.516 1 66.31 115 ILE B CA 1
ATOM 2894 C C . ILE B 1 115 ? -23.219 25.5 12.094 1 66.31 115 ILE B C 1
ATOM 2896 O O . ILE B 1 115 ? -23.109 25.969 10.953 1 66.31 115 ILE B O 1
ATOM 2900 N N . ASN B 1 116 ? -23.906 25.984 13 1 68.38 116 ASN B N 1
ATOM 2901 C CA . ASN B 1 116 ? -24.766 27.125 12.695 1 68.38 116 ASN B CA 1
ATOM 2902 C C . ASN B 1 116 ? -23.953 28.422 12.609 1 68.38 116 ASN B C 1
ATOM 2904 O O . ASN B 1 116 ? -24.484 29.469 12.258 1 68.38 116 ASN B O 1
ATOM 2908 N N . GLU B 1 117 ? -22.75 28.344 12.812 1 72.69 117 GLU B N 1
ATOM 2909 C CA . GLU B 1 117 ? -21.875 29.516 12.781 1 72.69 117 GLU B CA 1
ATOM 2910 C C . GLU B 1 117 ? -21.047 29.547 11.508 1 72.69 117 GLU B C 1
ATOM 2912 O O . GLU B 1 117 ? -20.172 30.422 11.344 1 72.69 117 GLU B O 1
ATOM 2917 N N . ILE B 1 118 ? -21.391 28.609 10.703 1 73 118 ILE B N 1
ATOM 2918 C CA . ILE B 1 118 ? -20.672 28.578 9.43 1 73 118 ILE B CA 1
ATOM 2919 C C . ILE B 1 118 ? -21.016 29.828 8.617 1 73 118 ILE B C 1
ATOM 2921 O O . ILE B 1 118 ? -22.188 30.078 8.328 1 73 118 ILE B O 1
ATOM 2925 N N . THR B 1 119 ? -20.062 30.547 8.375 1 77.38 119 THR B N 1
ATOM 2926 C CA . THR B 1 119 ? -20.219 31.812 7.648 1 77.38 119 THR B CA 1
ATOM 2927 C C . THR B 1 119 ? -19.891 31.609 6.172 1 77.38 119 THR B C 1
ATOM 2929 O O . THR B 1 119 ? -19.531 30.516 5.746 1 77.38 119 THR B O 1
ATOM 2932 N N . THR B 1 120 ? -20.031 32.688 5.402 1 79.25 120 THR B N 1
ATOM 2933 C CA . THR B 1 120 ? -19.688 32.688 3.982 1 79.25 120 THR B CA 1
ATOM 2934 C C . THR B 1 120 ? -18.203 32.438 3.775 1 79.25 120 THR B C 1
ATOM 2936 O O . THR B 1 120 ? -17.812 31.766 2.824 1 79.25 120 THR B O 1
ATOM 2939 N N . GLU B 1 121 ? -17.5 32.938 4.688 1 78.88 121 GLU B N 1
ATOM 2940 C CA . GLU B 1 121 ? -16.062 32.719 4.605 1 78.88 121 GLU B CA 1
ATOM 2941 C C . GLU B 1 121 ? -15.711 31.25 4.777 1 78.88 121 GLU B C 1
ATOM 2943 O O . GLU B 1 121 ? -14.852 30.719 4.062 1 78.88 121 GLU B O 1
ATOM 2948 N N . HIS B 1 122 ? -16.375 30.656 5.703 1 79.75 122 HIS B N 1
ATOM 2949 C CA . HIS B 1 122 ? -16.172 29.234 5.906 1 79.75 122 HIS B CA 1
ATOM 2950 C C . HIS B 1 122 ? -16.547 28.438 4.66 1 79.75 122 HIS B C 1
ATOM 2952 O O . HIS B 1 122 ? -15.82 27.516 4.262 1 79.75 122 HIS B O 1
ATOM 2958 N N . PHE B 1 123 ? -17.578 28.844 4.082 1 80.81 123 PHE B N 1
ATOM 2959 C CA . PHE B 1 123 ? -18.078 28.109 2.926 1 80.81 123 PHE B CA 1
ATOM 2960 C C . PHE B 1 123 ? -17.125 28.219 1.748 1 80.81 123 PHE B C 1
ATOM 2962 O O . PHE B 1 123 ? -16.938 27.266 0.999 1 80.81 123 PHE B O 1
ATOM 2969 N N . ASP B 1 124 ? -16.547 29.391 1.576 1 83.25 124 ASP B N 1
ATOM 2970 C CA . ASP B 1 124 ? -15.562 29.578 0.517 1 83.25 124 ASP B CA 1
ATOM 2971 C C . ASP B 1 124 ? -14.391 28.609 0.68 1 83.25 124 ASP B C 1
ATOM 2973 O O . ASP B 1 124 ? -13.938 28.016 -0.296 1 83.25 124 ASP B O 1
ATOM 2977 N N . MET B 1 125 ? -13.992 28.484 1.877 1 82.31 125 MET B N 1
ATOM 2978 C CA . MET B 1 125 ? -12.898 27.562 2.17 1 82.31 125 MET B CA 1
ATOM 2979 C C . MET B 1 125 ? -13.336 26.125 1.932 1 82.31 125 MET B C 1
ATOM 2981 O O . MET B 1 125 ? -12.578 25.328 1.355 1 82.31 125 MET B O 1
ATOM 2985 N N . LEU B 1 126 ? -14.5 25.875 2.318 1 84.19 126 LEU B N 1
ATOM 2986 C CA . LEU B 1 126 ? -15.047 24.531 2.16 1 84.19 126 LEU B CA 1
ATOM 2987 C C . LEU B 1 126 ? -15.188 24.172 0.684 1 84.19 126 LEU B C 1
ATOM 2989 O O . LEU B 1 126 ? -14.961 23.016 0.294 1 84.19 126 LEU B O 1
ATOM 2993 N N . GLU B 1 127 ? -15.531 25.125 -0.062 1 85.19 127 GLU B N 1
ATOM 2994 C CA . GLU B 1 127 ? -15.656 24.922 -1.502 1 85.19 127 GLU B CA 1
ATOM 2995 C C . GLU B 1 127 ? -14.305 24.656 -2.143 1 85.19 127 GLU B C 1
ATOM 2997 O O . GLU B 1 127 ? -14.172 23.75 -2.979 1 85.19 127 GLU B O 1
ATOM 3002 N N . LYS B 1 128 ? -13.344 25.406 -1.715 1 83.12 128 LYS B N 1
ATOM 3003 C CA . LYS B 1 128 ? -11.992 25.188 -2.219 1 83.12 128 LYS B CA 1
ATOM 3004 C C . LYS B 1 128 ? -11.492 23.797 -1.883 1 83.12 128 LYS B C 1
ATOM 3006 O O . LYS B 1 128 ? -10.727 23.203 -2.648 1 83.12 128 LYS B O 1
ATOM 3011 N N . LEU B 1 129 ? -11.992 23.281 -0.806 1 84.5 129 LEU B N 1
ATOM 3012 C CA . LEU B 1 129 ? -11.547 21.969 -0.326 1 84.5 129 LEU B CA 1
ATOM 3013 C C . LEU B 1 129 ? -12.508 20.875 -0.776 1 84.5 129 LEU B C 1
ATOM 3015 O O . LEU B 1 129 ? -12.352 19.719 -0.403 1 84.5 129 LEU B O 1
ATOM 3019 N N . ASN B 1 130 ? -13.492 21.234 -1.497 1 80.62 130 ASN B N 1
ATOM 3020 C CA . ASN B 1 130 ? -14.438 20.328 -2.148 1 80.62 130 ASN B CA 1
ATOM 3021 C C . ASN B 1 130 ? -15.25 19.531 -1.127 1 80.62 130 ASN B C 1
ATOM 3023 O O . ASN B 1 130 ? -15.492 18.344 -1.311 1 80.62 130 ASN B O 1
ATOM 3027 N N . ILE B 1 131 ? -15.539 20.094 -0.057 1 79.62 131 ILE B N 1
ATOM 3028 C CA . ILE B 1 131 ? -16.359 19.391 0.915 1 79.62 131 ILE B CA 1
ATOM 3029 C C . ILE B 1 131 ? -17.531 20.281 1.352 1 79.62 131 ILE B C 1
ATOM 3031 O O . ILE B 1 131 ? -18.141 20.031 2.389 1 79.62 131 ILE B O 1
ATOM 3035 N N . ALA B 1 132 ? -17.812 21.297 0.588 1 82.31 132 ALA B N 1
ATOM 3036 C CA . ALA B 1 132 ? -18.891 22.219 0.914 1 82.31 132 ALA B CA 1
ATOM 3037 C C . ALA B 1 132 ? -20.234 21.516 0.951 1 82.31 132 ALA B C 1
ATOM 3039 O O . ALA B 1 132 ? -21.125 21.891 1.721 1 82.31 132 ALA B O 1
ATOM 3040 N N . HIS B 1 133 ? -20.344 20.516 0.195 1 79.19 133 HIS B N 1
ATOM 3041 C CA . HIS B 1 133 ? -21.609 19.812 0.077 1 79.19 133 HIS B CA 1
ATOM 3042 C C . HIS B 1 133 ? -22 19.156 1.396 1 79.19 133 HIS B C 1
ATOM 3044 O O . HIS B 1 133 ? -23.188 18.969 1.674 1 79.19 133 HIS B O 1
ATOM 3050 N N . TYR B 1 134 ? -21.109 18.875 2.164 1 75.25 134 TYR B N 1
ATOM 3051 C CA . TYR B 1 134 ? -21.406 18.266 3.455 1 75.25 134 TYR B CA 1
ATOM 3052 C C . TYR B 1 134 ? -21.953 19.297 4.434 1 75.25 134 TYR B C 1
ATOM 3054 O O . TYR B 1 134 ? -22.516 18.938 5.469 1 75.25 134 TYR B O 1
ATOM 3062 N N . PHE B 1 135 ? -21.766 20.484 4.008 1 73.25 135 PHE B N 1
ATOM 3063 C CA . PHE B 1 135 ? -22.141 21.562 4.918 1 73.25 135 PHE B CA 1
ATOM 3064 C C . PHE B 1 135 ? -23.375 22.312 4.414 1 73.25 135 PHE B C 1
ATOM 3066 O O . PHE B 1 135 ? -23.875 23.203 5.082 1 73.25 135 PHE B O 1
ATOM 3073 N N . SER B 1 136 ? -23.75 22.078 3.178 1 69.31 136 SER B N 1
ATOM 3074 C CA . SER B 1 136 ? -24.828 22.828 2.543 1 69.31 136 SER B CA 1
ATOM 3075 C C . SER B 1 136 ? -26.172 22.516 3.195 1 69.31 136 SER B C 1
ATOM 3077 O O . SER B 1 136 ? -27.078 23.359 3.188 1 69.31 136 SER B O 1
ATOM 3079 N N . ASP B 1 137 ? -26.391 21.234 3.521 1 60.81 137 ASP B N 1
ATOM 3080 C CA . ASP B 1 137 ? -27.688 20.953 4.137 1 60.81 137 ASP B CA 1
ATOM 3081 C C . ASP B 1 137 ? -27.531 20.516 5.586 1 60.81 137 ASP B C 1
ATOM 3083 O O . ASP B 1 137 ? -26.781 19.562 5.871 1 60.81 137 ASP B O 1
ATOM 3087 N N . LEU B 1 138 ? -28.078 21.328 6.48 1 55.28 138 LEU B N 1
ATOM 3088 C CA . LEU B 1 138 ? -28.062 21.047 7.91 1 55.28 138 LEU B CA 1
ATOM 3089 C C . LEU B 1 138 ? -28.391 19.578 8.18 1 55.28 138 LEU B C 1
ATOM 3091 O O . LEU B 1 138 ? -27.828 18.969 9.086 1 55.28 138 LEU B O 1
ATOM 3095 N N . ASP B 1 139 ? -29.297 19.094 7.367 1 55.34 139 ASP B N 1
ATOM 3096 C CA . ASP B 1 139 ? -29.719 17.703 7.539 1 55.34 139 ASP B CA 1
ATOM 3097 C C . ASP B 1 139 ? -28.594 16.75 7.188 1 55.34 139 ASP B C 1
ATOM 3099 O O . ASP B 1 139 ? -28.422 15.719 7.844 1 55.34 139 ASP B O 1
ATOM 3103 N N . MET B 1 140 ? -27.906 17.062 6.227 1 56.34 140 MET B N 1
ATOM 3104 C CA . MET B 1 140 ? -26.781 16.219 5.848 1 56.34 140 MET B CA 1
ATOM 3105 C C . MET B 1 140 ? -25.703 16.234 6.93 1 56.34 140 MET B C 1
ATOM 3107 O O . MET B 1 140 ? -25.094 15.203 7.211 1 56.34 140 MET B O 1
ATOM 3111 N N . LEU B 1 141 ? -25.531 17.328 7.438 1 56.69 141 LEU B N 1
ATOM 3112 C CA . LEU B 1 141 ? -24.578 17.5 8.531 1 56.69 141 LEU B CA 1
ATOM 3113 C C . LEU B 1 141 ? -24.969 16.625 9.719 1 56.69 141 LEU B C 1
ATOM 3115 O O . LEU B 1 141 ? -24.094 16.062 10.383 1 56.69 141 LEU B O 1
ATOM 3119 N N . LYS B 1 142 ? -26.375 16.547 9.883 1 54.44 142 LYS B N 1
ATOM 3120 C CA . LYS B 1 142 ? -26.891 15.719 10.969 1 54.44 142 LYS B CA 1
ATOM 3121 C C . LYS B 1 142 ? -26.766 14.234 10.641 1 54.44 142 LYS B C 1
ATOM 3123 O O . LYS B 1 142 ? -26.469 13.422 11.523 1 54.44 142 LYS B O 1
ATOM 3128 N N . LYS B 1 143 ? -27.141 13.836 9.391 1 53.03 143 LYS B N 1
ATOM 3129 C CA . LYS B 1 143 ? -27.281 12.453 8.945 1 53.03 143 LYS B CA 1
ATOM 3130 C C . LYS B 1 143 ? -25.906 11.82 8.695 1 53.03 143 LYS B C 1
ATOM 3132 O O . LYS B 1 143 ? -25.734 10.617 8.898 1 53.03 143 LYS B O 1
ATOM 3137 N N . TYR B 1 144 ? -25.203 12.5 7.918 1 55.47 144 TYR B N 1
ATOM 3138 C CA . TYR B 1 144 ? -23.953 11.93 7.43 1 55.47 144 TYR B CA 1
ATOM 3139 C C . TYR B 1 144 ? -22.859 12.039 8.477 1 55.47 144 TYR B C 1
ATOM 3141 O O . TYR B 1 144 ? -21.719 12.398 8.164 1 55.47 144 TYR B O 1
ATOM 3149 N N . ASP B 1 145 ? -23.344 11.812 9.727 1 58.72 145 ASP B N 1
ATOM 3150 C CA . ASP B 1 145 ? -22.688 12.125 10.984 1 58.72 145 ASP B CA 1
ATOM 3151 C C . ASP B 1 145 ? -21.438 11.266 11.172 1 58.72 145 ASP B C 1
ATOM 3153 O O . ASP B 1 145 ? -20.422 11.727 11.711 1 58.72 145 ASP B O 1
ATOM 3157 N N . ASN B 1 146 ? -21.516 10.031 10.641 1 64.25 146 ASN B N 1
ATOM 3158 C CA . ASN B 1 146 ? -20.297 9.297 10.984 1 64.25 146 ASN B CA 1
ATOM 3159 C C . ASN B 1 146 ? -19.281 9.312 9.844 1 64.25 146 ASN B C 1
ATOM 3161 O O . ASN B 1 146 ? -19.641 9.078 8.688 1 64.25 146 ASN B O 1
ATOM 3165 N N . LEU B 1 147 ? -18.125 9.852 10 1 80 147 LEU B N 1
ATOM 3166 C CA . LEU B 1 147 ? -17.047 10.102 9.055 1 80 147 LEU B CA 1
ATOM 3167 C C . LEU B 1 147 ? -16.516 8.797 8.477 1 80 147 LEU B C 1
ATOM 3169 O O . LEU B 1 147 ? -15.688 8.805 7.57 1 80 147 LEU B O 1
ATOM 3173 N N . SER B 1 148 ? -17.156 7.738 8.859 1 80.12 148 SER B N 1
ATOM 3174 C CA . SER B 1 148 ? -16.688 6.445 8.359 1 80.12 148 SER B CA 1
ATOM 3175 C C . SER B 1 148 ? -16.984 6.289 6.871 1 80.12 148 SER B C 1
ATOM 3177 O O . SER B 1 148 ? -16.297 5.543 6.172 1 80.12 148 SER B O 1
ATOM 3179 N N . SER B 1 149 ? -17.969 7.035 6.379 1 80.56 149 SER B N 1
ATOM 3180 C CA . SER B 1 149 ? -18.359 6.902 4.977 1 80.56 149 SER B CA 1
ATOM 3181 C C . SER B 1 149 ? -17.594 7.891 4.098 1 80.56 149 SER B C 1
ATOM 3183 O O . SER B 1 149 ? -17.688 7.848 2.871 1 80.56 149 SER B O 1
ATOM 3185 N N . TRP B 1 150 ? -16.844 8.766 4.727 1 85 150 TRP B N 1
ATOM 3186 C CA . TRP B 1 150 ? -16.094 9.758 3.969 1 85 150 TRP B CA 1
ATOM 3187 C C . TRP B 1 150 ? -14.852 9.133 3.334 1 85 150 TRP B C 1
ATOM 3189 O O . TRP B 1 150 ? -14.219 8.258 3.928 1 85 150 TRP B O 1
ATOM 3199 N N . SER B 1 151 ? -14.516 9.641 2.164 1 85.88 151 SER B N 1
ATOM 3200 C CA . SER B 1 151 ? -13.266 9.242 1.527 1 85.88 151 SER B CA 1
ATOM 3201 C C . SER B 1 151 ? -12.07 9.859 2.232 1 85.88 151 SER B C 1
ATOM 3203 O O . SER B 1 151 ? -12.227 10.766 3.061 1 85.88 151 SER B O 1
ATOM 3205 N N . MET B 1 152 ? -10.945 9.305 1.941 1 87.94 152 MET B N 1
ATOM 3206 C CA . MET B 1 152 ? -9.727 9.867 2.508 1 87.94 152 MET B CA 1
ATOM 3207 C C . MET B 1 152 ? -9.539 11.32 2.068 1 87.94 152 MET B C 1
ATOM 3209 O O . MET B 1 152 ? -9.133 12.164 2.865 1 87.94 152 MET B O 1
ATOM 3213 N N . ALA B 1 153 ? -9.844 11.57 0.792 1 87.44 153 ALA B N 1
ATOM 3214 C CA . ALA B 1 153 ? -9.727 12.945 0.308 1 87.44 153 ALA B CA 1
ATOM 3215 C C . ALA B 1 153 ? -10.625 13.883 1.105 1 87.44 153 ALA B C 1
ATOM 3217 O O . ALA B 1 153 ? -10.203 14.984 1.475 1 87.44 153 ALA B O 1
ATOM 3218 N N . GLU B 1 154 ? -11.805 13.43 1.372 1 87.31 154 GLU B N 1
ATOM 3219 C CA . GLU B 1 154 ? -12.742 14.234 2.154 1 87.31 154 GLU B CA 1
ATOM 3220 C C . GLU B 1 154 ? -12.242 14.414 3.586 1 87.31 154 GLU B C 1
ATOM 3222 O O . GLU B 1 154 ? -12.359 15.508 4.152 1 87.31 154 GLU B O 1
ATOM 3227 N N . LYS B 1 155 ? -11.695 13.445 4.105 1 89.38 155 LYS B N 1
ATOM 3228 C CA . LYS B 1 155 ? -11.172 13.523 5.465 1 89.38 155 LYS B CA 1
ATOM 3229 C C . LYS B 1 155 ? -9.992 14.492 5.543 1 89.38 155 LYS B C 1
ATOM 3231 O O . LYS B 1 155 ? -9.898 15.297 6.477 1 89.38 155 LYS B O 1
ATOM 3236 N N . ILE B 1 156 ? -9.086 14.422 4.574 1 89.31 156 ILE B N 1
ATOM 3237 C CA . ILE B 1 156 ? -7.953 15.344 4.535 1 89.31 156 ILE B CA 1
ATOM 3238 C C . ILE B 1 156 ? -8.461 16.766 4.363 1 89.31 156 ILE B C 1
ATOM 3240 O O . ILE B 1 156 ? -7.938 17.703 4.977 1 89.31 156 ILE B O 1
ATOM 3244 N N . SER B 1 157 ? -9.492 16.891 3.586 1 88.19 157 SER B N 1
ATOM 3245 C CA . SER B 1 157 ? -10.109 18.203 3.418 1 88.19 157 SER B CA 1
ATOM 3246 C C . SER B 1 157 ? -10.656 18.719 4.742 1 88.19 157 SER B C 1
ATOM 3248 O O . SER B 1 157 ? -10.469 19.906 5.07 1 88.19 157 SER B O 1
ATOM 3250 N N . LEU B 1 158 ? -11.289 17.906 5.438 1 87.75 158 LEU B N 1
ATOM 3251 C CA . LEU B 1 158 ? -11.836 18.297 6.727 1 87.75 158 LEU B CA 1
ATOM 3252 C C . LEU B 1 158 ? -10.727 18.688 7.695 1 87.75 158 LEU B C 1
ATOM 3254 O O . LEU B 1 158 ? -10.812 19.719 8.367 1 87.75 158 LEU B O 1
ATOM 3258 N N . ILE B 1 159 ? -9.711 17.891 7.758 1 88.12 159 ILE B N 1
ATOM 3259 C CA . ILE B 1 159 ? -8.562 18.156 8.609 1 88.12 159 ILE B CA 1
ATOM 3260 C C . ILE B 1 159 ? -7.961 19.516 8.25 1 88.12 159 ILE B C 1
ATOM 3262 O O . ILE B 1 159 ? -7.66 20.328 9.133 1 88.12 159 ILE B O 1
ATOM 3266 N N . THR B 1 160 ? -7.84 19.719 6.996 1 87.44 160 THR B N 1
ATOM 3267 C CA . THR B 1 160 ? -7.293 20.984 6.504 1 87.44 160 THR B CA 1
ATOM 3268 C C . THR B 1 160 ? -8.188 22.141 6.91 1 87.44 160 THR B C 1
ATOM 3270 O O . THR B 1 160 ? -7.707 23.141 7.445 1 87.44 160 THR B O 1
ATOM 3273 N N . PHE B 1 161 ? -9.398 21.969 6.793 1 86.31 161 PHE B N 1
ATOM 3274 C CA . PHE B 1 161 ? -10.344 23.031 7.102 1 86.31 161 PHE B CA 1
ATOM 3275 C C . PHE B 1 161 ? -10.273 23.422 8.578 1 86.31 161 PHE B C 1
ATOM 3277 O O . PHE B 1 161 ? -10.102 24.594 8.914 1 86.31 161 PHE B O 1
ATOM 3284 N N . ILE B 1 162 ? -10.336 22.438 9.391 1 86.12 162 ILE B N 1
ATOM 3285 C CA . ILE B 1 162 ? -10.398 22.703 10.82 1 86.12 162 ILE B CA 1
ATOM 3286 C C . ILE B 1 162 ? -9.055 23.25 11.305 1 86.12 162 ILE B C 1
ATOM 3288 O O . ILE B 1 162 ? -8.992 23.953 12.312 1 86.12 162 ILE B O 1
ATOM 3292 N N . SER B 1 163 ? -8.031 22.906 10.594 1 86.94 163 SER B N 1
ATOM 3293 C CA . SER B 1 163 ? -6.703 23.375 10.992 1 86.94 163 SER B CA 1
ATOM 3294 C C . SER B 1 163 ? -6.465 24.812 10.539 1 86.94 163 SER B C 1
ATOM 3296 O O . SER B 1 163 ? -5.668 25.531 11.148 1 86.94 163 SER B O 1
ATOM 3298 N N . LEU B 1 164 ? -7.141 25.203 9.516 1 84.19 164 LEU B N 1
ATOM 3299 C CA . LEU B 1 164 ? -6.875 26.5 8.922 1 84.19 164 LEU B CA 1
ATOM 3300 C C . LEU B 1 164 ? -7.25 27.625 9.875 1 84.19 164 LEU B C 1
ATOM 3302 O O . LEU B 1 164 ? -6.762 28.75 9.742 1 84.19 164 LEU B O 1
ATOM 3306 N N . ALA B 1 165 ? -8.133 27.344 10.797 1 76.88 165 ALA B N 1
ATOM 3307 C CA . ALA B 1 165 ? -8.477 28.328 11.812 1 76.88 165 ALA B CA 1
ATOM 3308 C C . ALA B 1 165 ? -7.234 28.797 12.562 1 76.88 165 ALA B C 1
ATOM 3310 O O . ALA B 1 165 ? -7.18 29.938 13.023 1 76.88 165 ALA B O 1
ATOM 3311 N N . ARG B 1 166 ? -6.203 28.031 12.602 1 82.44 166 ARG B N 1
ATOM 3312 C CA . ARG B 1 166 ? -4.988 28.359 13.336 1 82.44 166 ARG B CA 1
ATOM 3313 C C . ARG B 1 166 ? -3.848 28.703 12.391 1 82.44 166 ARG B C 1
ATOM 3315 O O . ARG B 1 166 ? -2.713 28.922 12.82 1 82.44 166 ARG B O 1
ATOM 3322 N N . ASN B 1 167 ? -4.125 28.688 11.164 1 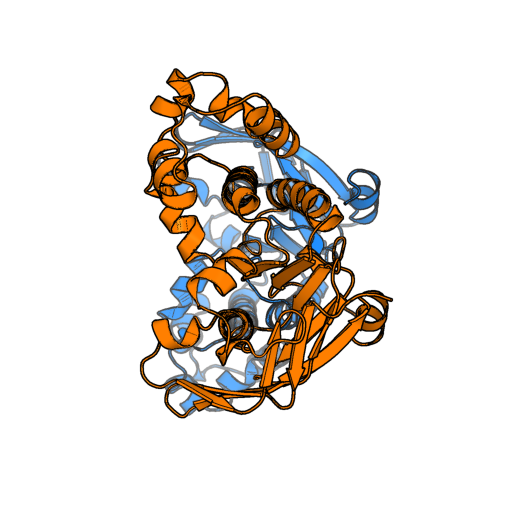87.5 167 ASN B N 1
ATOM 3323 C CA . ASN B 1 167 ? -3.201 29.062 10.102 1 87.5 167 ASN B CA 1
ATOM 3324 C C . ASN B 1 167 ? -1.886 28.297 10.203 1 87.5 167 ASN B C 1
ATOM 3326 O O . ASN B 1 167 ? -0.813 28.891 10.266 1 87.5 167 ASN B O 1
ATOM 3330 N N . PRO B 1 168 ? -1.927 27.062 10.133 1 93.31 168 PRO B N 1
ATOM 3331 C CA . PRO B 1 168 ? -0.711 26.25 10.219 1 93.31 168 PRO B CA 1
ATOM 3332 C C . PRO B 1 168 ? 0.245 26.484 9.055 1 93.31 168 PRO B C 1
ATOM 3334 O O . PRO B 1 168 ? -0.195 26.781 7.941 1 93.31 168 PRO B O 1
ATOM 3337 N N . SER B 1 169 ? 1.532 26.281 9.375 1 93.75 169 SER B N 1
ATOM 3338 C CA . SER B 1 169 ? 2.561 26.469 8.359 1 93.75 169 SER B CA 1
ATOM 3339 C C . SER B 1 169 ? 2.969 25.141 7.73 1 93.75 169 SER B C 1
ATOM 3341 O O . SER B 1 169 ? 3.475 25.109 6.605 1 93.75 169 SER B O 1
ATOM 3343 N N . VAL B 1 170 ? 2.705 24.062 8.461 1 96.5 170 VAL B N 1
ATOM 3344 C CA . VAL B 1 170 ? 3.225 22.781 8.016 1 96.5 170 VAL B CA 1
ATOM 3345 C C . VAL B 1 170 ? 2.16 21.703 8.203 1 96.5 170 VAL B C 1
ATOM 3347 O O . VAL B 1 170 ? 1.486 21.656 9.234 1 96.5 170 VAL B O 1
ATOM 3350 N N . PHE B 1 171 ? 1.964 20.891 7.211 1 96.56 171 PHE B N 1
ATOM 3351 C CA . PHE B 1 171 ? 1.164 19.688 7.297 1 96.56 171 PHE B CA 1
ATOM 3352 C C . PHE B 1 171 ? 2.039 18.438 7.137 1 96.56 171 PHE B C 1
ATOM 3354 O O . PHE B 1 171 ? 2.855 18.375 6.215 1 96.56 171 PHE B O 1
ATOM 3361 N N . MET B 1 172 ? 1.875 17.516 8.047 1 97.5 172 MET B N 1
ATOM 3362 C CA . MET B 1 172 ? 2.596 16.25 7.98 1 97.5 172 MET B CA 1
ATOM 3363 C C . MET B 1 172 ? 1.624 15.078 7.863 1 97.5 172 MET B C 1
ATOM 3365 O O . MET B 1 172 ? 0.722 14.93 8.688 1 97.5 172 MET B O 1
ATOM 3369 N N . PHE B 1 173 ? 1.831 14.281 6.879 1 96.75 173 PHE B N 1
ATOM 3370 C CA . PHE B 1 173 ? 1.069 13.055 6.691 1 96.75 173 PHE B CA 1
ATOM 3371 C C . PHE B 1 173 ? 1.967 11.828 6.844 1 96.75 173 PHE B C 1
ATOM 3373 O O . PHE B 1 173 ? 2.814 11.562 5.988 1 96.75 173 PHE B O 1
ATOM 3380 N N . ASP B 1 174 ? 1.781 11.086 7.895 1 97.31 174 ASP B N 1
ATOM 3381 C CA . ASP B 1 174 ? 2.66 9.984 8.258 1 97.31 174 ASP B CA 1
ATOM 3382 C C . ASP B 1 174 ? 2.109 8.648 7.75 1 97.31 174 ASP B C 1
ATOM 3384 O O . ASP B 1 174 ? 1.41 7.945 8.477 1 97.31 174 ASP B O 1
ATOM 3388 N N . CYS B 1 175 ? 2.387 8.25 6.551 1 95.81 175 CYS B N 1
ATOM 3389 C CA . CYS B 1 175 ? 2.115 6.98 5.879 1 95.81 175 CYS B CA 1
ATOM 3390 C C . CYS B 1 175 ? 0.619 6.699 5.824 1 95.81 175 CYS B C 1
ATOM 3392 O O . CYS B 1 175 ? 0.201 5.543 5.781 1 95.81 175 CYS B O 1
ATOM 3394 N N . ILE B 1 176 ? -0.176 7.684 5.82 1 94.06 176 ILE B N 1
ATOM 3395 C CA . ILE B 1 176 ? -1.619 7.469 5.852 1 94.06 176 ILE B CA 1
ATOM 3396 C C . ILE B 1 176 ? -2.154 7.348 4.426 1 94.06 176 ILE B C 1
ATOM 3398 O O . ILE B 1 176 ? -3.283 6.898 4.219 1 94.06 176 ILE B O 1
ATOM 3402 N N . LEU B 1 177 ? -1.312 7.691 3.508 1 94.56 177 LEU B N 1
ATOM 3403 C CA . LEU B 1 177 ? -1.777 7.742 2.127 1 94.56 177 LEU B CA 1
ATOM 3404 C C . LEU B 1 177 ? -1.257 6.547 1.333 1 94.56 177 LEU B C 1
ATOM 3406 O O . LEU B 1 177 ? -1.685 6.316 0.199 1 94.56 177 LEU B O 1
ATOM 3410 N N . ASP B 1 178 ? -0.418 5.75 1.941 1 93.62 178 ASP B N 1
ATOM 3411 C CA . ASP B 1 178 ? 0.296 4.684 1.251 1 93.62 178 ASP B CA 1
ATOM 3412 C C . ASP B 1 178 ? -0.661 3.57 0.822 1 93.62 178 ASP B C 1
ATOM 3414 O O . ASP B 1 178 ? -0.363 2.811 -0.102 1 93.62 178 ASP B O 1
ATOM 3418 N N . HIS B 1 179 ? -1.765 3.436 1.472 1 89.81 179 HIS B N 1
ATOM 3419 C CA . HIS B 1 179 ? -2.639 2.287 1.261 1 89.81 179 HIS B CA 1
ATOM 3420 C C . HIS B 1 179 ? -3.746 2.611 0.263 1 89.81 179 HIS B C 1
ATOM 3422 O O . HIS B 1 179 ? -4.566 1.751 -0.062 1 89.81 179 HIS B O 1
ATOM 3428 N N . LEU B 1 180 ? -3.742 3.797 -0.184 1 93.19 180 LEU B N 1
ATOM 3429 C CA . LEU B 1 180 ? -4.801 4.223 -1.093 1 93.19 180 LEU B CA 1
ATOM 3430 C C . LEU B 1 180 ? -4.539 3.715 -2.508 1 93.19 180 LEU B C 1
ATOM 3432 O O . LEU B 1 180 ? -3.391 3.66 -2.949 1 93.19 180 LEU B O 1
ATOM 3436 N N . ASP B 1 181 ? -5.645 3.34 -3.17 1 93.94 181 ASP B N 1
ATOM 3437 C CA . ASP B 1 181 ? -5.484 3.021 -4.586 1 93.94 181 ASP B CA 1
ATOM 3438 C C . ASP B 1 181 ? -5.266 4.285 -5.41 1 93.94 181 ASP B C 1
ATOM 3440 O O . ASP B 1 181 ? -5.488 5.398 -4.926 1 93.94 181 ASP B O 1
ATOM 3444 N N . ASP B 1 182 ? -4.855 4.047 -6.582 1 95 182 ASP B N 1
ATOM 3445 C CA . ASP B 1 182 ? -4.5 5.16 -7.457 1 95 182 ASP B CA 1
ATOM 3446 C C . ASP B 1 182 ? -5.684 6.098 -7.66 1 95 182 ASP B C 1
ATOM 3448 O O . ASP B 1 182 ? -5.508 7.312 -7.773 1 95 182 ASP B O 1
ATOM 3452 N N . PHE B 1 183 ? -6.82 5.605 -7.68 1 91.62 183 PHE B N 1
ATOM 3453 C CA . PHE B 1 183 ? -8.016 6.375 -8 1 91.62 183 PHE B CA 1
ATOM 3454 C C . PHE B 1 183 ? -8.367 7.332 -6.867 1 91.62 183 PHE B C 1
ATOM 3456 O O . PHE B 1 183 ? -8.648 8.508 -7.105 1 91.62 183 PHE B O 1
ATOM 3463 N N . VAL B 1 184 ? -8.227 6.902 -5.691 1 91.31 184 VAL B N 1
ATOM 3464 C CA . VAL B 1 184 ? -8.453 7.727 -4.508 1 91.31 184 VAL B CA 1
ATOM 3465 C C . VAL B 1 184 ? -7.246 8.633 -4.277 1 91.31 184 VAL B C 1
ATOM 3467 O O . VAL B 1 184 ? -7.402 9.812 -3.938 1 91.31 184 VAL B O 1
ATOM 3470 N N . LEU B 1 185 ? -6.109 8.086 -4.52 1 94.62 185 LEU B N 1
ATOM 3471 C CA . LEU B 1 185 ? -4.867 8.828 -4.301 1 94.62 185 LEU B CA 1
ATOM 3472 C C . LEU B 1 185 ? -4.805 10.047 -5.207 1 94.62 185 LEU B C 1
ATOM 3474 O O . LEU B 1 185 ? -4.301 11.102 -4.801 1 94.62 185 LEU B O 1
ATOM 3478 N N . LYS B 1 186 ? -5.262 9.883 -6.359 1 93.19 186 LYS B N 1
ATOM 3479 C CA . LYS B 1 186 ? -5.285 11.008 -7.289 1 93.19 186 LYS B CA 1
ATOM 3480 C C . LYS B 1 186 ? -6.078 12.18 -6.715 1 93.19 186 LYS B C 1
ATOM 3482 O O . LYS B 1 186 ? -5.637 13.328 -6.785 1 93.19 186 LYS B O 1
ATOM 3487 N N . ASP B 1 187 ? -7.207 11.875 -6.18 1 90.94 187 ASP B N 1
ATOM 3488 C CA . ASP B 1 187 ? -8.039 12.898 -5.559 1 90.94 187 ASP B CA 1
ATOM 3489 C C . ASP B 1 187 ? -7.309 13.57 -4.395 1 90.94 187 ASP B C 1
ATOM 3491 O O . ASP B 1 187 ? -7.344 14.789 -4.254 1 90.94 187 ASP B O 1
ATOM 3495 N N . VAL B 1 188 ? -6.688 12.805 -3.646 1 93.38 188 VAL B N 1
ATOM 3496 C CA . VAL B 1 188 ? -5.945 13.312 -2.496 1 93.38 188 VAL B CA 1
ATOM 3497 C C . VAL B 1 188 ? -4.793 14.195 -2.971 1 93.38 188 VAL B C 1
ATOM 3499 O O . VAL B 1 188 ? -4.57 15.281 -2.428 1 93.38 188 VAL B O 1
ATOM 3502 N N . LYS B 1 189 ? -4.098 13.734 -3.969 1 94.75 189 LYS B N 1
ATOM 3503 C CA . LYS B 1 189 ? -2.971 14.5 -4.5 1 94.75 189 LYS B CA 1
ATOM 3504 C C . LYS B 1 189 ? -3.426 15.859 -5.023 1 94.75 189 LYS B C 1
ATOM 3506 O O . LYS B 1 189 ? -2.756 16.875 -4.801 1 94.75 189 LYS B O 1
ATOM 3511 N N . ASN B 1 190 ? -4.516 15.844 -5.656 1 91.69 190 ASN B N 1
ATOM 3512 C CA . ASN B 1 190 ? -5.074 17.109 -6.121 1 91.69 190 ASN B CA 1
ATOM 3513 C C . ASN B 1 190 ? -5.32 18.078 -4.961 1 91.69 190 ASN B C 1
ATOM 3515 O O . ASN B 1 190 ? -5.047 19.266 -5.078 1 91.69 190 ASN B O 1
ATOM 3519 N N . LEU B 1 191 ? -5.824 17.531 -3.967 1 90.38 191 LEU B N 1
ATOM 3520 C CA . LEU B 1 191 ? -6.055 18.328 -2.768 1 90.38 191 LEU B CA 1
ATOM 3521 C C . LEU B 1 191 ? -4.734 18.828 -2.184 1 90.38 191 LEU B C 1
ATOM 3523 O O . LEU B 1 191 ? -4.609 20 -1.825 1 90.38 191 LEU B O 1
ATOM 3527 N N . LEU B 1 192 ? -3.742 18 -2.109 1 94 192 LEU B N 1
ATOM 3528 C CA . LEU B 1 192 ? -2.439 18.359 -1.554 1 94 192 LEU B CA 1
ATOM 3529 C C . LEU B 1 192 ? -1.771 19.438 -2.391 1 94 192 LEU B C 1
ATOM 3531 O O . LEU B 1 192 ? -1.084 20.312 -1.852 1 94 192 LEU B O 1
ATOM 3535 N N . LEU B 1 193 ? -1.98 19.375 -3.623 1 92.44 193 LEU B N 1
ATOM 3536 C CA . LEU B 1 193 ? -1.424 20.391 -4.52 1 92.44 193 LEU B CA 1
ATOM 3537 C C . LEU B 1 193 ? -2.021 21.766 -4.23 1 92.44 193 LEU B C 1
ATOM 3539 O O . LEU B 1 193 ? -1.336 22.781 -4.348 1 92.44 193 LEU B O 1
ATOM 3543 N N . LYS B 1 194 ? -3.268 21.75 -3.834 1 88.25 194 LYS B N 1
ATOM 3544 C CA . LYS B 1 194 ? -3.9 23 -3.434 1 88.25 194 LYS B CA 1
ATOM 3545 C C . LYS B 1 194 ? -3.332 23.5 -2.111 1 88.25 194 LYS B C 1
ATOM 3547 O O . LYS B 1 194 ? -3.047 24.703 -1.965 1 88.25 194 LYS B O 1
ATOM 3552 N N . ILE B 1 195 ? -3.145 22.641 -1.218 1 88.81 195 ILE B N 1
ATOM 3553 C CA . ILE B 1 195 ? -2.648 22.984 0.109 1 88.81 195 ILE B CA 1
ATOM 3554 C C . ILE B 1 195 ? -1.214 23.5 0.008 1 88.81 195 ILE B C 1
ATOM 3556 O O . ILE B 1 195 ? -0.839 24.469 0.688 1 88.81 195 ILE B O 1
ATOM 3560 N N . LYS B 1 196 ? -0.469 22.891 -0.871 1 91.38 196 LYS B N 1
ATOM 3561 C CA . LYS B 1 196 ? 0.956 23.188 -0.975 1 91.38 196 LYS B CA 1
ATOM 3562 C C . LYS B 1 196 ? 1.183 24.609 -1.507 1 91.38 196 LYS B C 1
ATOM 3564 O O . LYS B 1 196 ? 2.283 25.156 -1.392 1 91.38 196 LYS B O 1
ATOM 3569 N N . GLU B 1 197 ? 0.22 25.172 -2.072 1 88.56 197 GLU B N 1
ATOM 3570 C CA . GLU B 1 197 ? 0.343 26.531 -2.604 1 88.56 197 GLU B CA 1
ATOM 3571 C C . GLU B 1 197 ? 0.684 27.516 -1.501 1 88.56 197 GLU B C 1
ATOM 3573 O O . GLU B 1 197 ? 1.354 28.531 -1.75 1 88.56 197 GLU B O 1
ATOM 3578 N N . GLU B 1 198 ? 0.247 27.188 -0.286 1 88.5 198 GLU B N 1
ATOM 3579 C CA . GLU B 1 198 ? 0.426 28.172 0.784 1 88.5 198 GLU B CA 1
ATOM 3580 C C . GLU B 1 198 ? 1.078 27.531 2.008 1 88.5 198 GLU B C 1
ATOM 3582 O O . GLU B 1 198 ? 1.261 28.188 3.033 1 88.5 198 GLU B O 1
ATOM 3587 N N . ARG B 1 199 ? 1.408 26.297 1.89 1 93.56 199 ARG B N 1
ATOM 3588 C CA . ARG B 1 199 ? 1.87 25.594 3.076 1 93.56 199 ARG B CA 1
ATOM 3589 C C . ARG B 1 199 ? 3.002 24.625 2.729 1 93.56 199 ARG B C 1
ATOM 3591 O O . ARG B 1 199 ? 3.189 24.266 1.562 1 93.56 199 ARG B O 1
ATOM 3598 N N . THR B 1 200 ? 3.711 24.281 3.756 1 96.44 200 THR B N 1
ATOM 3599 C CA . THR B 1 200 ? 4.73 23.25 3.643 1 96.44 200 THR B CA 1
ATOM 3600 C C . THR B 1 200 ? 4.133 21.859 3.883 1 96.44 200 THR B C 1
ATOM 3602 O O . THR B 1 200 ? 3.316 21.688 4.789 1 96.44 200 THR B O 1
ATOM 3605 N N . LEU B 1 201 ? 4.535 20.922 3.025 1 97.06 201 LEU B N 1
ATOM 3606 C CA . LEU B 1 201 ? 4.008 19.562 3.146 1 97.06 201 LEU B CA 1
ATOM 3607 C C . LEU B 1 201 ? 5.137 18.562 3.389 1 97.06 201 LEU B C 1
ATOM 3609 O O . LEU B 1 201 ? 6.176 18.625 2.73 1 97.06 201 LEU B O 1
ATOM 3613 N N . ILE B 1 202 ? 4.914 17.703 4.363 1 98.25 202 ILE B N 1
ATOM 3614 C CA . ILE B 1 202 ? 5.785 16.547 4.574 1 98.25 202 ILE B CA 1
ATOM 3615 C C . ILE B 1 202 ? 4.969 15.266 4.492 1 98.25 202 ILE B C 1
ATOM 3617 O O . ILE B 1 202 ? 4.086 15.031 5.32 1 98.25 202 ILE B O 1
ATOM 3621 N N . ILE B 1 203 ? 5.305 14.438 3.51 1 98.19 203 ILE B N 1
ATOM 3622 C CA . ILE B 1 203 ? 4.613 13.172 3.295 1 98.19 203 ILE B CA 1
ATOM 3623 C C . ILE B 1 203 ? 5.586 12.016 3.508 1 98.19 203 ILE B C 1
ATOM 3625 O O . ILE B 1 203 ? 6.57 11.875 2.777 1 98.19 203 ILE B O 1
ATOM 3629 N N . SER B 1 204 ? 5.336 11.273 4.516 1 98.25 204 SER B N 1
ATOM 3630 C CA . SER B 1 204 ? 6.129 10.07 4.699 1 98.25 204 SER B CA 1
ATOM 3631 C C . SER B 1 204 ? 5.531 8.891 3.932 1 98.25 204 SER B C 1
ATOM 3633 O O . SER B 1 204 ? 4.312 8.727 3.898 1 98.25 204 SER B O 1
ATOM 3635 N N . THR B 1 205 ? 6.383 8.117 3.301 1 97.44 205 THR B N 1
ATOM 3636 C CA . THR B 1 205 ? 5.922 6.992 2.5 1 97.44 205 THR B CA 1
ATOM 3637 C C . THR B 1 205 ? 6.988 5.906 2.422 1 97.44 205 THR B C 1
ATOM 3639 O O . THR B 1 205 ? 8.172 6.18 2.613 1 97.44 205 THR B O 1
ATOM 3642 N N . ARG B 1 206 ? 6.578 4.73 2.174 1 96.81 206 ARG B N 1
ATOM 3643 C CA . ARG B 1 206 ? 7.477 3.607 1.929 1 96.81 206 ARG B CA 1
ATOM 3644 C C . ARG B 1 206 ? 7.602 3.318 0.436 1 96.81 206 ARG B C 1
ATOM 3646 O O . ARG B 1 206 ? 8.383 2.457 0.027 1 96.81 206 ARG B O 1
ATOM 3653 N N . ASN B 1 207 ? 6.836 3.988 -0.345 1 96.38 207 ASN B N 1
ATOM 3654 C CA . ASN B 1 207 ? 6.82 3.811 -1.793 1 96.38 207 ASN B CA 1
ATOM 3655 C C . ASN B 1 207 ? 6.996 5.137 -2.523 1 96.38 207 ASN B C 1
ATOM 3657 O O . ASN B 1 207 ? 6.047 5.914 -2.648 1 96.38 207 ASN B O 1
ATOM 3661 N N . PHE B 1 208 ? 8.102 5.266 -3.107 1 96.25 208 PHE B N 1
ATOM 3662 C CA . PHE B 1 208 ? 8.508 6.531 -3.703 1 96.25 208 PHE B CA 1
ATOM 3663 C C . PHE B 1 208 ? 7.617 6.891 -4.887 1 96.25 208 PHE B C 1
ATOM 3665 O O . PHE B 1 208 ? 7.18 8.031 -5.016 1 96.25 208 PHE B O 1
ATOM 3672 N N . SER B 1 209 ? 7.312 5.926 -5.664 1 93.75 209 SER B N 1
ATOM 3673 C CA . SER B 1 209 ? 6.629 6.156 -6.93 1 93.75 209 SER B CA 1
ATOM 3674 C C . SER B 1 209 ? 5.211 6.676 -6.707 1 93.75 209 SER B C 1
ATOM 3676 O O . SER B 1 209 ? 4.633 7.316 -7.586 1 93.75 209 SER B O 1
ATOM 3678 N N . LEU B 1 210 ? 4.648 6.445 -5.59 1 94.75 210 LEU B N 1
ATOM 3679 C CA . LEU B 1 210 ? 3.283 6.867 -5.305 1 94.75 210 LEU B CA 1
ATOM 3680 C C . LEU B 1 210 ? 3.184 8.391 -5.254 1 94.75 210 LEU B C 1
ATOM 3682 O O . LEU B 1 210 ? 2.125 8.953 -5.531 1 94.75 210 LEU B O 1
ATOM 3686 N N . PHE B 1 211 ? 4.336 9.078 -4.906 1 95.81 211 PHE B N 1
ATOM 3687 C CA . PHE B 1 211 ? 4.23 10.508 -4.633 1 95.81 211 PHE B CA 1
ATOM 3688 C C . PHE B 1 211 ? 5.293 11.281 -5.398 1 95.81 211 PHE B C 1
ATOM 3690 O O . PHE B 1 211 ? 5.453 12.492 -5.203 1 95.81 211 PHE B O 1
ATOM 3697 N N . SER B 1 212 ? 5.98 10.609 -6.195 1 94.38 212 SER B N 1
ATOM 3698 C CA . SER B 1 212 ? 7.086 11.25 -6.906 1 94.38 212 SER B CA 1
ATOM 3699 C C . SER B 1 212 ? 6.594 12.406 -7.766 1 94.38 212 SER B C 1
ATOM 3701 O O . SER B 1 212 ? 7.328 13.375 -7.992 1 94.38 212 SER B O 1
ATOM 3703 N N . ASP B 1 213 ? 5.395 12.414 -8.133 1 93.62 213 ASP B N 1
ATOM 3704 C CA . ASP B 1 213 ? 4.859 13.406 -9.07 1 93.62 213 ASP B CA 1
ATOM 3705 C C . ASP B 1 213 ? 4.516 14.703 -8.352 1 93.62 213 ASP B C 1
ATOM 3707 O O . ASP B 1 213 ? 4.344 15.742 -8.992 1 93.62 213 ASP B O 1
ATOM 3711 N N . ILE B 1 214 ? 4.473 14.695 -7.035 1 94.69 214 ILE B N 1
ATOM 3712 C CA . ILE B 1 214 ? 4.035 15.914 -6.371 1 94.69 214 ILE B CA 1
ATOM 3713 C C . ILE B 1 214 ? 5.129 16.422 -5.434 1 94.69 214 ILE B C 1
ATOM 3715 O O . ILE B 1 214 ? 4.965 17.438 -4.77 1 94.69 214 ILE B O 1
ATOM 3719 N N . CYS B 1 215 ? 6.223 15.703 -5.32 1 96.12 215 CYS B N 1
ATOM 3720 C CA . CYS B 1 215 ? 7.223 16.094 -4.336 1 96.12 215 CYS B CA 1
ATOM 3721 C C . CYS B 1 215 ? 8.32 16.938 -4.977 1 96.12 215 CYS B C 1
ATOM 3723 O O . CYS B 1 215 ? 8.641 16.75 -6.152 1 96.12 215 CYS B O 1
ATOM 3725 N N . ASP B 1 216 ? 8.852 17.859 -4.172 1 96.06 216 ASP B N 1
ATOM 3726 C CA . ASP B 1 216 ? 9.977 18.688 -4.582 1 96.06 216 ASP B CA 1
ATOM 3727 C C . ASP B 1 216 ? 11.305 18.094 -4.102 1 96.06 216 ASP B C 1
ATOM 3729 O O . ASP B 1 216 ? 12.281 18.078 -4.848 1 96.06 216 ASP B O 1
ATOM 3733 N N . LYS B 1 217 ? 11.297 17.672 -2.914 1 97.38 217 LYS B N 1
ATOM 3734 C CA . LYS B 1 217 ? 12.484 17.172 -2.238 1 97.38 217 LYS B CA 1
ATOM 3735 C C . LYS B 1 217 ? 12.234 15.797 -1.629 1 97.38 217 LYS B C 1
ATOM 3737 O O . LYS B 1 217 ? 11.094 15.453 -1.317 1 97.38 217 LYS B O 1
ATOM 3742 N N . VAL B 1 218 ? 13.336 15.055 -1.535 1 98.06 218 VAL B N 1
ATOM 3743 C CA . VAL B 1 218 ? 13.266 13.719 -0.944 1 98.06 218 VAL B CA 1
ATOM 3744 C C . VAL B 1 218 ? 14.266 13.617 0.205 1 98.06 218 VAL B C 1
ATOM 3746 O O . VAL B 1 218 ? 15.406 14.07 0.087 1 98.06 218 VAL B O 1
ATOM 3749 N N . ILE B 1 219 ? 13.797 13.156 1.297 1 98.31 219 ILE B N 1
ATOM 3750 C CA . ILE B 1 219 ? 14.648 12.727 2.402 1 98.31 219 ILE B CA 1
ATOM 3751 C C . ILE B 1 219 ? 14.57 11.211 2.557 1 98.31 219 ILE B C 1
ATOM 3753 O O . ILE B 1 219 ? 13.508 10.672 2.887 1 98.31 219 ILE B O 1
ATOM 3757 N N . LEU B 1 220 ? 15.648 10.539 2.33 1 98.19 220 LEU B N 1
ATOM 3758 C CA . LEU B 1 220 ? 15.719 9.094 2.512 1 98.19 220 LEU B CA 1
ATOM 3759 C C . LEU B 1 220 ? 16.234 8.742 3.906 1 98.19 220 LEU B C 1
ATOM 3761 O O . LEU B 1 220 ? 17.359 9.102 4.262 1 98.19 220 LEU B O 1
ATOM 3765 N N . LEU B 1 221 ? 15.406 8.148 4.656 1 98.12 221 LEU B N 1
ATOM 3766 C CA . LEU B 1 221 ? 15.75 7.715 6.008 1 98.12 221 LEU B CA 1
ATOM 3767 C C . LEU B 1 221 ? 15.906 6.199 6.07 1 98.12 221 LEU B C 1
ATOM 3769 O O . LEU B 1 221 ? 15.039 5.461 5.594 1 98.12 221 LEU B O 1
ATOM 3773 N N . ASP B 1 222 ? 17.031 5.797 6.582 1 97.12 222 ASP B N 1
ATOM 3774 C CA . ASP B 1 222 ? 17.312 4.375 6.754 1 97.12 222 ASP B CA 1
ATOM 3775 C C . ASP B 1 222 ? 18.047 4.113 8.062 1 97.12 222 ASP B C 1
ATOM 3777 O O . ASP B 1 222 ? 19.047 4.77 8.352 1 97.12 222 ASP B O 1
ATOM 3781 N N . LYS B 1 223 ? 17.5 3.186 8.836 1 96.69 223 LYS B N 1
ATOM 3782 C CA . LYS B 1 223 ? 18.094 2.799 10.117 1 96.69 223 LYS B CA 1
ATOM 3783 C C . LYS B 1 223 ? 18.391 4.023 10.969 1 96.69 223 LYS B C 1
ATOM 3785 O O . LYS B 1 223 ? 19.484 4.148 11.523 1 96.69 223 LYS B O 1
ATOM 3790 N N . GLY B 1 224 ? 17.531 5.004 10.891 1 98.06 224 GLY B N 1
ATOM 3791 C CA . GLY B 1 224 ? 17.594 6.145 11.789 1 98.06 224 GLY B CA 1
ATOM 3792 C C . GLY B 1 224 ? 18.531 7.238 11.297 1 98.06 224 GLY B C 1
ATOM 3793 O O . GLY B 1 224 ? 18.766 8.227 12.008 1 98.06 224 GLY B O 1
ATOM 3794 N N . SER B 1 225 ? 19.047 7.031 10.109 1 98.31 225 SER B N 1
ATOM 3795 C CA . SER B 1 225 ? 19.969 8.023 9.57 1 98.31 225 SER B CA 1
ATOM 3796 C C . SER B 1 225 ? 19.5 8.516 8.203 1 98.31 225 SER B C 1
ATOM 3798 O O . SER B 1 225 ? 18.922 7.762 7.426 1 98.31 225 SER B O 1
ATOM 3800 N N . ILE B 1 226 ? 19.812 9.766 7.949 1 98.25 226 ILE B N 1
ATOM 3801 C CA . ILE B 1 226 ? 19.5 10.328 6.641 1 98.25 226 ILE B CA 1
ATOM 3802 C C . ILE B 1 226 ? 20.547 9.891 5.625 1 98.25 226 ILE B C 1
ATOM 3804 O O . ILE B 1 226 ? 21.734 10.188 5.793 1 98.25 226 ILE B O 1
ATOM 3808 N N . LYS B 1 227 ? 20.094 9.227 4.586 1 97.38 227 LYS B N 1
ATOM 3809 C CA . LYS B 1 227 ? 21 8.711 3.562 1 97.38 227 LYS B CA 1
ATOM 3810 C C . LYS B 1 227 ? 21.031 9.633 2.344 1 97.38 227 LYS B C 1
ATOM 3812 O O . LYS B 1 227 ? 21.953 9.57 1.531 1 97.38 227 LYS B O 1
ATOM 3817 N N . PHE B 1 228 ? 20 10.438 2.205 1 97.69 228 PHE B N 1
ATOM 3818 C CA . PHE B 1 228 ? 19.891 11.383 1.098 1 97.69 228 PHE B CA 1
ATOM 3819 C C . PHE B 1 228 ? 18.938 12.523 1.46 1 97.69 228 PHE B C 1
ATOM 3821 O O . PHE B 1 228 ? 17.922 12.305 2.115 1 97.69 228 PHE B O 1
ATOM 3828 N N . HIS B 1 229 ? 19.266 13.672 1.136 1 97.56 229 HIS B N 1
ATOM 3829 C CA . HIS B 1 229 ? 18.422 14.867 1.229 1 97.56 229 HIS B CA 1
ATOM 3830 C C . HIS B 1 229 ? 18.688 15.82 0.063 1 97.56 229 HIS B C 1
ATOM 3832 O O . HIS B 1 229 ? 19.75 16.438 -0.007 1 97.56 229 HIS B O 1
ATOM 3838 N N . GLY B 1 230 ? 17.75 15.875 -0.816 1 96.81 230 GLY B N 1
ATOM 3839 C CA . GLY B 1 230 ? 17.938 16.688 -2.008 1 96.81 230 GLY B CA 1
ATOM 3840 C C . GLY B 1 230 ? 16.719 16.703 -2.914 1 96.81 230 GLY B C 1
ATOM 3841 O O . GLY B 1 230 ? 15.633 16.281 -2.51 1 96.81 230 GLY B O 1
ATOM 3842 N N . SER B 1 231 ? 16.891 17.281 -4.07 1 96.94 231 SER B N 1
ATOM 3843 C CA . SER B 1 231 ? 15.797 17.391 -5.027 1 96.94 231 SER B CA 1
ATOM 3844 C C . SER B 1 231 ? 15.367 16.016 -5.523 1 96.94 231 SER B C 1
ATOM 3846 O O . SER B 1 231 ? 16.172 15.07 -5.535 1 96.94 231 SER B O 1
ATOM 3848 N N . LYS B 1 232 ? 14.094 15.945 -5.887 1 96.12 232 LYS B N 1
ATOM 3849 C CA . LYS B 1 232 ? 13.562 14.711 -6.465 1 96.12 232 LYS B CA 1
ATOM 3850 C C . LYS B 1 232 ? 14.398 14.258 -7.66 1 96.12 232 LYS B C 1
ATOM 3852 O O . LYS B 1 232 ? 14.727 13.078 -7.789 1 96.12 232 LYS B O 1
ATOM 3857 N N . ASP B 1 233 ? 14.75 15.172 -8.492 1 95.12 233 ASP B N 1
ATOM 3858 C CA . ASP B 1 233 ? 15.523 14.852 -9.688 1 95.12 233 ASP B CA 1
ATOM 3859 C C . ASP B 1 233 ? 16.859 14.227 -9.32 1 95.12 233 ASP B C 1
ATOM 3861 O O . ASP B 1 233 ? 17.266 13.211 -9.898 1 95.12 233 ASP B O 1
ATOM 3865 N N . ASN B 1 234 ? 17.547 14.781 -8.398 1 95.75 234 ASN B N 1
ATOM 3866 C CA . ASN B 1 234 ? 18.828 14.242 -7.941 1 95.75 234 ASN B CA 1
ATOM 3867 C C . ASN B 1 234 ? 18.656 12.867 -7.297 1 95.75 234 ASN B C 1
ATOM 3869 O O . ASN B 1 234 ? 19.516 12.008 -7.426 1 95.75 234 ASN B O 1
ATOM 3873 N N . PHE B 1 235 ? 17.578 12.75 -6.672 1 96.06 235 PHE B N 1
ATOM 3874 C CA . PHE B 1 235 ? 17.297 11.461 -6.055 1 96.06 235 PHE B CA 1
ATOM 3875 C C . PHE B 1 235 ? 17.172 10.375 -7.117 1 96.06 235 PHE B C 1
ATOM 3877 O O . PHE B 1 235 ? 17.781 9.305 -6.98 1 96.06 235 PHE B O 1
ATOM 3884 N N . MET B 1 236 ? 16.406 10.641 -8.086 1 92.56 236 MET B N 1
ATOM 3885 C CA . MET B 1 236 ? 16.141 9.664 -9.141 1 92.56 236 MET B CA 1
ATOM 3886 C C . MET B 1 236 ? 17.422 9.312 -9.883 1 92.56 236 MET B C 1
ATOM 3888 O O . MET B 1 236 ? 17.578 8.188 -10.359 1 92.56 236 MET B O 1
ATOM 3892 N N . ILE B 1 237 ? 18.375 10.195 -9.906 1 90.12 237 ILE B N 1
ATOM 3893 C CA . ILE B 1 237 ? 19.656 9.969 -10.562 1 90.12 237 ILE B CA 1
ATOM 3894 C C . ILE B 1 237 ? 20.531 9.07 -9.695 1 90.12 237 ILE B C 1
ATOM 3896 O O . ILE B 1 237 ? 21.172 8.148 -10.195 1 90.12 237 ILE B O 1
ATOM 3900 N N . ASN B 1 238 ? 20.5 9.312 -8.43 1 88.12 238 ASN B N 1
ATOM 3901 C CA . ASN B 1 238 ? 21.375 8.609 -7.5 1 88.12 238 ASN B CA 1
ATOM 3902 C C . ASN B 1 238 ? 20.797 7.262 -7.094 1 88.12 238 ASN B C 1
ATOM 3904 O O . ASN B 1 238 ? 21.531 6.344 -6.738 1 88.12 238 ASN B O 1
ATOM 3908 N N . PHE B 1 239 ? 19.5 7.246 -7.098 1 85.81 239 PHE B N 1
ATOM 3909 C CA . PHE B 1 239 ? 18.812 6.016 -6.723 1 85.81 239 PHE B CA 1
ATOM 3910 C C . PHE B 1 239 ? 17.844 5.586 -7.816 1 85.81 239 PHE B C 1
ATOM 3912 O O . PHE B 1 239 ? 16.641 5.555 -7.598 1 85.81 239 PHE B O 1
ATOM 3919 N N . PRO B 1 240 ? 18.453 5.242 -8.891 1 67.44 240 PRO B N 1
ATOM 3920 C CA . PRO B 1 240 ? 17.594 4.859 -10.016 1 67.44 240 PRO B CA 1
ATOM 3921 C C . PRO B 1 240 ? 16.75 3.613 -9.719 1 67.44 240 PRO B C 1
ATOM 3923 O O . PRO B 1 240 ? 17.188 2.736 -8.969 1 67.44 240 PRO B O 1
ATOM 3926 N N . GLU B 1 241 ? 15.422 3.613 -9.984 1 60.78 241 GLU B N 1
ATOM 3927 C CA . GLU B 1 241 ? 14.508 2.486 -9.82 1 60.78 241 GLU B CA 1
ATOM 3928 C C . GLU B 1 241 ? 15.047 1.238 -10.516 1 60.78 241 GLU B C 1
ATOM 3930 O O . GLU B 1 241 ? 15.797 1.338 -11.492 1 60.78 241 GLU B O 1
#

Radius of gyration: 25.65 Å; Cα contacts (8 Å, |Δi|>4): 866; chains: 2; bounding box: 53×70×61 Å

Solvent-accessible surface area (backbone atoms only — not comparable to full-atom values): 25583 Å² total; per-residue (Å²): 126,78,52,59,39,39,38,32,45,57,22,29,33,28,49,76,84,38,79,48,34,47,60,34,68,49,76,41,44,57,50,40,29,33,32,43,32,35,52,89,86,12,36,65,67,61,54,60,27,56,75,58,62,45,55,61,74,75,37,89,48,62,47,77,45,66,44,48,23,50,64,86,35,52,49,90,75,46,55,63,69,58,47,43,43,32,41,40,78,40,38,54,68,58,58,57,52,45,35,77,34,32,57,57,54,48,35,38,73,65,62,66,39,52,77,88,64,65,45,72,68,52,43,54,53,28,48,76,50,69,50,33,74,53,64,70,38,71,61,45,39,64,67,66,18,53,42,64,79,53,51,69,45,53,48,53,31,50,54,50,55,55,41,50,81,59,61,41,53,32,42,34,38,51,49,59,65,68,80,51,33,50,73,55,40,50,53,33,48,56,50,48,58,59,51,35,74,79,18,18,35,37,38,34,33,43,44,65,71,82,48,57,89,72,39,50,28,34,35,34,32,46,80,16,26,73,78,42,76,44,43,42,70,59,43,48,69,75,54,59,130,128,79,51,60,36,39,36,34,45,58,23,29,33,28,50,75,84,38,78,48,34,46,60,35,66,49,76,40,44,57,48,39,28,33,30,42,32,37,52,89,84,11,36,65,66,62,54,60,28,57,74,59,62,47,52,60,75,75,38,90,50,61,47,77,45,64,42,50,25,48,65,85,35,51,50,90,76,46,56,62,70,58,46,44,43,32,40,41,77,40,39,55,66,58,58,56,52,44,35,79,35,33,58,57,54,48,34,38,72,65,62,65,38,50,78,88,62,64,43,71,67,53,45,54,53,27,48,76,49,70,48,32,73,53,65,70,39,72,62,46,39,63,67,64,20,54,42,64,79,52,50,70,44,50,47,53,31,49,53,50,55,55,41,50,81,59,59,40,54,33,41,34,38,50,49,61,65,68,81,51,34,48,72,55,39,49,53,32,50,54,51,48,57,59,50,36,73,79,17,19,36,38,38,33,33,41,45,64,70,80,46,56,89,71,38,51,28,35,36,35,31,47,80,15,26,74,78,43,75,45,44,41,70,60,44,49,69,76,55,59,130

Sequence (482 aa):
MLENVITMSNFNLFINEEKILNDINLEIFSGETILLYGPRNSGKSALLRSFVHLNEELFNKVVGVGEIRFEDKDVRTIDKKLLRSLIIYSDTSFVENLNFLTLHEILQLSIGLKINEITTEHFDMLEKLNIAHYFSDLDMLKKYDNLSSWSMAEKISLITFISLARNPSVFMFDCILDHLDDFVLKDVKNLLLKIKEERTLIISTRNFSLFSDICDKVILLDKGSIKFHGSKDNFMINFPEMLENVITMSNFNLFINEEKILNDINLEIFSGETILLYGPRNSGKSALLRSFVHLNEELFNKVVGVGEIRFEDKDVRTIDKKLLRSLIIYSDTSFVENLNFLTLHEILQLSIGLKINEITTEHFDMLEKLNIAHYFSDLDMLKKYDNLSSWSMAEKISLITFISLARNPSVFMFDCILDHLDDFVLKDVKNLLLKIKEERTLIISTRNFSLFSDICDKVILLDKGSIKFHGSKDNFMINFPE

Nearest PDB structures (foldseek):
  8wda-assembly1_D  TM=7.907E-01  e=9.736E-14  Mycobacterium tuberculosis H37Rv
  2zu0-assembly1_C  TM=6.979E-01  e=9.736E-14  Escherichia coli K-12
  8wdb-assembly1_D  TM=7.303E-01  e=5.352E-13  Mycobacterium tuberculosis H37Rv
  6gkd-assembly1_F  TM=7.629E-01  e=4.440E-12  Homo sapiens
  6gjq-assembly2_C  TM=6.792E-01  e=1.662E-08  Homo sapiens

Organism: NCBI:txid2108365

InterPro domains:
  IPR003439 ABC transporter-like, ATP-binding domain [PF00005] (21-174)
  IPR003439 ABC transporter-like, ATP-binding domain [PS50893] (6-240)
  IPR027417 P-loop containing nucleoside triphosphate hydrolase [G3DSA:3.40.50.300] (1-239)
  IPR027417 P-loop containing nucleoside triphosphate hydrolase [SSF52540] (4-236)
  IPR050086 Methionine import ATP-binding protein MetN-like [PTHR43166] (4-238)

Foldseek 3Di:
DFQWFKWWAQKWKDAPNDTQAGGDGDTDTFLFAEEEEEAPSLCSVVVLCVQLVCVVVVGPDMDMDTFMDGRRHTNVPDDSVLSCLQEPEDEPVNLVVLQVFFPQRCLCVQVNDGLVNCDPVLLVLCVLLPNSVCSPDPVSSVPVGGCNPPAPSNSVSSSCSSSCSSPHAEYEYAANLAPDDPVSLVSNLVSVLSVSVRHYYYYYHHDCVSCLVRGQWYFYGGSNYTPDTGGSVVCCVVPPD/DFQWFKWWAQKWKDAPNRTQAGGDGDTDTFLFEEEEEEAPSLCSVVVLCVQLVCSVVVGPDMDMDTFMDGRRHTNVPDDSVLSCLQEPEDEPVNLVVQQVFFPQRCLCVQVNDGLVNCDPVLLVLCVLLPNSVCSPDPVSSVPVGGCNPPAPSNSVSSSCSSSCSSPHAEYEYEANLAPDDPVSLVSNLVSVLSVSNRHYYYYYHHDCVSCLVRGQWYFYGGSNYTPDTGGSVVCCVVPPD

Secondary structure (DSSP, 8-state):
-PPEEEEEEEEEEEETTEEEEEEEEEEEETT-EEEEE--TTSSHHHHHHHTTT-HHHH-SSEEEEEEEEETTEEGGGS-HHHHHHHEEEE-HHHHHHHTTS-HHHHHHHHH---GGG--HHHHHHHHHTT-THHHH-HHHHHHTT-GGGS-HHHHHHHHHHHHHTT--SEEEEESSSTT--HHHHHHHHHHHHHHTTTSEEEEEES-GGGTTTT-SEEEEEETTEEEEEEEHHHHHHHS--/-PPEEEEEEEEEEEETTEEEEEEEEEEEETT-EEEEE--TTSSHHHHHHHTTT-HHHH-SSEEEEEEEEETTEEGGGS-HHHHHHHEEEE-HHHHHHHTTS-HHHHHHHHH---GGG--HHHHHHHHHTT-THHHH-HHHHHHTT-GGGS-HHHHHHHHHHHHHTT--SEEEEESSSTT--HHHHHHHHHHHHHHTTTSEEEEEES-GGGTTTT-SEEEEEETTEEEEEEEHHHHHHHS--